Protein AF-A0A9D9YJ93-F1 (afdb_monomer_lite)

Sequence (684 aa):
MKKKNFFIIIALVAFSFSSCKTLQVDAPKESYLPTTLAPANSEFPIQAEIDVKQLETTLNKKLTGLLYEGKNINNQDLSIKVWKAQNFAFTVKNNVIEYQVPLKIWTRFAWNIEKFGFTIGDHYEATGSIALSFKTTISIDKNWKLVAKTTPTGYQWIETPKLNVVGVTVPVTPIANFALDKSTTFITDQIDQTLAQMVELKKYVQMAWSEIQKPIQVSPETNLWLRITPKEMSVAPFTTVGQKLSIGMSMNAQIESFMGVQPKANAPVALAPLKSVPAISKNFNLNVAADVTFDKITELTRQQLVNKTFAEGKKSITITDVSIYGSAGKVIFVADVVGSVKGRIYFTGNLIYNAEKTAIEVENPQFELKTQNGLLKSAEWLLHGVILNKLKPYLSYPVKSDIESMKTEANTFKSDYGNFSDGFRKAFHHETISYNRRKDREFVELEKPRISALLSGTPRQIQSLIPDAENGLFSRFIFYFMNVRPVWNDVFANSSDQTLDSYFNHLGMQFFDLYKHLEYQSEPIRFCLTSGQQQAFNAYFAQTQNQYLCLYGADYLATVRRLGLITFRMAMILTALRIMDDGDIHSPLVCRDNDFNTALSMVKILVLHAAQVFQQLPSEAVTTAPKNQKQQFLDELPKEFCRKDYLTVANKLGIPDKTAEKHIKRFAINGLINHFAHDKYKKL

Secondary structure (DSSP, 8-state):
--SSSHHHHHHHHTT-----PEE--PPPPP--PPP--PPPEEEEEEEEEE-HHHHHHHHHHHS-SEEEEE-SGGGSSEEEEEEE-S---EEEETTEEEEEEEEEEEEEEEEEEEETTEEEEEEEEEEEEEEEEEEEEEEE-TTS-EEEEEEEEEEEEEE----EETTEE---HHHHHHHHHHHHHHHHHHHHHHHHHS--HHHHHHHHHHHTTS-EEEETTTTEEEEEEEEEEEEPPPEEETTEEEEEEEEEEEEEEEESSPPPPPPPPPPPPPEE-S---S--B---B----HHHHHHHHHHHHTT-EEEETTEEEEEEEEEEEEETTEEEEEEEEEESSEEEEEEEEEEEEETTTTEEEEEEEEE-----TTSHHHHHHHHTSHHHHHHGGGSEEE-HHHHHHHHHHHHHHHHHTTSHHHHHHHHHHTPPEEEEETTTTEEEEESS----------HHHHHHH---STTSSGGGS-------------TTS---SS-HHHHHHHHHHHHHHHHHHHHT-SSPPPEE--HHHHHHHHHHHHHHHHHHHHHH-GGGHHHHHHHHHHHHHHHHHHHHHTHHHH----SSEEPPHHHHHHHHHHHHHHHHHHHHHHTTSPPP--------HHHHHHHHS-SEE-HHHHHHHHHHTT--HHHHHHHHHHHHHTTSEEEEETTEEEE-

Structure (mmCIF, N/CA/C/O backbone):
data_AF-A0A9D9YJ93-F1
#
_entry.id   AF-A0A9D9YJ93-F1
#
loop_
_atom_site.group_PDB
_atom_site.id
_atom_site.type_symbol
_atom_site.label_atom_id
_atom_site.label_alt_id
_atom_site.label_comp_id
_atom_site.label_asym_id
_atom_site.label_entity_id
_atom_site.label_seq_id
_atom_site.pdbx_PDB_ins_code
_atom_site.Cartn_x
_atom_site.Cartn_y
_atom_site.Cartn_z
_atom_site.occupancy
_atom_site.B_iso_or_equiv
_atom_site.auth_seq_id
_atom_site.auth_comp_id
_atom_site.auth_asym_id
_atom_site.auth_atom_id
_atom_site.pdbx_PDB_model_num
ATOM 1 N N . MET A 1 1 ? -49.994 -2.515 89.683 1.00 45.34 1 MET A N 1
ATOM 2 C CA . MET A 1 1 ? -49.532 -1.934 88.394 1.00 45.34 1 MET A CA 1
ATOM 3 C C . MET A 1 1 ? -48.197 -2.576 88.010 1.00 45.34 1 MET A C 1
ATOM 5 O O . MET A 1 1 ? -47.461 -2.908 88.922 1.00 45.34 1 MET A O 1
ATOM 9 N N . LYS A 1 2 ? -47.883 -2.730 86.709 1.00 42.88 2 LYS A N 1
ATOM 10 C CA . LYS A 1 2 ? -46.645 -3.323 86.116 1.00 42.88 2 LYS A CA 1
ATOM 11 C C . LYS A 1 2 ? -46.646 -4.808 85.674 1.00 42.88 2 LYS A C 1
ATOM 13 O O . LYS A 1 2 ? -45.601 -5.441 85.668 1.00 42.88 2 LYS A O 1
ATOM 18 N N . LYS A 1 3 ? -47.771 -5.353 85.187 1.00 41.41 3 LYS A N 1
ATOM 19 C CA . LYS A 1 3 ? -47.749 -6.544 84.290 1.00 41.41 3 LYS A CA 1
ATOM 20 C C . LYS A 1 3 ? -48.480 -6.369 82.948 1.00 41.41 3 LYS A C 1
ATOM 22 O O . LYS A 1 3 ? -48.345 -7.215 82.076 1.00 41.41 3 LYS A O 1
ATOM 27 N N . LYS A 1 4 ? -49.178 -5.244 82.730 1.00 40.88 4 LYS A N 1
ATOM 28 C CA . LYS A 1 4 ? -49.898 -4.948 81.471 1.00 40.88 4 LYS A CA 1
ATOM 29 C C . LYS A 1 4 ? -49.092 -4.172 80.413 1.00 40.88 4 LYS A C 1
ATOM 31 O O . LYS A 1 4 ? -49.520 -4.127 79.270 1.00 40.88 4 LYS A O 1
ATOM 36 N N . ASN A 1 5 ? -47.911 -3.636 80.744 1.00 40.47 5 ASN A N 1
ATOM 37 C CA . ASN A 1 5 ? -47.132 -2.803 79.808 1.00 40.47 5 ASN A CA 1
ATOM 38 C C . ASN A 1 5 ? -46.081 -3.570 78.988 1.00 40.47 5 ASN A C 1
ATOM 40 O O . ASN A 1 5 ? -45.541 -3.014 78.041 1.00 40.47 5 ASN A O 1
ATOM 44 N N . PHE A 1 6 ? -45.797 -4.837 79.307 1.00 41.88 6 PHE A N 1
ATOM 45 C CA . PHE A 1 6 ? -44.786 -5.613 78.574 1.00 41.88 6 PHE A CA 1
ATOM 46 C C . PHE A 1 6 ? -45.346 -6.246 77.286 1.00 41.88 6 PHE A C 1
ATOM 48 O O . PHE A 1 6 ? -44.652 -6.329 76.278 1.00 41.88 6 PHE A O 1
ATOM 55 N N . PHE A 1 7 ? -46.638 -6.594 77.270 1.00 40.50 7 PHE A N 1
ATOM 56 C CA . PHE A 1 7 ? -47.294 -7.173 76.089 1.00 40.50 7 PHE A CA 1
ATOM 57 C C . PHE A 1 7 ? -47.625 -6.152 74.989 1.00 40.50 7 PHE A C 1
ATOM 59 O O . PHE A 1 7 ? -47.747 -6.527 73.828 1.00 40.50 7 PHE A O 1
ATOM 66 N N . ILE A 1 8 ? -47.711 -4.859 75.320 1.00 46.25 8 ILE A N 1
ATOM 67 C CA . ILE A 1 8 ? -47.991 -3.799 74.336 1.00 46.25 8 ILE A CA 1
ATOM 68 C C . ILE A 1 8 ? -46.722 -3.420 73.554 1.00 46.25 8 ILE A C 1
ATOM 70 O O . ILE A 1 8 ? -46.807 -3.079 72.379 1.00 46.25 8 ILE A O 1
ATOM 74 N N . ILE A 1 9 ? -45.533 -3.568 74.149 1.00 45.31 9 ILE A N 1
ATOM 75 C CA . ILE A 1 9 ? -44.256 -3.260 73.482 1.00 45.31 9 ILE A CA 1
ATOM 76 C C . ILE A 1 9 ? -43.859 -4.375 72.497 1.00 45.31 9 ILE A C 1
ATOM 78 O O . ILE A 1 9 ? -43.355 -4.080 71.418 1.00 45.31 9 ILE A O 1
ATOM 82 N N . ILE A 1 10 ? -44.182 -5.640 72.786 1.00 45.25 10 ILE A N 1
ATOM 83 C CA . ILE A 1 10 ? -43.945 -6.756 71.848 1.00 45.25 10 ILE A CA 1
ATOM 84 C C . ILE A 1 10 ? -44.942 -6.725 70.672 1.00 45.25 10 ILE A C 1
ATOM 86 O O . ILE A 1 10 ? -44.573 -7.061 69.549 1.00 45.25 10 ILE A O 1
ATOM 90 N N . ALA A 1 11 ? -46.167 -6.226 70.880 1.00 41.97 11 ALA A N 1
ATOM 91 C CA . ALA A 1 11 ? -47.138 -6.020 69.801 1.00 41.97 11 ALA A CA 1
ATOM 92 C C . ALA A 1 11 ? -46.805 -4.813 68.892 1.00 41.97 11 ALA A C 1
ATOM 94 O O . ALA A 1 11 ? -47.150 -4.831 67.712 1.00 41.97 11 ALA A O 1
ATOM 95 N N . LEU A 1 12 ? -46.098 -3.793 69.400 1.00 39.94 12 LEU A N 1
ATOM 96 C CA . LEU A 1 12 ? -45.670 -2.620 68.620 1.00 39.94 12 LEU A CA 1
ATOM 97 C C . LEU A 1 12 ? -44.344 -2.822 67.867 1.00 39.94 12 LEU A C 1
ATOM 99 O O . LEU A 1 12 ? -44.152 -2.212 66.819 1.00 39.94 12 LEU A O 1
ATOM 103 N N . VAL A 1 13 ? -43.460 -3.714 68.332 1.00 41.62 13 VAL A N 1
ATOM 104 C CA . VAL A 1 13 ? -42.233 -4.096 67.597 1.00 41.62 13 VAL A CA 1
ATOM 105 C C . VAL A 1 13 ? -42.519 -5.145 66.508 1.00 41.62 13 VAL A C 1
ATOM 107 O O . VAL A 1 13 ? -41.782 -5.242 65.531 1.00 41.62 13 VAL A O 1
ATOM 110 N N . ALA A 1 14 ? -43.643 -5.864 66.594 1.00 38.25 14 ALA A N 1
ATOM 111 C CA . ALA A 1 14 ? -44.104 -6.756 65.527 1.00 38.25 14 ALA A CA 1
ATOM 112 C C . ALA A 1 14 ? -44.733 -6.023 64.319 1.00 38.25 14 ALA A C 1
ATOM 114 O O . ALA A 1 14 ? -44.952 -6.649 63.284 1.00 38.25 14 ALA A O 1
ATOM 115 N N . PHE A 1 15 ? -45.000 -4.712 64.413 1.00 39.22 15 PHE A N 1
ATOM 116 C CA . PHE A 1 15 ? -45.663 -3.932 63.353 1.00 39.22 15 PHE A CA 1
ATOM 117 C C . PHE A 1 15 ? -44.748 -2.970 62.576 1.00 39.22 15 PHE A C 1
ATOM 119 O O . PHE A 1 15 ? -45.224 -2.219 61.726 1.00 39.22 15 PHE A O 1
ATOM 126 N N . SER A 1 16 ? -43.434 -3.018 62.804 1.00 35.22 16 SER A N 1
ATOM 127 C CA . SER A 1 16 ? -42.432 -2.220 62.078 1.00 35.22 16 SER A CA 1
ATOM 128 C C . SER A 1 16 ? -41.476 -3.056 61.220 1.00 35.22 16 SER A C 1
ATOM 130 O O . SER A 1 16 ? -40.446 -2.562 60.770 1.00 35.22 16 SER A O 1
ATOM 132 N N . PHE A 1 17 ? -41.856 -4.289 60.873 1.00 37.41 17 PHE A N 1
ATOM 133 C CA . PHE A 1 17 ? -41.363 -4.905 59.643 1.00 37.41 17 PHE A CA 1
ATOM 134 C C . PHE A 1 17 ? -42.253 -4.444 58.489 1.00 37.41 17 PHE A C 1
ATOM 136 O O . PHE A 1 17 ? -43.227 -5.105 58.128 1.00 37.41 17 PHE A O 1
ATOM 143 N N . SER A 1 18 ? -41.902 -3.307 57.879 1.00 38.69 18 SER A N 1
ATOM 144 C CA . SER A 1 18 ? -42.255 -3.066 56.478 1.00 38.69 18 SER A CA 1
ATOM 145 C C . SER A 1 18 ? -41.684 -4.233 55.680 1.00 38.69 18 SER A C 1
ATOM 147 O O . SER A 1 18 ? -40.503 -4.250 55.340 1.00 38.69 18 SER A O 1
ATOM 149 N N . SER A 1 19 ? -42.512 -5.255 55.463 1.00 39.34 19 SER A N 1
ATOM 150 C CA . SER A 1 19 ? -42.204 -6.391 54.609 1.00 39.34 19 SER A CA 1
ATOM 151 C C . SER A 1 19 ? -41.839 -5.824 53.243 1.00 39.34 19 SER A C 1
ATOM 153 O O . SER A 1 19 ? -42.696 -5.334 52.504 1.00 39.34 19 SER A O 1
ATOM 155 N N . CYS A 1 20 ? -40.543 -5.813 52.943 1.00 49.59 20 CYS A N 1
ATOM 156 C CA . CYS A 1 20 ? -40.035 -5.488 51.625 1.00 49.59 20 CYS A CA 1
ATOM 157 C C . CYS A 1 20 ? -40.457 -6.659 50.730 1.00 49.59 20 CYS A C 1
ATOM 159 O O . CYS A 1 20 ? -39.782 -7.685 50.667 1.00 49.59 20 CYS A O 1
ATOM 161 N N . LYS A 1 21 ? -41.666 -6.568 50.166 1.00 61.09 21 LYS A N 1
ATOM 162 C CA . LYS A 1 21 ? -42.260 -7.621 49.344 1.00 61.09 21 LYS A CA 1
ATOM 163 C C . LYS A 1 21 ? -41.416 -7.784 48.082 1.00 61.09 21 LYS A C 1
ATOM 165 O O . LYS A 1 21 ? -41.316 -6.849 47.288 1.00 61.09 21 LYS A O 1
ATOM 170 N N . THR A 1 22 ? -40.808 -8.957 47.923 1.00 64.75 22 THR A N 1
ATOM 171 C CA . THR A 1 22 ? -39.999 -9.284 46.748 1.00 64.75 22 THR A CA 1
ATOM 172 C C . THR A 1 22 ? -40.905 -9.639 45.572 1.00 64.75 22 THR A C 1
ATOM 174 O O . THR A 1 22 ? -41.726 -10.548 45.680 1.00 64.75 22 THR A O 1
ATOM 177 N N . LEU A 1 23 ? -40.760 -8.937 44.451 1.00 67.00 23 LEU A N 1
ATOM 178 C CA . LEU A 1 23 ? -41.467 -9.241 43.209 1.00 67.00 23 LEU A CA 1
ATOM 179 C C . LEU A 1 23 ? -40.850 -10.488 42.550 1.00 67.00 23 LEU A C 1
ATOM 181 O O . LEU A 1 23 ? -39.657 -10.491 42.244 1.00 67.00 23 LEU A O 1
ATOM 185 N N . GLN A 1 24 ? -41.657 -11.530 42.326 1.00 63.34 24 GLN A N 1
ATOM 186 C CA . GLN A 1 24 ? -41.304 -12.692 41.504 1.00 63.34 24 GLN A CA 1
ATOM 187 C C . GLN A 1 24 ? -42.163 -12.684 40.236 1.00 63.34 24 GLN A C 1
ATOM 189 O O . GLN A 1 24 ? -43.391 -12.721 40.314 1.00 63.34 24 GLN A O 1
ATOM 194 N N . VAL A 1 25 ? -41.509 -12.599 39.079 1.00 68.62 25 VAL A N 1
ATOM 195 C CA . VAL A 1 25 ? -42.132 -12.585 37.749 1.00 68.62 25 VAL A CA 1
ATOM 196 C C . VAL A 1 25 ? -41.447 -13.659 36.912 1.00 68.62 25 VAL A C 1
ATOM 198 O O . VAL A 1 25 ? -40.215 -13.755 36.943 1.00 68.62 25 VAL A O 1
ATOM 201 N N . ASP A 1 26 ? -42.227 -14.443 36.170 1.00 73.69 26 ASP A N 1
ATOM 202 C CA . ASP A 1 26 ? -41.677 -15.429 35.241 1.00 73.69 26 ASP A CA 1
ATOM 203 C C . ASP A 1 26 ? -40.926 -14.723 34.104 1.00 73.69 26 ASP A C 1
ATOM 205 O O . ASP A 1 26 ? -41.461 -13.825 33.450 1.00 73.69 26 ASP A O 1
ATOM 209 N N . ALA A 1 27 ? -39.677 -15.130 33.867 1.00 78.88 27 ALA A N 1
ATOM 210 C CA . ALA A 1 27 ? -38.856 -14.567 32.804 1.00 78.88 27 ALA A CA 1
ATOM 211 C C . ALA A 1 27 ? -39.384 -14.997 31.422 1.00 78.88 27 ALA A C 1
ATOM 213 O O . ALA A 1 27 ? -39.636 -16.189 31.208 1.00 78.88 27 ALA A O 1
ATOM 214 N N . PRO A 1 28 ? -39.501 -14.071 30.455 1.00 83.31 28 PRO A N 1
ATOM 215 C CA . PRO A 1 28 ? -39.673 -14.430 29.053 1.00 83.31 28 PRO A CA 1
ATOM 216 C C . PRO A 1 28 ? -38.598 -15.413 28.586 1.00 83.31 28 PRO A C 1
ATOM 218 O O . PRO A 1 28 ? -37.428 -15.308 28.949 1.00 83.31 28 PRO A O 1
ATOM 221 N N . LYS A 1 29 ? -38.986 -16.386 27.758 1.00 86.06 29 LYS A N 1
ATOM 222 C CA . LYS A 1 29 ? -38.030 -17.357 27.223 1.00 86.06 29 LYS A CA 1
ATOM 223 C C . LYS A 1 29 ? -37.147 -16.683 26.176 1.00 86.06 29 LYS A C 1
ATOM 225 O O . LYS A 1 29 ? -37.647 -16.200 25.158 1.00 86.06 29 LYS A O 1
ATOM 230 N N . GLU A 1 30 ? -35.845 -16.693 26.407 1.00 88.62 30 GLU A N 1
ATOM 231 C CA . GLU A 1 30 ? -34.857 -16.185 25.462 1.00 88.62 30 GLU A CA 1
ATOM 232 C C . GLU A 1 30 ? -34.958 -16.922 24.114 1.00 88.62 30 GLU A C 1
ATOM 234 O O . GLU A 1 30 ? -35.021 -18.154 24.052 1.00 88.62 30 GLU A O 1
ATOM 239 N N . SER A 1 31 ? -35.069 -16.156 23.028 1.00 86.94 31 SER A N 1
ATOM 240 C CA . SER A 1 31 ? -35.144 -16.665 21.657 1.00 86.94 31 SER A CA 1
ATOM 241 C C . SER A 1 31 ? -34.834 -15.566 20.643 1.00 86.94 31 SER A C 1
ATOM 243 O O . SER A 1 31 ? -35.311 -14.437 20.757 1.00 86.94 31 SER A O 1
ATOM 245 N N . TYR A 1 32 ? -34.077 -15.921 19.608 1.00 81.69 32 TYR A N 1
ATOM 246 C CA . TYR A 1 32 ? -33.597 -14.992 18.590 1.00 81.69 32 TYR A CA 1
ATOM 247 C C . TYR A 1 32 ? -34.157 -15.372 17.223 1.00 81.69 32 TYR A C 1
ATOM 249 O O . TYR A 1 32 ? -34.090 -16.535 16.821 1.00 81.69 32 TYR A O 1
ATOM 257 N N . LEU A 1 33 ? -34.725 -14.393 16.517 1.00 75.69 33 LEU A N 1
ATOM 258 C CA . LEU A 1 33 ? -35.120 -14.570 15.123 1.00 75.69 33 LEU A CA 1
ATOM 259 C C . LEU A 1 33 ? -33.904 -14.305 14.224 1.00 75.69 33 LEU A C 1
ATOM 261 O O . LEU A 1 33 ? -33.150 -13.371 14.498 1.00 75.69 33 LEU A O 1
ATOM 265 N N . PRO A 1 34 ? -33.696 -15.102 13.164 1.00 65.19 34 PRO A N 1
ATOM 266 C CA . PRO A 1 34 ? -32.614 -14.858 12.222 1.00 65.19 34 PRO A CA 1
ATOM 267 C C . PRO A 1 34 ? -32.834 -13.541 11.468 1.00 65.19 34 PRO A C 1
ATOM 269 O O . PRO A 1 34 ? -33.933 -13.259 10.989 1.00 65.19 34 PRO A O 1
ATOM 272 N N . THR A 1 35 ? -31.770 -12.750 11.339 1.00 64.75 35 THR A N 1
ATOM 273 C CA . THR A 1 35 ? -31.763 -11.510 10.556 1.00 64.75 35 THR A CA 1
ATOM 274 C C . THR A 1 35 ? -31.925 -11.820 9.065 1.00 64.75 35 THR A C 1
ATOM 276 O O . THR A 1 35 ? -31.212 -12.659 8.519 1.00 64.75 35 THR A O 1
ATOM 279 N N . THR A 1 36 ? -32.844 -11.130 8.384 1.00 60.91 36 THR A N 1
ATOM 280 C CA . THR A 1 36 ? -33.055 -11.244 6.924 1.00 60.91 36 THR A CA 1
ATOM 281 C C . THR A 1 36 ? -32.237 -10.235 6.113 1.00 60.91 36 THR A C 1
ATOM 283 O O . THR A 1 36 ? -32.359 -10.181 4.890 1.00 60.91 36 THR A O 1
ATOM 286 N N . LEU A 1 37 ? -31.441 -9.392 6.776 1.00 65.81 37 LEU A N 1
ATOM 287 C CA . LEU A 1 37 ? -30.649 -8.345 6.142 1.00 65.81 37 LEU A CA 1
ATOM 288 C C . LEU A 1 37 ? -29.413 -8.963 5.469 1.00 65.81 37 LEU A C 1
ATOM 290 O O . LEU A 1 37 ? -28.500 -9.434 6.141 1.00 65.81 37 LEU A O 1
ATOM 294 N N . ALA A 1 38 ? -29.383 -8.963 4.138 1.00 65.75 38 ALA A N 1
ATOM 295 C CA . ALA A 1 38 ? -28.182 -9.296 3.382 1.00 65.75 38 ALA A CA 1
ATOM 296 C C . ALA A 1 38 ? -27.376 -8.012 3.112 1.00 65.75 38 ALA A C 1
ATOM 298 O O . ALA A 1 38 ? -27.977 -7.001 2.735 1.00 65.75 38 ALA A O 1
ATOM 299 N N . PRO A 1 39 ? -26.036 -8.024 3.246 1.00 70.12 39 PRO A N 1
ATOM 300 C CA . PRO A 1 39 ? -25.230 -6.861 2.907 1.00 70.12 39 PRO A CA 1
ATOM 301 C C . PRO A 1 39 ? -25.371 -6.533 1.420 1.00 70.12 39 PRO A C 1
ATOM 303 O O . PRO A 1 39 ? -25.239 -7.414 0.562 1.00 70.12 39 PRO A O 1
ATOM 306 N N . ALA A 1 40 ? -25.609 -5.260 1.107 1.00 79.81 40 ALA A N 1
ATOM 307 C CA . ALA A 1 40 ? -25.584 -4.794 -0.272 1.00 79.81 40 ALA A CA 1
ATOM 308 C C . ALA A 1 40 ? -24.160 -4.883 -0.849 1.00 79.81 40 ALA A C 1
ATOM 310 O O . ALA A 1 40 ? -23.162 -4.805 -0.128 1.00 79.81 40 ALA A O 1
ATOM 311 N N . ASN A 1 41 ? -24.057 -5.040 -2.170 1.00 85.19 41 ASN A N 1
ATOM 312 C CA . ASN A 1 41 ? -22.759 -5.076 -2.838 1.00 85.19 41 ASN A CA 1
ATOM 313 C C . ASN A 1 41 ? -22.062 -3.717 -2.714 1.00 85.19 41 ASN A C 1
ATOM 315 O O . ASN A 1 41 ? -22.653 -2.672 -2.979 1.00 85.19 41 ASN A O 1
ATOM 319 N N . SER A 1 42 ? -20.795 -3.748 -2.326 1.00 86.81 42 SER A N 1
ATOM 320 C CA . SER A 1 42 ? -19.897 -2.598 -2.307 1.00 86.81 42 SER A CA 1
ATOM 321 C C . SER A 1 42 ? -19.020 -2.606 -3.553 1.00 86.81 42 SER A C 1
ATOM 323 O O . SER A 1 42 ? -18.590 -3.673 -3.996 1.00 86.81 42 SER A O 1
ATOM 325 N N . GLU A 1 43 ? -18.745 -1.421 -4.094 1.00 85.75 43 GLU A N 1
ATOM 326 C CA . GLU A 1 43 ? -17.927 -1.224 -5.290 1.00 85.75 43 GLU A CA 1
ATOM 327 C C . GLU A 1 43 ? -16.681 -0.399 -4.948 1.00 85.75 43 GLU A C 1
ATOM 329 O O . GLU A 1 43 ? -16.764 0.740 -4.472 1.00 85.75 43 GLU A O 1
ATOM 334 N N . PHE A 1 44 ? -15.517 -0.981 -5.228 1.00 83.56 44 PHE A N 1
ATOM 335 C CA . PHE A 1 44 ? -14.206 -0.423 -4.932 1.00 83.56 44 PHE A CA 1
ATOM 336 C C . PHE A 1 44 ? -13.464 -0.100 -6.232 1.00 83.56 44 PHE A C 1
ATOM 338 O O . PHE A 1 44 ? -12.817 -0.987 -6.798 1.00 83.56 44 PHE A O 1
ATOM 345 N N . PRO A 1 45 ? -13.505 1.153 -6.715 1.00 81.25 45 PRO A N 1
ATOM 346 C CA . PRO A 1 45 ? -12.705 1.549 -7.860 1.00 81.25 45 PRO A CA 1
ATOM 347 C C . PRO A 1 45 ? -11.222 1.626 -7.483 1.00 81.25 45 PRO A C 1
ATOM 349 O O . PRO A 1 45 ? -10.818 2.355 -6.575 1.00 81.25 45 PRO A O 1
ATOM 352 N N . ILE A 1 46 ? -10.402 0.901 -8.232 1.00 80.25 46 ILE A N 1
ATOM 353 C CA . ILE A 1 46 ? -8.948 0.823 -8.113 1.00 80.25 46 ILE A CA 1
ATOM 354 C C . ILE A 1 46 ? -8.355 1.453 -9.372 1.00 80.25 46 ILE A C 1
ATOM 356 O O . ILE A 1 46 ? -8.782 1.166 -10.486 1.00 80.25 46 ILE A O 1
ATOM 360 N N . GLN A 1 47 ? -7.354 2.314 -9.217 1.00 77.81 47 GLN A N 1
ATOM 361 C CA . GLN A 1 47 ? -6.629 2.879 -10.353 1.00 77.81 47 GLN A CA 1
ATOM 362 C C . GLN A 1 47 ? -5.163 2.498 -10.227 1.00 77.81 47 GLN A C 1
ATOM 364 O O . GLN A 1 47 ? -4.565 2.730 -9.180 1.00 77.81 47 GLN A O 1
ATOM 369 N N . ALA A 1 48 ? -4.596 1.939 -11.290 1.00 77.50 48 ALA A N 1
ATOM 370 C CA . ALA A 1 48 ? -3.162 1.720 -11.389 1.00 77.50 48 ALA A CA 1
ATOM 371 C C . ALA A 1 48 ? -2.595 2.477 -12.595 1.00 77.50 48 ALA A C 1
ATOM 373 O O . ALA A 1 48 ? -3.316 2.863 -13.521 1.00 77.50 48 ALA A O 1
ATOM 374 N N . GLU A 1 49 ? -1.292 2.720 -12.556 1.00 82.00 49 GLU A N 1
ATOM 375 C CA . GLU A 1 49 ? -0.546 3.375 -13.623 1.00 82.00 49 GLU A CA 1
ATOM 376 C C . GLU A 1 49 ? 0.619 2.475 -14.027 1.00 82.00 49 GLU A C 1
ATOM 378 O O . GLU A 1 49 ? 1.281 1.886 -13.174 1.00 82.00 49 GLU A O 1
ATOM 383 N N . ILE A 1 50 ? 0.864 2.373 -15.329 1.00 78.00 50 ILE A N 1
ATOM 384 C CA . ILE A 1 50 ? 2.037 1.709 -15.885 1.00 78.00 50 ILE A CA 1
ATOM 385 C C . ILE A 1 50 ? 2.982 2.792 -16.402 1.00 78.00 50 ILE A C 1
ATOM 387 O O . ILE A 1 50 ? 2.585 3.660 -17.189 1.00 78.00 50 ILE A O 1
ATOM 391 N N . ASP A 1 51 ? 4.232 2.729 -15.947 1.00 79.69 51 ASP A N 1
ATOM 392 C CA . ASP A 1 51 ? 5.297 3.613 -16.401 1.00 79.69 51 ASP A CA 1
ATOM 393 C C . ASP A 1 51 ? 5.733 3.219 -17.819 1.00 79.69 51 ASP A C 1
ATOM 395 O O . ASP A 1 51 ? 6.416 2.218 -18.053 1.00 79.69 51 ASP A O 1
ATOM 399 N N . VAL A 1 52 ? 5.320 4.039 -18.783 1.00 84.44 52 VAL A N 1
ATOM 400 C CA . VAL A 1 52 ? 5.627 3.861 -20.204 1.00 84.44 52 VAL A CA 1
ATOM 401 C C . VAL A 1 52 ? 7.129 3.947 -20.462 1.00 84.44 52 VAL A C 1
ATOM 403 O O . VAL A 1 52 ? 7.645 3.203 -21.294 1.00 84.44 52 VAL A O 1
ATOM 406 N N . LYS A 1 53 ? 7.855 4.797 -19.731 1.00 86.44 53 LYS A N 1
ATOM 407 C CA . LYS A 1 53 ? 9.296 4.977 -19.914 1.00 86.44 53 LYS A CA 1
ATOM 408 C C . LYS A 1 53 ? 10.079 3.771 -19.406 1.00 86.44 53 LYS A C 1
ATOM 410 O O . LYS A 1 53 ? 11.096 3.392 -19.993 1.00 86.44 53 LYS A O 1
ATOM 415 N N . GLN A 1 54 ? 9.584 3.112 -18.361 1.00 83.12 54 GLN A N 1
ATOM 416 C CA . GLN A 1 54 ? 10.139 1.841 -17.901 1.00 83.12 54 GLN A CA 1
ATOM 417 C C . GLN A 1 54 ? 9.905 0.711 -18.915 1.00 83.12 54 GLN A C 1
ATOM 419 O O . GLN A 1 54 ? 10.831 -0.066 -19.182 1.00 83.12 54 GLN A O 1
ATOM 424 N N . LEU A 1 55 ? 8.706 0.634 -19.511 1.00 83.88 55 LEU A N 1
ATOM 425 C CA . LEU A 1 55 ? 8.423 -0.305 -20.605 1.00 83.88 55 LEU A CA 1
ATOM 426 C C . LEU A 1 55 ? 9.362 -0.056 -21.794 1.00 83.88 55 LEU A C 1
ATOM 428 O O . LEU A 1 55 ? 10.005 -0.987 -22.280 1.00 83.88 55 LEU A O 1
ATOM 432 N N . GLU A 1 56 ? 9.498 1.206 -22.209 1.00 89.62 56 GLU A N 1
ATOM 433 C CA . GLU A 1 56 ? 10.387 1.647 -23.288 1.00 89.62 56 GLU A CA 1
ATOM 434 C C . GLU A 1 56 ? 11.838 1.237 -23.017 1.00 89.62 56 GLU A C 1
ATOM 436 O O . GLU A 1 56 ? 12.485 0.609 -23.857 1.00 89.62 56 GLU A O 1
ATOM 441 N N . THR A 1 57 ? 12.355 1.545 -21.828 1.00 89.75 57 THR A N 1
ATOM 442 C CA . THR A 1 57 ? 13.741 1.239 -21.446 1.00 89.75 57 THR A CA 1
ATOM 443 C C . THR A 1 57 ? 13.992 -0.268 -21.443 1.00 89.75 57 THR A C 1
ATOM 445 O O . THR A 1 57 ? 15.021 -0.741 -21.932 1.00 89.75 57 THR A O 1
ATOM 448 N N . THR A 1 58 ? 13.038 -1.043 -20.924 1.00 84.25 58 THR A N 1
ATOM 449 C CA . THR A 1 58 ? 13.150 -2.503 -20.845 1.00 84.25 58 THR A CA 1
ATOM 450 C C . THR A 1 58 ? 13.110 -3.127 -22.236 1.00 84.25 58 THR A C 1
ATOM 452 O O . THR A 1 58 ? 13.948 -3.979 -22.540 1.00 84.25 58 THR A O 1
ATOM 455 N N . LEU A 1 59 ? 12.206 -2.671 -23.112 1.00 88.44 59 LEU A N 1
ATOM 456 C CA . LEU A 1 59 ? 12.132 -3.165 -24.485 1.00 88.44 59 LEU A CA 1
ATOM 457 C C . LEU A 1 59 ? 13.398 -2.798 -25.267 1.00 88.44 59 LEU A C 1
ATOM 459 O O . LEU A 1 59 ? 13.965 -3.648 -25.950 1.00 88.44 59 LEU A O 1
ATOM 463 N N . ASN A 1 60 ? 13.910 -1.576 -25.092 1.00 91.25 60 ASN A N 1
ATOM 464 C CA . ASN A 1 60 ? 15.170 -1.150 -25.692 1.00 91.25 60 ASN A CA 1
ATOM 465 C C . ASN A 1 60 ? 16.368 -1.994 -25.237 1.00 91.25 60 ASN A C 1
ATOM 467 O O . ASN A 1 60 ? 17.272 -2.229 -26.035 1.00 91.25 60 ASN A O 1
ATOM 471 N N . LYS A 1 61 ? 16.384 -2.451 -23.981 1.00 89.44 61 LYS A N 1
ATOM 472 C CA . LYS A 1 61 ? 17.442 -3.317 -23.444 1.00 89.44 61 LYS A CA 1
ATOM 473 C C . LYS A 1 61 ? 17.313 -4.770 -23.911 1.00 89.44 61 LYS A C 1
ATOM 475 O O . LYS A 1 61 ? 18.324 -5.447 -24.072 1.00 89.44 61 LYS A O 1
ATOM 480 N N . LYS A 1 62 ? 16.085 -5.262 -24.098 1.00 85.81 62 LYS A N 1
ATOM 481 C CA . LYS A 1 62 ? 15.809 -6.637 -24.545 1.00 85.81 62 LYS A CA 1
ATOM 482 C C . LYS A 1 62 ? 16.041 -6.813 -26.043 1.00 85.81 62 LYS A C 1
ATOM 484 O O . LYS A 1 62 ? 16.683 -7.778 -26.440 1.00 85.81 62 LYS A O 1
ATOM 489 N N . LEU A 1 63 ? 15.592 -5.861 -26.855 1.00 84.75 63 LEU A N 1
ATOM 490 C CA . LEU A 1 63 ? 15.897 -5.815 -28.282 1.00 84.75 63 LEU A CA 1
ATOM 491 C C . LEU A 1 63 ? 17.284 -5.197 -28.462 1.00 84.75 63 LEU A C 1
ATOM 493 O O . LEU A 1 63 ? 17.409 -3.980 -28.553 1.00 84.75 63 LEU A O 1
ATOM 497 N N . THR A 1 64 ? 18.340 -6.008 -28.473 1.00 83.69 64 THR A N 1
ATOM 498 C CA . THR A 1 64 ? 19.717 -5.548 -28.729 1.00 83.69 64 THR A CA 1
ATOM 499 C C . THR A 1 64 ? 20.439 -6.491 -29.683 1.00 83.69 64 THR A C 1
ATOM 501 O O . THR A 1 64 ? 20.137 -7.679 -29.744 1.00 83.69 64 THR A O 1
ATOM 504 N N . GLY A 1 65 ? 21.405 -5.960 -30.436 1.00 83.62 65 GLY A N 1
ATOM 505 C CA . GLY A 1 65 ? 22.225 -6.760 -31.344 1.00 83.62 65 GLY A CA 1
ATOM 506 C C . GLY A 1 65 ? 21.488 -7.209 -32.609 1.00 83.62 65 GLY A C 1
ATOM 507 O O . GLY A 1 65 ? 20.686 -6.458 -33.169 1.00 83.62 65 GLY A O 1
ATOM 508 N N . LEU A 1 66 ? 21.844 -8.405 -33.091 1.00 88.31 66 LEU A N 1
ATOM 509 C CA . LEU A 1 66 ? 21.282 -9.032 -34.290 1.00 88.31 66 LEU A CA 1
ATOM 510 C C . LEU A 1 66 ? 19.860 -9.510 -33.982 1.00 88.31 66 LEU A C 1
ATOM 512 O O . LEU A 1 66 ? 19.673 -10.429 -33.192 1.00 88.31 66 LEU A O 1
ATOM 516 N N . LEU A 1 67 ? 18.873 -8.877 -34.607 1.00 84.12 67 LEU A N 1
ATOM 517 C CA . LEU A 1 67 ? 17.461 -9.207 -34.441 1.00 84.12 67 LEU A CA 1
ATOM 518 C C . LEU A 1 67 ? 17.022 -10.318 -35.395 1.00 84.12 67 LEU A C 1
ATOM 520 O O . LEU A 1 67 ? 16.135 -11.086 -35.057 1.00 84.12 67 LEU A O 1
ATOM 524 N N . TYR A 1 68 ? 17.609 -10.401 -36.589 1.00 84.75 68 TYR A N 1
ATOM 525 C CA . TYR A 1 68 ? 17.218 -11.390 -37.593 1.00 84.75 68 TYR A CA 1
ATOM 526 C C . TYR A 1 68 ? 18.383 -11.721 -38.532 1.00 84.75 68 TYR A C 1
ATOM 528 O O . TYR A 1 68 ? 19.110 -10.822 -38.957 1.00 84.75 68 TYR A O 1
ATOM 536 N N . GLU A 1 69 ? 18.526 -12.999 -38.893 1.00 87.38 69 GLU A N 1
ATOM 537 C CA . GLU A 1 69 ? 19.437 -13.490 -39.933 1.00 87.38 69 GLU A CA 1
ATOM 538 C C . GLU A 1 69 ? 18.700 -14.481 -40.840 1.00 87.38 69 GLU A C 1
ATOM 540 O O . GLU A 1 69 ? 18.087 -15.435 -40.365 1.00 87.38 69 GLU A O 1
ATOM 545 N N . GLY A 1 70 ? 18.786 -14.267 -42.152 1.00 80.81 70 GLY A N 1
ATOM 546 C CA . GLY A 1 70 ? 18.265 -15.177 -43.168 1.00 80.81 70 GLY A CA 1
ATOM 547 C C . GLY A 1 70 ? 19.297 -15.426 -44.267 1.00 80.81 70 GLY A C 1
ATOM 548 O O . GLY A 1 70 ? 20.059 -14.527 -44.621 1.00 80.81 70 GLY A O 1
ATOM 549 N N . LYS A 1 71 ? 19.323 -16.647 -44.809 1.00 82.94 71 LYS A N 1
ATOM 550 C CA . LYS A 1 71 ? 20.220 -17.088 -45.895 1.00 82.94 71 LYS A CA 1
ATOM 551 C C . LYS A 1 71 ? 19.414 -17.807 -46.978 1.00 82.94 71 LYS A C 1
ATOM 553 O O . LYS A 1 71 ? 18.375 -18.380 -46.659 1.00 82.94 71 LYS A O 1
ATOM 558 N N . ASN A 1 72 ? 19.913 -17.810 -48.216 1.00 76.81 72 ASN A N 1
ATOM 559 C CA . ASN A 1 72 ? 19.314 -18.491 -49.376 1.00 76.81 72 ASN A CA 1
ATOM 560 C C . ASN A 1 72 ? 17.831 -18.157 -49.582 1.00 76.81 72 ASN A C 1
ATOM 562 O O . ASN A 1 72 ? 16.970 -19.024 -49.746 1.00 76.81 72 ASN A O 1
ATOM 566 N N . ILE A 1 73 ? 17.522 -16.872 -49.491 1.00 69.00 73 ILE A N 1
ATOM 567 C CA . ILE A 1 73 ? 16.154 -16.378 -49.494 1.00 69.00 73 ILE A CA 1
ATOM 568 C C . ILE A 1 73 ? 15.546 -16.483 -50.908 1.00 69.00 73 ILE A C 1
ATOM 570 O O . ILE A 1 73 ? 16.157 -16.047 -51.877 1.00 69.00 73 ILE A O 1
ATOM 574 N N . ASN A 1 74 ? 14.329 -17.037 -51.031 1.00 65.31 74 ASN A N 1
ATOM 575 C CA . ASN A 1 74 ? 13.617 -17.268 -52.306 1.00 65.31 74 ASN A CA 1
ATOM 576 C C . ASN A 1 74 ? 14.413 -18.070 -53.355 1.00 65.31 74 ASN A C 1
ATOM 578 O O . ASN A 1 74 ? 14.304 -17.800 -54.550 1.00 65.31 74 ASN A O 1
ATOM 582 N N . ASN A 1 75 ? 15.220 -19.045 -52.924 1.00 66.12 75 ASN A N 1
ATOM 583 C CA . ASN A 1 75 ? 16.121 -19.817 -53.796 1.00 66.12 75 ASN A CA 1
ATOM 584 C C . ASN A 1 75 ? 17.137 -18.952 -54.567 1.00 66.12 75 ASN A C 1
ATOM 586 O O . ASN A 1 75 ? 17.744 -19.418 -55.528 1.00 66.12 75 ASN A O 1
ATOM 590 N N . GLN A 1 76 ? 17.334 -17.703 -54.147 1.00 66.69 76 GLN A N 1
ATOM 591 C CA . GLN A 1 76 ? 18.417 -16.845 -54.600 1.00 66.69 76 GLN A CA 1
ATOM 592 C C . GLN A 1 76 ? 19.519 -16.874 -53.545 1.00 66.69 76 GLN A C 1
ATOM 594 O O . GLN A 1 76 ? 19.239 -17.045 -52.354 1.00 66.69 76 GLN A O 1
ATOM 599 N N . ASP A 1 77 ? 20.771 -16.673 -53.955 1.00 74.69 77 ASP A N 1
ATOM 600 C CA . ASP A 1 77 ? 21.879 -16.494 -53.013 1.00 74.69 77 ASP A CA 1
ATOM 601 C C . ASP A 1 77 ? 21.825 -15.087 -52.389 1.00 74.69 77 ASP A C 1
ATOM 603 O O . ASP A 1 77 ? 22.671 -14.226 -52.625 1.00 74.69 77 ASP A O 1
ATOM 607 N N . LEU A 1 78 ? 20.752 -14.847 -51.633 1.00 75.31 78 LEU A N 1
ATOM 608 C CA . LEU A 1 78 ? 20.458 -13.629 -50.899 1.00 75.31 78 LEU A CA 1
ATOM 609 C C . LEU A 1 78 ? 20.539 -13.929 -49.402 1.00 75.31 78 LEU A C 1
ATOM 611 O O . LEU A 1 78 ? 19.836 -14.796 -48.875 1.00 75.31 78 LEU A O 1
ATOM 615 N N . SER A 1 79 ? 21.404 -13.195 -48.709 1.00 83.00 79 SER A N 1
ATOM 616 C CA . SER A 1 79 ? 21.576 -13.254 -47.258 1.00 83.00 79 SER A CA 1
ATOM 617 C C . SER A 1 79 ? 21.278 -11.894 -46.648 1.00 83.00 79 SER A C 1
ATOM 619 O O . SER A 1 79 ? 21.734 -10.876 -47.162 1.00 83.00 79 SER A O 1
ATOM 621 N N . ILE A 1 80 ? 20.530 -11.868 -45.549 1.00 80.75 80 ILE A N 1
ATOM 622 C CA . ILE A 1 80 ? 20.113 -10.639 -44.871 1.00 80.75 80 ILE A CA 1
ATOM 623 C C . ILE A 1 80 ? 20.413 -10.765 -43.387 1.00 80.75 80 ILE A C 1
ATOM 625 O O . ILE A 1 80 ? 20.134 -11.793 -42.771 1.00 80.75 80 ILE A O 1
ATOM 629 N N . LYS A 1 81 ? 20.933 -9.689 -42.807 1.00 87.69 81 LYS A N 1
ATOM 630 C CA . LYS A 1 81 ? 21.078 -9.521 -41.365 1.00 87.69 81 LYS A CA 1
ATOM 631 C C . LYS A 1 81 ? 20.508 -8.173 -40.945 1.00 87.69 81 LYS A C 1
ATOM 633 O O . LYS A 1 81 ? 20.717 -7.169 -41.626 1.00 87.69 81 LYS A O 1
ATOM 638 N N . VAL A 1 82 ? 19.785 -8.159 -39.831 1.00 86.88 82 VAL A N 1
ATOM 639 C CA . VAL A 1 82 ? 19.105 -6.972 -39.303 1.00 86.88 82 VAL A CA 1
ATOM 640 C C . VAL A 1 82 ? 19.512 -6.771 -37.854 1.00 86.88 82 VAL A C 1
ATOM 642 O O . VAL A 1 82 ? 19.347 -7.673 -37.037 1.00 86.88 82 VAL A O 1
ATOM 645 N N . TRP A 1 83 ? 20.009 -5.586 -37.520 1.00 90.81 83 TRP A N 1
ATOM 646 C CA . TRP A 1 83 ? 20.376 -5.204 -36.160 1.00 90.81 83 TRP A CA 1
ATOM 647 C C . TRP A 1 83 ? 19.565 -4.006 -35.711 1.00 90.81 83 TRP A C 1
ATOM 649 O O . TRP A 1 83 ? 19.249 -3.129 -36.514 1.00 90.81 83 TRP A O 1
ATOM 659 N N . LYS A 1 84 ? 19.312 -3.906 -34.408 1.00 91.38 84 LYS A N 1
ATOM 660 C CA . LYS A 1 84 ? 18.880 -2.633 -33.831 1.00 91.38 84 LYS A CA 1
ATOM 661 C C . LYS A 1 84 ? 20.018 -1.617 -33.945 1.00 91.38 84 LYS A C 1
ATOM 663 O O . LYS A 1 84 ? 21.128 -1.896 -33.497 1.00 91.38 84 LYS A O 1
ATOM 668 N N . ALA A 1 85 ? 19.739 -0.449 -34.517 1.00 89.81 85 ALA A N 1
ATOM 669 C CA . ALA A 1 85 ? 20.736 0.603 -34.695 1.00 89.81 85 ALA A CA 1
ATOM 670 C C . ALA A 1 85 ? 20.802 1.549 -33.489 1.00 89.81 85 ALA A C 1
ATOM 672 O O . ALA A 1 85 ? 21.888 1.885 -33.025 1.00 89.81 85 ALA A O 1
ATOM 673 N N . GLN A 1 86 ? 19.645 1.987 -32.983 1.00 91.00 86 GLN A N 1
ATOM 674 C CA . GLN A 1 86 ? 19.544 2.972 -31.902 1.00 91.00 86 GLN A CA 1
ATOM 675 C C . GLN A 1 86 ? 18.339 2.688 -31.005 1.00 91.00 86 GLN A C 1
ATOM 677 O O . GLN A 1 86 ? 17.450 1.912 -31.361 1.00 91.00 86 GLN A O 1
ATOM 682 N N . ASN A 1 87 ? 18.316 3.313 -29.827 1.00 93.38 87 ASN A N 1
ATOM 683 C CA . ASN A 1 87 ? 17.138 3.286 -28.968 1.00 93.38 87 ASN A CA 1
ATOM 684 C C . ASN A 1 87 ? 15.968 4.035 -29.613 1.00 93.38 87 ASN A C 1
ATOM 686 O O . ASN A 1 87 ? 16.172 4.979 -30.372 1.00 93.38 87 ASN A O 1
ATOM 690 N N . PHE A 1 88 ? 14.753 3.608 -29.289 1.00 92.00 88 PHE A N 1
ATOM 691 C CA . PHE A 1 88 ? 13.514 4.211 -29.768 1.00 92.00 88 PHE A CA 1
ATOM 692 C C . PHE A 1 88 ? 12.630 4.655 -28.609 1.00 92.00 88 PHE A C 1
ATOM 694 O O . PHE A 1 88 ? 12.730 4.108 -27.511 1.00 92.00 88 PHE A O 1
ATOM 701 N N . ALA A 1 89 ? 11.756 5.622 -28.879 1.00 92.94 89 ALA A N 1
ATOM 702 C CA . ALA A 1 89 ? 10.835 6.180 -27.900 1.00 92.94 89 ALA A CA 1
ATOM 703 C C . ALA A 1 89 ? 9.388 5.750 -28.165 1.00 92.94 89 ALA A C 1
ATOM 705 O O . ALA A 1 89 ? 8.998 5.511 -29.311 1.00 92.94 89 ALA A O 1
ATOM 706 N N . PHE A 1 90 ? 8.595 5.673 -27.102 1.00 92.00 90 PHE A N 1
ATOM 707 C CA . PHE A 1 90 ? 7.168 5.395 -27.147 1.00 92.00 90 PHE A CA 1
ATOM 708 C C . PHE A 1 90 ? 6.347 6.681 -27.177 1.00 92.00 90 PHE A C 1
ATOM 710 O O . PHE A 1 90 ? 6.557 7.603 -26.394 1.00 92.00 90 PHE A O 1
ATOM 717 N N . THR A 1 91 ? 5.339 6.701 -28.042 1.00 91.50 91 THR A N 1
ATOM 718 C CA . THR A 1 91 ? 4.217 7.638 -27.975 1.00 91.50 91 THR A CA 1
ATOM 719 C C . THR A 1 91 ? 2.973 6.852 -27.603 1.00 91.50 91 THR A C 1
ATOM 721 O O . THR A 1 91 ? 2.708 5.803 -28.182 1.00 91.50 91 THR A O 1
ATOM 724 N N . VAL A 1 92 ? 2.203 7.322 -26.625 1.00 89.62 92 VAL A N 1
ATOM 725 C CA . VAL A 1 92 ? 1.055 6.570 -26.108 1.00 89.62 92 VAL A CA 1
ATOM 726 C C . VAL A 1 92 ? -0.227 7.366 -26.248 1.00 89.62 92 VAL A C 1
ATOM 728 O O . VAL A 1 92 ? -0.294 8.535 -25.872 1.00 89.62 92 VAL A O 1
ATOM 731 N N . LYS A 1 93 ? -1.266 6.695 -26.749 1.00 90.25 93 LYS A N 1
ATOM 732 C CA . LYS A 1 93 ? -2.625 7.217 -26.835 1.00 90.25 93 LYS A CA 1
ATOM 733 C C . LYS A 1 93 ? -3.632 6.130 -26.467 1.00 90.25 93 LYS A C 1
ATOM 735 O O . LYS A 1 93 ? -3.854 5.180 -27.212 1.00 90.25 93 LYS A O 1
ATOM 740 N N . ASN A 1 94 ? -4.284 6.301 -25.325 1.00 90.06 94 ASN A N 1
ATOM 741 C CA . ASN A 1 94 ? -5.152 5.319 -24.683 1.00 90.06 94 ASN A CA 1
ATOM 742 C C . ASN A 1 94 ? -4.449 3.967 -24.520 1.00 90.06 94 ASN A C 1
ATOM 744 O O . ASN A 1 94 ? -3.446 3.877 -23.826 1.00 90.06 94 ASN A O 1
ATOM 748 N N . ASN A 1 95 ? -4.952 2.924 -25.171 1.00 91.38 95 ASN A N 1
ATOM 749 C CA . ASN A 1 95 ? -4.400 1.576 -25.144 1.00 91.38 95 ASN A CA 1
ATOM 750 C C . ASN A 1 95 ? -3.451 1.279 -26.316 1.00 91.38 95 ASN A C 1
ATOM 752 O O . ASN A 1 95 ? -3.153 0.115 -26.582 1.00 91.38 95 ASN A O 1
ATOM 756 N N . VAL A 1 96 ? -3.013 2.310 -27.036 1.00 93.44 96 VAL A N 1
ATOM 757 C CA . VAL A 1 96 ? -2.141 2.197 -28.202 1.00 93.44 96 VAL A CA 1
ATOM 758 C C . VAL A 1 96 ? -0.784 2.822 -27.894 1.00 93.44 96 VAL A C 1
ATOM 760 O O . VAL A 1 96 ? -0.711 3.967 -27.451 1.00 93.44 96 VAL A O 1
ATOM 763 N N . ILE A 1 97 ? 0.280 2.074 -28.182 1.00 92.62 97 ILE A N 1
ATOM 764 C CA . ILE A 1 97 ? 1.675 2.513 -28.134 1.00 92.62 97 ILE A CA 1
ATOM 765 C C . ILE A 1 97 ? 2.208 2.553 -29.570 1.00 92.62 97 ILE A C 1
ATOM 767 O O . ILE A 1 97 ? 2.198 1.538 -30.264 1.00 92.62 97 ILE A O 1
ATOM 771 N N . GLU A 1 98 ? 2.671 3.713 -30.014 1.00 94.06 98 GLU A N 1
ATOM 772 C CA . GLU A 1 98 ? 3.246 3.957 -31.338 1.00 94.06 98 GLU A CA 1
ATOM 773 C C . GLU A 1 98 ? 4.734 4.278 -31.199 1.00 94.06 98 GLU A C 1
ATOM 775 O O . GLU A 1 98 ? 5.134 5.024 -30.303 1.00 94.06 98 GLU A O 1
ATOM 780 N N . TYR A 1 99 ? 5.569 3.682 -32.049 1.00 94.06 99 TYR A N 1
ATOM 781 C CA . TYR A 1 99 ? 7.021 3.860 -31.994 1.00 94.06 99 TYR A CA 1
ATOM 782 C C . TYR A 1 99 ? 7.694 3.474 -33.307 1.00 94.06 99 TYR A C 1
ATOM 784 O O . TYR A 1 99 ? 7.149 2.722 -34.118 1.00 94.06 99 TYR A O 1
ATOM 792 N N . GLN A 1 100 ? 8.906 3.990 -33.501 1.00 92.94 100 GLN A N 1
ATOM 793 C CA . GLN A 1 100 ? 9.737 3.708 -34.665 1.00 92.94 100 GLN A CA 1
ATOM 794 C C . GLN A 1 100 ? 11.028 3.033 -34.229 1.00 92.94 100 GLN A C 1
ATOM 796 O O . GLN A 1 100 ? 11.790 3.613 -33.466 1.00 92.94 100 GLN A O 1
ATOM 801 N N . VAL A 1 101 ? 11.287 1.821 -34.713 1.00 92.00 101 VAL A N 1
ATOM 802 C CA . VAL A 1 101 ? 12.504 1.068 -34.400 1.00 92.00 101 VAL A CA 1
ATOM 803 C C . VAL A 1 101 ? 13.532 1.310 -35.508 1.00 92.00 101 VAL A C 1
ATOM 805 O O . VAL A 1 101 ? 13.327 0.840 -36.631 1.00 92.00 101 VAL A O 1
ATOM 808 N N . PRO A 1 102 ? 14.638 2.022 -35.231 1.00 91.81 102 PRO A N 1
ATOM 809 C CA . PRO A 1 102 ? 15.713 2.212 -36.193 1.00 91.81 102 PRO A CA 1
ATOM 810 C C . PRO A 1 102 ? 16.583 0.954 -36.265 1.00 91.81 102 PRO A C 1
ATOM 812 O O . PRO A 1 102 ? 17.111 0.464 -35.260 1.00 91.81 102 PRO A O 1
ATOM 815 N N . LEU A 1 103 ? 16.750 0.439 -37.476 1.00 89.56 103 LEU A N 1
ATOM 816 C CA . LEU A 1 103 ? 17.433 -0.805 -37.787 1.00 89.56 103 LEU A CA 1
ATOM 817 C C . LEU A 1 103 ? 18.554 -0.568 -38.791 1.00 89.56 103 LEU A C 1
ATOM 819 O O . LEU A 1 103 ? 18.420 0.222 -39.724 1.00 89.56 103 LEU A O 1
ATOM 823 N N . LYS A 1 104 ? 19.641 -1.316 -38.623 1.00 89.88 104 LYS A N 1
ATOM 824 C CA . LYS A 1 104 ? 20.699 -1.467 -39.615 1.00 89.88 104 LYS A CA 1
ATOM 825 C C . LYS A 1 104 ? 20.472 -2.773 -40.360 1.00 89.88 104 LYS A C 1
ATOM 827 O O . LYS A 1 104 ? 20.261 -3.811 -39.737 1.00 89.88 104 LYS A O 1
ATOM 832 N N . ILE A 1 105 ? 20.543 -2.721 -41.678 1.00 85.75 105 ILE A N 1
ATOM 833 C CA . ILE A 1 105 ? 20.402 -3.866 -42.569 1.00 85.75 105 ILE A CA 1
ATOM 834 C C . ILE A 1 105 ? 21.738 -4.088 -43.268 1.00 85.75 105 ILE A C 1
ATOM 836 O O . ILE A 1 105 ? 22.347 -3.147 -43.771 1.00 85.75 105 ILE A O 1
ATOM 840 N N . TRP A 1 106 ? 22.173 -5.340 -43.315 1.00 86.62 106 TRP A N 1
ATOM 841 C CA . TRP A 1 106 ? 23.223 -5.813 -44.210 1.00 86.62 106 TRP A CA 1
ATOM 842 C C . TRP A 1 106 ? 22.621 -6.867 -45.126 1.00 86.62 106 TRP A C 1
ATOM 844 O O . TRP A 1 106 ? 21.880 -7.744 -44.674 1.00 86.62 106 TRP A O 1
ATOM 854 N N . THR A 1 107 ? 22.943 -6.778 -46.406 1.00 79.94 107 THR A N 1
ATOM 855 C CA . THR A 1 107 ? 22.482 -7.696 -47.441 1.00 79.94 107 THR A CA 1
ATOM 856 C C . THR A 1 107 ? 23.668 -8.147 -48.280 1.00 79.94 107 THR A C 1
ATOM 858 O O . THR A 1 107 ? 24.431 -7.299 -48.740 1.00 79.94 107 THR A O 1
ATOM 861 N N . ARG A 1 108 ? 23.781 -9.452 -48.535 1.00 81.12 108 ARG A N 1
ATOM 862 C CA . ARG A 1 108 ? 24.669 -10.030 -49.552 1.00 81.12 108 ARG A CA 1
ATOM 863 C C . ARG A 1 108 ? 23.817 -10.662 -50.638 1.00 81.12 108 ARG A C 1
ATOM 865 O O . ARG A 1 108 ? 22.959 -11.475 -50.305 1.00 81.12 108 ARG A O 1
ATOM 872 N N . PHE A 1 109 ? 24.067 -10.329 -51.897 1.00 76.31 109 PHE A N 1
ATOM 873 C CA . PHE A 1 109 ? 23.464 -11.014 -53.036 1.00 76.31 109 PHE A CA 1
ATOM 874 C C . PHE A 1 109 ? 24.554 -11.461 -54.010 1.00 76.31 109 PHE A C 1
ATOM 876 O O . PHE A 1 109 ? 25.499 -10.714 -54.268 1.00 76.31 109 PHE A O 1
ATOM 883 N N . ALA A 1 110 ? 24.429 -12.675 -54.541 1.00 71.44 110 ALA A N 1
ATOM 884 C CA . ALA A 1 110 ? 25.198 -13.097 -55.705 1.00 71.44 110 ALA A CA 1
ATOM 885 C C . ALA A 1 110 ? 24.360 -12.883 -56.965 1.00 71.44 110 ALA A C 1
ATOM 887 O O . ALA A 1 110 ? 23.181 -13.248 -57.007 1.00 71.44 110 ALA A O 1
ATOM 888 N N . TRP A 1 111 ? 24.964 -12.297 -57.993 1.00 66.00 111 TRP A N 1
ATOM 889 C CA . TRP A 1 111 ? 24.353 -12.193 -59.313 1.00 66.00 111 TRP A CA 1
ATOM 890 C C . TRP A 1 111 ? 25.232 -12.926 -60.319 1.00 66.00 111 TRP A C 1
ATOM 892 O O . TRP A 1 111 ? 26.431 -12.671 -60.376 1.00 66.00 111 TRP A O 1
ATOM 902 N N . ASN A 1 112 ? 24.618 -13.760 -61.164 1.00 61.03 112 ASN A N 1
ATOM 903 C CA . ASN A 1 112 ? 25.274 -14.397 -62.305 1.00 61.03 112 ASN A CA 1
ATOM 904 C C . ASN A 1 112 ? 24.654 -13.890 -63.617 1.00 61.03 112 ASN A C 1
ATOM 906 O O . ASN A 1 112 ? 23.436 -13.943 -63.788 1.00 61.03 112 ASN A O 1
ATOM 910 N N . ILE A 1 113 ? 25.475 -13.390 -64.544 1.00 58.00 113 ILE A N 1
ATOM 911 C CA . ILE A 1 113 ? 25.066 -13.124 -65.931 1.00 58.00 113 ILE A CA 1
ATOM 912 C C . ILE A 1 113 ? 25.696 -14.191 -66.817 1.00 58.00 113 ILE A C 1
ATOM 914 O O . ILE A 1 113 ? 26.917 -14.328 -66.861 1.00 58.00 113 ILE A O 1
ATOM 918 N N . GLU A 1 114 ? 24.860 -14.911 -67.559 1.00 53.84 114 GLU A N 1
ATOM 919 C CA . GLU A 1 114 ? 25.298 -15.765 -68.659 1.00 53.84 114 GLU A CA 1
ATOM 920 C C . GLU A 1 114 ? 25.195 -14.999 -69.978 1.00 53.84 114 GLU A C 1
ATOM 922 O O . GLU A 1 114 ? 24.117 -14.559 -70.385 1.00 53.84 114 GLU A O 1
ATOM 927 N N . LYS A 1 115 ? 26.330 -14.825 -70.660 1.00 47.66 115 LYS A N 1
ATOM 928 C CA . LYS A 1 115 ? 26.373 -14.242 -72.004 1.00 47.66 115 LYS A CA 1
ATOM 929 C C . LYS A 1 115 ? 27.452 -14.948 -72.818 1.00 47.66 115 LYS A C 1
ATOM 931 O O . LYS A 1 115 ? 28.582 -15.075 -72.363 1.00 47.66 115 LYS A O 1
ATOM 936 N N . PHE A 1 116 ? 27.101 -15.409 -74.019 1.00 49.44 116 PHE A N 1
ATOM 937 C CA . PHE A 1 116 ? 28.020 -16.109 -74.932 1.00 49.44 116 PHE A CA 1
ATOM 938 C C . PHE A 1 116 ? 28.712 -17.353 -74.332 1.00 49.44 116 PHE A C 1
ATOM 940 O O . PHE A 1 116 ? 29.876 -17.605 -74.619 1.00 49.44 116 PHE A O 1
ATOM 947 N N . GLY A 1 117 ? 28.020 -18.133 -73.493 1.00 53.94 117 GLY A N 1
ATOM 948 C CA . GLY A 1 117 ? 28.581 -19.359 -72.899 1.00 53.94 117 GLY A CA 1
ATOM 949 C C . GLY A 1 117 ? 29.565 -19.133 -71.743 1.00 53.94 117 GLY A C 1
ATOM 950 O O . GLY A 1 117 ? 30.133 -20.098 -71.243 1.00 53.94 117 GLY A O 1
ATOM 951 N N . PHE A 1 118 ? 29.745 -17.886 -71.293 1.00 47.31 118 PHE A N 1
ATOM 952 C CA . PHE A 1 118 ? 30.508 -17.550 -70.092 1.00 47.31 118 PHE A CA 1
ATOM 953 C C . PHE A 1 118 ? 29.560 -17.098 -68.976 1.00 47.31 118 PHE A C 1
ATOM 955 O O . PHE A 1 118 ? 28.735 -16.201 -69.176 1.00 47.31 118 PHE A O 1
ATOM 962 N N . THR A 1 119 ? 29.697 -17.702 -67.796 1.00 55.69 119 THR A N 1
ATOM 963 C CA . THR A 1 119 ? 29.066 -17.232 -66.559 1.00 55.69 119 THR A CA 1
ATOM 964 C C . THR A 1 119 ? 30.002 -16.239 -65.881 1.00 55.69 119 THR A C 1
ATOM 966 O O . THR A 1 119 ? 31.084 -16.611 -65.431 1.00 55.69 119 THR A O 1
ATOM 969 N N . ILE A 1 120 ? 29.589 -14.976 -65.791 1.00 57.97 120 ILE A N 1
ATOM 970 C CA . ILE A 1 120 ? 30.258 -13.979 -64.952 1.00 57.97 120 ILE A CA 1
ATOM 971 C C . ILE A 1 120 ? 29.392 -13.810 -63.707 1.00 57.97 120 ILE A C 1
ATOM 973 O O . ILE A 1 120 ? 28.264 -13.318 -63.795 1.00 57.97 120 ILE A O 1
ATOM 977 N N . GLY A 1 121 ? 29.902 -14.285 -62.573 1.00 59.31 121 GLY A N 1
ATOM 978 C CA . GLY A 1 121 ? 29.248 -14.215 -61.271 1.00 59.31 121 GLY A CA 1
ATOM 979 C C . GLY A 1 121 ? 30.105 -13.460 -60.266 1.00 59.31 121 GLY A C 1
ATOM 980 O O . GLY A 1 121 ? 31.307 -13.709 -60.191 1.00 59.31 121 GLY A O 1
ATOM 981 N N . ASP A 1 122 ? 29.498 -12.550 -59.508 1.00 66.00 122 ASP A N 1
ATOM 982 C CA . ASP A 1 122 ? 30.168 -11.794 -58.445 1.00 66.00 122 ASP A CA 1
ATOM 983 C C . ASP A 1 122 ? 29.254 -11.668 -57.213 1.00 66.00 122 ASP A C 1
ATOM 985 O O . ASP A 1 122 ? 28.026 -11.801 -57.306 1.00 66.00 122 ASP A O 1
ATOM 989 N N . HIS A 1 123 ? 29.863 -11.449 -56.048 1.00 71.06 123 HIS A N 1
ATOM 990 C CA . HIS A 1 123 ? 29.167 -11.283 -54.777 1.00 71.06 123 HIS A CA 1
ATOM 991 C C . HIS A 1 123 ? 29.210 -9.832 -54.344 1.00 71.06 123 HIS A C 1
ATOM 993 O O . HIS A 1 123 ? 30.268 -9.219 -54.234 1.00 71.06 123 HIS A O 1
ATOM 999 N N . TYR A 1 124 ? 28.044 -9.313 -53.999 1.00 74.38 124 TYR A N 1
ATOM 1000 C CA . TYR A 1 124 ? 27.891 -7.918 -53.662 1.00 74.38 124 TYR A CA 1
ATOM 1001 C C . TYR A 1 124 ? 27.282 -7.768 -52.277 1.00 74.38 124 TYR A C 1
ATOM 1003 O O . TYR A 1 124 ? 26.263 -8.383 -51.950 1.00 74.38 124 TYR A O 1
ATOM 1011 N N . GLU A 1 125 ? 27.903 -6.913 -51.472 1.00 79.44 125 GLU A N 1
ATOM 1012 C CA . GLU A 1 125 ? 27.414 -6.543 -50.153 1.00 79.44 125 GLU A CA 1
ATOM 1013 C C . GLU A 1 125 ? 26.911 -5.104 -50.151 1.00 79.44 125 GLU A C 1
ATOM 1015 O O . GLU A 1 125 ? 27.485 -4.210 -50.772 1.00 79.44 125 GLU A O 1
ATOM 1020 N N . ALA A 1 126 ? 25.828 -4.885 -49.421 1.00 77.44 126 ALA A N 1
ATOM 1021 C CA . ALA A 1 126 ? 25.234 -3.579 -49.227 1.00 77.44 126 ALA A CA 1
ATOM 1022 C C . ALA A 1 126 ? 24.758 -3.432 -47.785 1.00 77.44 126 ALA A C 1
ATOM 1024 O O . ALA A 1 126 ? 24.247 -4.373 -47.174 1.00 77.44 126 ALA A O 1
ATOM 1025 N N . THR A 1 127 ? 24.886 -2.220 -47.253 1.00 83.56 127 THR A N 1
ATOM 1026 C CA . THR A 1 127 ? 24.333 -1.847 -45.952 1.00 83.56 127 THR A CA 1
ATOM 1027 C C . THR A 1 127 ? 23.390 -0.673 -46.095 1.00 83.56 127 THR A C 1
ATOM 1029 O O . THR A 1 127 ? 23.672 0.249 -46.854 1.00 83.56 127 THR A O 1
ATOM 1032 N N . GLY A 1 128 ? 22.300 -0.687 -45.340 1.00 83.12 128 GLY A N 1
ATOM 1033 C CA . GLY A 1 128 ? 21.369 0.431 -45.252 1.00 83.12 128 GLY A CA 1
ATOM 1034 C C . GLY A 1 128 ? 20.797 0.571 -43.848 1.00 83.12 128 GLY A C 1
ATOM 1035 O O . GLY A 1 128 ? 20.944 -0.321 -43.013 1.00 83.12 128 GLY A O 1
ATOM 1036 N N . SER A 1 129 ? 20.124 1.686 -43.599 1.00 87.06 129 SER A N 1
ATOM 1037 C CA . SER A 1 129 ? 19.460 1.984 -42.330 1.00 87.06 129 SER A CA 1
ATOM 1038 C C . SER A 1 129 ? 17.991 2.318 -42.576 1.00 87.06 129 SER A C 1
ATOM 1040 O O . SER A 1 129 ? 17.673 3.140 -43.436 1.00 87.06 129 SER A O 1
ATOM 1042 N N . ILE A 1 130 ? 17.086 1.703 -41.819 1.00 85.69 130 ILE A N 1
ATOM 1043 C CA . ILE A 1 130 ? 15.632 1.838 -41.975 1.00 85.69 130 ILE A CA 1
ATOM 1044 C C . ILE A 1 130 ? 14.970 2.078 -40.616 1.00 85.69 130 ILE A C 1
ATOM 1046 O O . ILE A 1 130 ? 15.384 1.501 -39.618 1.00 85.69 130 ILE A O 1
ATOM 1050 N N . ALA A 1 131 ? 13.929 2.902 -40.564 1.00 89.38 131 ALA A N 1
ATOM 1051 C CA . ALA A 1 131 ? 13.055 3.034 -39.403 1.00 89.38 131 ALA A CA 1
ATOM 1052 C C . ALA A 1 131 ? 11.750 2.273 -39.661 1.00 89.38 131 ALA A C 1
ATOM 1054 O O . ALA A 1 131 ? 10.985 2.649 -40.550 1.00 89.38 131 ALA A O 1
ATOM 1055 N N . LEU A 1 132 ? 11.491 1.212 -38.892 1.00 88.81 132 LEU A N 1
ATOM 1056 C CA . LEU A 1 132 ? 10.221 0.485 -38.930 1.00 88.81 132 LEU A CA 1
ATOM 1057 C C . LEU A 1 132 ? 9.219 1.108 -37.967 1.00 88.81 132 LEU A C 1
ATOM 1059 O O . LEU A 1 132 ? 9.508 1.232 -36.780 1.00 88.81 132 LEU A O 1
ATOM 1063 N N . SER A 1 133 ? 8.039 1.469 -38.462 1.00 92.19 133 SER A N 1
ATOM 1064 C CA . SER A 1 133 ? 6.956 2.013 -37.643 1.00 92.19 133 SER A CA 1
ATOM 1065 C C . SER A 1 133 ? 6.042 0.892 -37.162 1.00 92.19 133 SER A C 1
ATOM 1067 O O . SER A 1 133 ? 5.585 0.063 -37.953 1.00 92.19 133 SER A O 1
ATOM 1069 N N . PHE A 1 134 ? 5.761 0.888 -35.862 1.00 93.94 134 PHE A N 1
ATOM 1070 C CA . PHE A 1 134 ? 4.899 -0.091 -35.218 1.00 93.94 134 PHE A CA 1
ATOM 1071 C C . PHE A 1 134 ? 3.809 0.581 -34.400 1.00 93.94 134 PHE A C 1
ATOM 1073 O O . PHE A 1 134 ? 3.986 1.656 -33.822 1.00 93.94 134 PHE A O 1
ATOM 1080 N N . LYS A 1 135 ? 2.688 -0.127 -34.310 1.00 95.44 135 LYS A N 1
ATOM 1081 C CA . LYS A 1 135 ? 1.582 0.167 -33.415 1.00 95.44 135 LYS A CA 1
ATOM 1082 C C . LYS A 1 135 ? 1.280 -1.070 -32.586 1.00 95.44 135 LYS A C 1
ATOM 1084 O O . LYS A 1 135 ? 0.916 -2.108 -33.139 1.00 95.44 135 LYS A O 1
ATOM 1089 N N . THR A 1 136 ? 1.373 -0.939 -31.271 1.00 94.81 136 THR A N 1
ATOM 1090 C CA . THR A 1 136 ? 1.061 -2.000 -30.313 1.00 94.81 136 THR A CA 1
ATOM 1091 C C . THR A 1 136 ? -0.187 -1.646 -29.536 1.00 94.81 136 THR A C 1
ATOM 1093 O O . THR A 1 136 ? -0.250 -0.611 -28.878 1.00 94.81 136 THR A O 1
ATOM 1096 N N . THR A 1 137 ? -1.192 -2.513 -29.608 1.00 94.44 137 THR A N 1
ATOM 1097 C CA . THR A 1 137 ? -2.400 -2.389 -28.788 1.00 94.44 137 THR A CA 1
ATOM 1098 C C . THR A 1 137 ? -2.245 -3.256 -27.549 1.00 94.44 137 THR A C 1
ATOM 1100 O O . THR A 1 137 ? -1.941 -4.440 -27.675 1.00 94.44 137 THR A O 1
ATOM 1103 N N . ILE A 1 138 ? -2.466 -2.685 -26.367 1.00 91.50 138 ILE A N 1
ATOM 1104 C CA . ILE A 1 138 ? -2.384 -3.400 -25.091 1.00 91.50 138 ILE A CA 1
ATOM 1105 C C . ILE A 1 138 ? -3.763 -3.583 -24.453 1.00 91.50 138 ILE A C 1
ATOM 1107 O O . ILE A 1 138 ? -4.658 -2.746 -24.575 1.00 91.50 138 ILE A O 1
ATOM 1111 N N . SER A 1 139 ? -3.944 -4.699 -23.759 1.00 91.56 139 SER A N 1
ATOM 1112 C CA . SER A 1 139 ? -5.160 -5.031 -23.013 1.00 91.56 139 SER A CA 1
ATOM 1113 C C . SER A 1 139 ? -4.833 -5.993 -21.873 1.00 91.56 139 SER A C 1
ATOM 1115 O O . SER A 1 139 ? -3.718 -6.504 -21.801 1.00 91.56 139 SER A O 1
ATOM 1117 N N . ILE A 1 140 ? -5.785 -6.237 -20.974 1.00 91.75 140 ILE A N 1
ATOM 1118 C CA . ILE A 1 140 ? -5.655 -7.279 -19.950 1.00 91.75 140 ILE A CA 1
ATOM 1119 C C . ILE A 1 140 ? -6.702 -8.343 -20.221 1.00 91.75 140 ILE A C 1
ATOM 1121 O O . ILE A 1 140 ? -7.882 -8.027 -20.381 1.00 91.75 140 ILE A O 1
ATOM 1125 N N . ASP A 1 141 ? -6.265 -9.595 -20.305 1.00 92.06 141 ASP A N 1
ATOM 1126 C CA . ASP A 1 141 ? -7.173 -10.711 -20.528 1.00 92.06 141 ASP A CA 1
ATOM 1127 C C . ASP A 1 141 ? -7.909 -11.127 -19.243 1.00 92.06 141 ASP A C 1
ATOM 1129 O O . ASP A 1 141 ? -7.604 -10.706 -18.124 1.00 92.06 141 ASP A O 1
ATOM 1133 N N . LYS A 1 142 ? -8.874 -12.037 -19.401 1.00 93.81 142 LYS A N 1
ATOM 1134 C CA . LYS A 1 142 ? -9.632 -12.622 -18.285 1.00 93.81 142 LYS A CA 1
ATOM 1135 C C . LYS A 1 142 ? -8.764 -13.349 -17.247 1.00 93.81 142 LYS A C 1
ATOM 1137 O O . LYS A 1 142 ? -9.234 -13.612 -16.145 1.00 93.81 142 LYS A O 1
ATOM 1142 N N . ASN A 1 143 ? -7.525 -13.704 -17.593 1.00 91.94 143 ASN A N 1
ATOM 1143 C CA . ASN A 1 143 ? -6.587 -14.437 -16.746 1.00 91.94 143 ASN A CA 1
ATOM 1144 C C . ASN A 1 143 ? -5.544 -13.524 -16.095 1.00 91.94 143 ASN A C 1
ATOM 1146 O O . ASN A 1 143 ? -4.559 -14.043 -15.561 1.00 91.94 143 ASN A O 1
ATOM 1150 N N . TRP A 1 144 ? -5.770 -12.205 -16.105 1.00 89.75 144 TRP A N 1
ATOM 1151 C CA . TRP A 1 144 ? -4.889 -11.214 -15.490 1.00 89.75 144 TRP A CA 1
ATOM 1152 C C . TRP A 1 144 ? -3.522 -11.099 -16.177 1.00 89.75 144 TRP A C 1
ATOM 1154 O O . TRP A 1 144 ? -2.538 -10.725 -15.535 1.00 89.75 144 TRP A O 1
ATOM 1164 N N . LYS A 1 145 ? -3.444 -11.434 -17.471 1.00 90.00 145 LYS A N 1
ATOM 1165 C CA . LYS A 1 145 ? -2.241 -11.258 -18.289 1.00 90.00 145 LYS A CA 1
ATOM 1166 C C . LYS A 1 145 ? -2.352 -10.000 -19.135 1.00 90.00 145 LYS A C 1
ATOM 1168 O O . LYS A 1 145 ? -3.378 -9.762 -19.771 1.00 90.00 145 LYS A O 1
ATOM 1173 N N . LEU A 1 146 ? -1.268 -9.227 -19.173 1.00 89.19 146 LEU A N 1
ATOM 1174 C CA . LEU A 1 146 ? -1.108 -8.163 -20.155 1.00 89.19 146 LEU A CA 1
ATOM 1175 C C . LEU A 1 146 ? -0.946 -8.810 -21.535 1.00 89.19 146 LEU A C 1
ATOM 1177 O O . LEU A 1 146 ? -0.043 -9.615 -21.750 1.00 89.19 146 LEU A O 1
ATOM 1181 N N . VAL A 1 147 ? -1.834 -8.468 -22.458 1.00 91.31 147 VAL A N 1
ATOM 1182 C CA . VAL A 1 147 ? -1.792 -8.916 -23.847 1.00 91.31 147 VAL A CA 1
ATOM 1183 C C . VAL A 1 147 ? -1.417 -7.727 -24.709 1.00 91.31 147 VAL A C 1
ATOM 1185 O O . VAL A 1 147 ? -2.114 -6.710 -24.702 1.00 91.31 147 VAL A O 1
ATOM 1188 N N . ALA A 1 148 ? -0.324 -7.875 -25.446 1.00 93.12 148 ALA A N 1
ATOM 1189 C CA . ALA A 1 148 ? 0.108 -6.952 -26.477 1.00 93.12 148 ALA A CA 1
ATOM 1190 C C . ALA A 1 148 ? -0.178 -7.563 -27.855 1.00 93.12 148 ALA A C 1
ATOM 1192 O O . ALA A 1 148 ? -0.134 -8.783 -28.024 1.00 93.12 148 ALA A O 1
ATOM 1193 N N . LYS A 1 149 ? -0.540 -6.703 -28.806 1.00 95.44 149 LYS A N 1
ATOM 1194 C CA . LYS A 1 149 ? -0.641 -7.045 -30.221 1.00 95.44 149 LYS A CA 1
ATOM 1195 C C . LYS A 1 149 ? 0.040 -5.962 -31.043 1.00 95.44 149 LYS A C 1
ATOM 1197 O O . LYS A 1 149 ? -0.527 -4.874 -31.207 1.00 95.44 149 LYS A O 1
ATOM 1202 N N . THR A 1 150 ? 1.227 -6.257 -31.555 1.00 95.31 150 THR A N 1
ATOM 1203 C CA . THR A 1 150 ? 2.014 -5.367 -32.405 1.00 95.31 150 THR A CA 1
ATOM 1204 C C . THR A 1 150 ? 1.641 -5.555 -33.872 1.00 95.31 150 THR A C 1
ATOM 1206 O O . THR A 1 150 ? 1.520 -6.665 -34.382 1.00 95.31 150 THR A O 1
ATOM 1209 N N . THR A 1 151 ? 1.477 -4.440 -34.577 1.00 93.56 151 THR A N 1
ATOM 1210 C CA . THR A 1 151 ? 1.253 -4.400 -36.024 1.00 93.56 151 THR A CA 1
ATOM 1211 C C . THR A 1 151 ? 2.224 -3.418 -36.673 1.00 93.56 151 THR A C 1
ATOM 1213 O O . THR A 1 151 ? 2.423 -2.325 -36.133 1.00 93.56 151 THR A O 1
ATOM 1216 N N . PRO A 1 152 ? 2.848 -3.773 -37.806 1.00 90.94 152 PRO A N 1
ATOM 1217 C CA . PRO A 1 152 ? 3.612 -2.816 -38.595 1.00 90.94 152 PRO A CA 1
ATOM 1218 C C . PRO A 1 152 ? 2.667 -1.790 -39.225 1.00 90.94 152 PRO A C 1
ATOM 1220 O O . PRO A 1 152 ? 1.596 -2.141 -39.718 1.00 90.94 152 PRO A O 1
ATOM 1223 N N . THR A 1 153 ? 3.064 -0.522 -39.225 1.00 90.25 153 THR A N 1
ATOM 1224 C CA . THR A 1 153 ? 2.293 0.568 -39.848 1.00 90.25 153 THR A CA 1
ATOM 1225 C C . THR A 1 153 ? 2.997 1.186 -41.050 1.00 90.25 153 THR A C 1
ATOM 1227 O O . THR A 1 153 ? 2.373 1.922 -41.808 1.00 90.25 153 THR A O 1
ATOM 1230 N N . GLY A 1 154 ? 4.276 0.872 -41.258 1.00 87.06 154 GLY A N 1
ATOM 1231 C CA . GLY A 1 154 ? 5.055 1.340 -42.398 1.00 87.06 154 GLY A CA 1
ATOM 1232 C C . GLY A 1 154 ? 6.544 1.402 -42.084 1.00 87.06 154 GLY A C 1
ATOM 1233 O O . GLY A 1 154 ? 6.998 0.929 -41.041 1.00 87.06 154 GLY A O 1
ATOM 1234 N N . TYR A 1 155 ? 7.312 2.003 -42.987 1.00 86.12 155 TYR A N 1
ATOM 1235 C CA . TYR A 1 155 ? 8.748 2.186 -42.814 1.00 86.12 155 TYR A CA 1
ATOM 1236 C C . TYR A 1 155 ? 9.260 3.418 -43.559 1.00 86.12 155 TYR A C 1
ATOM 1238 O O . TYR A 1 155 ? 8.645 3.879 -44.518 1.00 86.12 155 TYR A O 1
ATOM 1246 N N . GLN A 1 156 ? 10.420 3.917 -43.137 1.00 85.94 156 GLN A N 1
ATOM 1247 C CA . GLN A 1 156 ? 11.134 5.000 -43.806 1.00 85.94 156 GLN A CA 1
ATOM 1248 C C . GLN A 1 156 ? 12.621 4.661 -43.911 1.00 85.94 156 GLN A C 1
ATOM 1250 O O . GLN A 1 156 ? 13.257 4.300 -42.921 1.00 85.94 156 GLN A O 1
ATOM 1255 N N . TRP A 1 157 ? 13.192 4.797 -45.108 1.00 82.31 157 TRP A N 1
ATOM 1256 C CA . TRP A 1 157 ? 14.636 4.678 -45.295 1.00 82.31 157 TRP A CA 1
ATOM 1257 C C . TRP A 1 157 ? 15.348 5.881 -44.678 1.00 82.31 157 TRP A C 1
ATOM 1259 O O . TRP A 1 157 ? 15.056 7.023 -45.025 1.00 82.31 157 TRP A O 1
ATOM 1269 N N . ILE A 1 158 ? 16.282 5.605 -43.769 1.00 84.69 158 ILE A N 1
ATOM 1270 C CA . ILE A 1 158 ? 17.218 6.598 -43.234 1.00 84.69 158 ILE A CA 1
ATOM 1271 C C . ILE A 1 158 ? 18.411 6.698 -44.191 1.00 84.69 158 ILE A C 1
ATOM 1273 O O . ILE A 1 158 ? 18.802 7.785 -44.599 1.00 84.69 158 ILE A O 1
ATOM 1277 N N . GLU A 1 159 ? 18.944 5.546 -44.604 1.00 83.75 159 GLU A N 1
ATOM 1278 C CA . GLU A 1 159 ? 20.027 5.430 -45.576 1.00 83.75 159 GLU A CA 1
ATOM 1279 C C . GLU A 1 159 ? 19.758 4.230 -46.483 1.00 83.75 159 GLU A C 1
ATOM 1281 O O . GLU A 1 159 ? 19.704 3.088 -46.021 1.00 83.75 159 GLU A O 1
ATOM 1286 N N . THR A 1 160 ? 19.549 4.478 -47.775 1.00 74.38 160 THR A N 1
ATOM 1287 C CA . THR A 1 160 ? 19.293 3.407 -48.738 1.00 74.38 160 THR A CA 1
ATOM 1288 C C . THR A 1 160 ? 20.580 2.637 -49.041 1.00 74.38 160 THR A C 1
ATOM 1290 O O . THR A 1 160 ? 21.615 3.264 -49.272 1.00 74.38 160 THR A O 1
ATOM 1293 N N . PRO A 1 161 ? 20.544 1.292 -49.085 1.00 69.94 161 PRO A N 1
ATOM 1294 C CA . PRO A 1 161 ? 21.696 0.518 -49.515 1.00 69.94 161 PRO A CA 1
ATOM 1295 C C . PRO A 1 161 ? 21.999 0.843 -50.978 1.00 69.94 161 PRO A C 1
ATOM 1297 O O . PRO A 1 161 ? 21.148 0.672 -51.847 1.00 69.94 161 PRO A O 1
ATOM 1300 N N . LYS A 1 162 ? 23.198 1.352 -51.259 1.00 67.38 162 LYS A N 1
ATOM 1301 C CA . LYS A 1 162 ? 23.623 1.695 -52.621 1.00 67.38 162 LYS A CA 1
ATOM 1302 C C . LYS A 1 162 ? 24.649 0.690 -53.111 1.00 67.38 162 LYS A C 1
ATOM 1304 O O . LYS A 1 162 ? 25.629 0.419 -52.426 1.00 67.38 162 LYS A O 1
ATOM 1309 N N . LEU A 1 163 ? 24.428 0.188 -54.319 1.00 64.00 163 LEU A N 1
ATOM 1310 C CA . LEU A 1 163 ? 25.369 -0.648 -55.048 1.00 64.00 163 LEU A CA 1
ATOM 1311 C C . LEU A 1 163 ? 25.779 0.062 -56.324 1.00 64.00 163 LEU A C 1
ATOM 1313 O O . LEU A 1 163 ? 24.973 0.226 -57.240 1.00 64.00 163 LEU A O 1
ATOM 1317 N N . ASN A 1 164 ? 27.040 0.482 -56.348 1.00 56.84 164 ASN A N 1
ATOM 1318 C CA . ASN A 1 164 ? 27.676 1.044 -57.526 1.00 56.84 164 ASN A CA 1
ATOM 1319 C C . ASN A 1 164 ? 28.508 -0.061 -58.172 1.00 56.84 164 ASN A C 1
ATOM 1321 O O . ASN A 1 164 ? 29.672 -0.251 -57.827 1.00 56.84 164 ASN A O 1
ATOM 1325 N N . VAL A 1 165 ? 27.888 -0.805 -59.083 1.00 58.44 165 VAL A N 1
ATOM 1326 C CA . VAL A 1 165 ? 28.596 -1.742 -59.958 1.00 58.44 165 VAL A CA 1
ATOM 1327 C C . VAL A 1 165 ? 28.923 -0.997 -61.251 1.00 58.44 165 VAL A C 1
ATOM 1329 O O . VAL A 1 165 ? 28.160 -0.123 -61.665 1.00 58.44 165 VAL A O 1
ATOM 1332 N N . VAL A 1 166 ? 30.069 -1.289 -61.872 1.00 54.06 166 VAL A N 1
ATOM 1333 C CA . VAL A 1 166 ? 30.545 -0.614 -63.094 1.00 54.06 166 VAL A CA 1
ATOM 1334 C C . VAL A 1 166 ? 29.423 -0.549 -64.146 1.00 54.06 166 VAL A C 1
ATOM 1336 O O . VAL A 1 166 ? 29.075 -1.554 -64.758 1.00 54.06 166 VAL A O 1
ATOM 1339 N N . GLY A 1 167 ? 28.838 0.641 -64.333 1.00 52.47 167 GLY A N 1
ATOM 1340 C CA . GLY A 1 167 ? 27.789 0.922 -65.323 1.00 52.47 167 GLY A CA 1
ATOM 1341 C C . GLY A 1 167 ? 26.340 0.559 -64.950 1.00 52.47 167 GLY A C 1
ATOM 1342 O O . GLY A 1 167 ? 25.461 0.796 -65.775 1.00 52.47 167 GLY A O 1
ATOM 1343 N N . VAL A 1 168 ? 26.049 0.021 -63.755 1.00 53.47 168 VAL A N 1
ATOM 1344 C CA . VAL A 1 168 ? 24.687 -0.405 -63.358 1.00 53.47 168 VAL A CA 1
ATOM 1345 C C . VAL A 1 168 ? 24.369 -0.007 -61.909 1.00 53.47 168 VAL A C 1
ATOM 1347 O O . VAL A 1 168 ? 25.051 -0.420 -60.973 1.00 53.47 168 VAL A O 1
ATOM 1350 N N . THR A 1 169 ? 23.289 0.758 -61.706 1.00 54.38 169 THR A N 1
ATOM 1351 C CA . THR A 1 169 ? 22.707 1.044 -60.380 1.00 54.38 169 THR A CA 1
ATOM 1352 C C . THR A 1 169 ? 21.593 0.040 -60.089 1.00 54.38 169 THR A C 1
ATOM 1354 O O . THR A 1 169 ? 20.566 0.043 -60.766 1.00 54.38 169 THR A O 1
ATOM 1357 N N . VAL A 1 170 ? 21.777 -0.821 -59.085 1.00 58.47 170 VAL A N 1
ATOM 1358 C CA . VAL A 1 170 ? 20.790 -1.855 -58.729 1.00 58.47 170 VAL A CA 1
ATOM 1359 C C . VAL A 1 170 ? 19.732 -1.272 -57.775 1.00 58.47 170 VAL A C 1
ATOM 1361 O O . VAL A 1 170 ? 20.085 -0.849 -56.671 1.00 58.47 170 VAL A O 1
ATOM 1364 N N . PRO A 1 171 ? 18.435 -1.240 -58.142 1.00 55.31 171 PRO A N 1
ATOM 1365 C CA . PRO A 1 171 ? 17.377 -0.770 -57.254 1.00 55.31 171 PRO A CA 1
ATOM 1366 C C . PRO A 1 171 ? 17.137 -1.781 -56.123 1.00 55.31 171 PRO A C 1
ATOM 1368 O O . PRO A 1 171 ? 16.670 -2.894 -56.343 1.00 55.31 171 PRO A O 1
ATOM 1371 N N . VAL A 1 172 ? 17.432 -1.380 -54.889 1.00 59.84 172 VAL A N 1
ATOM 1372 C CA . VAL A 1 172 ? 17.331 -2.210 -53.669 1.00 59.84 172 VAL A CA 1
ATOM 1373 C C . VAL A 1 172 ? 15.909 -2.364 -53.106 1.00 59.84 172 VAL A C 1
ATOM 1375 O O . VAL A 1 172 ? 15.702 -3.092 -52.137 1.00 59.84 172 VAL A O 1
ATOM 1378 N N . THR A 1 173 ? 14.906 -1.723 -53.710 1.00 59.00 173 THR A N 1
ATOM 1379 C CA . THR A 1 173 ? 13.496 -1.750 -53.273 1.00 59.00 173 THR A CA 1
ATOM 1380 C C . THR A 1 173 ? 12.874 -3.162 -53.180 1.00 59.00 173 THR A C 1
ATOM 1382 O O . THR A 1 173 ? 12.138 -3.414 -52.227 1.00 59.00 173 THR A O 1
ATOM 1385 N N . PRO A 1 174 ? 13.164 -4.126 -54.081 1.00 62.00 174 PRO A N 1
ATOM 1386 C CA . PRO A 1 174 ? 12.646 -5.496 -53.962 1.00 62.00 174 PRO A CA 1
ATOM 1387 C C . PRO A 1 174 ? 13.274 -6.283 -52.800 1.00 62.00 174 PRO A C 1
ATOM 1389 O O . PRO A 1 174 ? 12.580 -7.019 -52.102 1.00 62.00 174 PRO A O 1
ATOM 1392 N N . ILE A 1 175 ? 14.576 -6.087 -52.556 1.00 57.94 175 ILE A N 1
ATOM 1393 C CA . ILE A 1 175 ? 15.312 -6.711 -51.443 1.00 57.94 175 ILE A CA 1
ATOM 1394 C C . ILE A 1 175 ? 14.830 -6.128 -50.106 1.00 57.94 175 ILE A C 1
ATOM 1396 O O . ILE A 1 175 ? 14.623 -6.865 -49.144 1.00 57.94 175 ILE A O 1
ATOM 1400 N N . ALA A 1 176 ? 14.580 -4.817 -50.074 1.00 58.47 176 ALA A N 1
ATOM 1401 C CA . ALA A 1 176 ? 13.982 -4.089 -48.963 1.00 58.47 176 ALA A CA 1
ATOM 1402 C C . ALA A 1 176 ? 12.610 -4.645 -48.562 1.00 58.47 176 ALA A C 1
ATOM 1404 O O . ALA A 1 176 ? 12.448 -5.096 -47.434 1.00 58.47 176 ALA A O 1
ATOM 1405 N N . ASN A 1 177 ? 11.640 -4.664 -49.479 1.00 65.00 177 ASN A N 1
ATOM 1406 C CA . ASN A 1 177 ? 10.272 -5.105 -49.177 1.00 65.00 177 ASN A CA 1
ATOM 1407 C C . ASN A 1 177 ? 10.239 -6.551 -48.665 1.00 65.00 177 ASN A C 1
ATOM 1409 O O . ASN A 1 177 ? 9.512 -6.867 -47.727 1.00 65.00 177 ASN A O 1
ATOM 1413 N N . PHE A 1 178 ? 11.093 -7.412 -49.220 1.00 62.94 178 PHE A N 1
ATOM 1414 C CA . PHE A 1 178 ? 11.174 -8.807 -48.810 1.00 62.94 178 PHE A CA 1
ATOM 1415 C C . PHE A 1 178 ? 11.854 -9.001 -47.438 1.00 62.94 178 PHE A C 1
ATOM 1417 O O . PHE A 1 178 ? 11.398 -9.805 -46.620 1.00 62.94 178 PHE A O 1
ATOM 1424 N N . ALA A 1 179 ? 12.929 -8.252 -47.154 1.00 61.16 179 ALA A N 1
ATOM 1425 C CA . ALA A 1 179 ? 13.570 -8.224 -45.837 1.00 61.16 179 ALA A CA 1
ATOM 1426 C C . ALA A 1 179 ? 12.586 -7.788 -44.744 1.00 61.16 179 ALA A C 1
ATOM 1428 O O . ALA A 1 179 ? 12.594 -8.332 -43.637 1.00 61.16 179 ALA A O 1
ATOM 1429 N N . LEU A 1 180 ? 11.738 -6.808 -45.066 1.00 67.38 180 LEU A N 1
ATOM 1430 C CA . LEU A 1 180 ? 10.749 -6.245 -44.159 1.00 67.38 180 LEU A CA 1
ATOM 1431 C C . LEU A 1 180 ? 9.650 -7.261 -43.857 1.00 67.38 180 LEU A C 1
ATOM 1433 O O . LEU A 1 180 ? 9.428 -7.530 -42.684 1.00 67.38 180 LEU A O 1
ATOM 1437 N N . ASP A 1 181 ? 9.054 -7.918 -44.852 1.00 71.50 181 ASP A N 1
ATOM 1438 C CA . ASP A 1 181 ? 7.998 -8.916 -44.610 1.00 71.50 181 ASP A CA 1
ATOM 1439 C C . ASP A 1 181 ? 8.447 -10.056 -43.678 1.00 71.50 181 ASP A C 1
ATOM 1441 O O . ASP A 1 181 ? 7.705 -10.459 -42.782 1.00 71.50 181 ASP A O 1
ATOM 1445 N N . LYS A 1 182 ? 9.679 -10.564 -43.833 1.00 68.94 182 LYS A N 1
ATOM 1446 C CA . LYS A 1 182 ? 10.187 -11.673 -43.000 1.00 68.94 182 LYS A CA 1
ATOM 1447 C C . LYS A 1 182 ? 10.687 -11.244 -41.624 1.00 68.94 182 LYS A C 1
ATOM 1449 O O . LYS A 1 182 ? 10.479 -11.971 -40.654 1.00 68.94 182 LYS A O 1
ATOM 1454 N N . SER A 1 183 ? 11.336 -10.085 -41.520 1.00 72.56 183 SER A N 1
ATOM 1455 C CA . SER A 1 183 ? 11.826 -9.586 -40.228 1.00 72.56 183 SER A CA 1
ATOM 1456 C C . SER A 1 183 ? 10.701 -9.026 -39.358 1.00 72.56 183 SER A C 1
ATOM 1458 O O . SER A 1 183 ? 10.772 -9.126 -38.136 1.00 72.56 183 SER A O 1
ATOM 1460 N N . THR A 1 184 ? 9.634 -8.503 -39.966 1.00 79.69 184 THR A N 1
ATOM 1461 C CA . THR A 1 184 ? 8.541 -7.842 -39.248 1.00 79.69 184 THR A CA 1
ATOM 1462 C C . THR A 1 184 ? 7.797 -8.798 -38.327 1.00 79.69 184 THR A C 1
ATOM 1464 O O . THR A 1 184 ? 7.658 -8.465 -37.158 1.00 79.69 184 THR A O 1
ATOM 1467 N N . THR A 1 185 ? 7.397 -9.992 -38.785 1.00 82.00 185 THR A N 1
ATOM 1468 C CA . THR A 1 185 ? 6.698 -10.967 -37.922 1.00 82.00 185 THR A CA 1
ATOM 1469 C C . THR A 1 185 ? 7.552 -11.390 -36.728 1.00 82.00 185 THR A C 1
ATOM 1471 O O . THR A 1 185 ? 7.073 -11.413 -35.599 1.00 82.00 185 THR A O 1
ATOM 1474 N N . PHE A 1 186 ? 8.844 -11.654 -36.949 1.00 80.56 186 PHE A N 1
ATOM 1475 C CA . PHE A 1 186 ? 9.754 -12.007 -35.859 1.00 80.56 186 PHE A CA 1
ATOM 1476 C C . PHE A 1 186 ? 9.896 -10.861 -34.847 1.00 80.56 186 PHE A C 1
ATOM 1478 O O . PHE A 1 186 ? 9.842 -11.082 -33.639 1.00 80.56 186 PHE A O 1
ATOM 1485 N N . ILE A 1 187 ? 10.050 -9.628 -35.338 1.00 84.06 187 ILE A N 1
ATOM 1486 C CA . ILE A 1 187 ? 10.166 -8.437 -34.493 1.00 84.06 187 ILE A CA 1
ATOM 1487 C C . ILE A 1 187 ? 8.863 -8.194 -33.720 1.00 84.06 187 ILE A C 1
ATOM 1489 O O . ILE A 1 187 ? 8.930 -7.938 -32.519 1.00 84.06 187 ILE A O 1
ATOM 1493 N N . THR A 1 188 ? 7.690 -8.307 -34.355 1.00 90.81 188 THR A N 1
ATOM 1494 C CA . THR A 1 188 ? 6.398 -8.134 -33.672 1.00 90.81 188 THR A CA 1
ATOM 1495 C C . THR A 1 188 ? 6.178 -9.193 -32.600 1.00 90.81 188 THR A C 1
ATOM 1497 O O . THR A 1 188 ? 5.840 -8.833 -31.476 1.00 90.81 188 THR A O 1
ATOM 1500 N N . ASP A 1 189 ? 6.461 -10.467 -32.890 1.00 89.19 189 ASP A N 1
ATOM 1501 C CA . ASP A 1 189 ? 6.301 -11.559 -31.923 1.00 89.19 189 ASP A CA 1
ATOM 1502 C C . ASP A 1 189 ? 7.229 -11.381 -30.713 1.00 89.19 189 ASP A C 1
ATOM 1504 O O . ASP A 1 189 ? 6.814 -11.574 -29.569 1.00 89.19 189 ASP A O 1
ATOM 1508 N N . GLN A 1 190 ? 8.481 -10.966 -30.943 1.00 85.50 190 GLN A N 1
ATOM 1509 C CA . GLN A 1 190 ? 9.427 -10.667 -29.865 1.00 85.50 190 GLN A CA 1
ATOM 1510 C C . GLN A 1 190 ? 8.968 -9.487 -29.006 1.00 85.50 190 GLN A C 1
ATOM 1512 O O . GLN A 1 190 ? 9.100 -9.530 -27.779 1.00 85.50 190 GLN A O 1
ATOM 1517 N N . ILE A 1 191 ? 8.418 -8.436 -29.621 1.00 89.69 191 ILE A N 1
ATOM 1518 C CA . ILE A 1 191 ? 7.889 -7.290 -28.877 1.00 89.69 191 ILE A CA 1
ATOM 1519 C C . ILE A 1 191 ? 6.688 -7.711 -28.028 1.00 89.69 191 ILE A C 1
ATOM 1521 O O . ILE A 1 191 ? 6.683 -7.437 -26.825 1.00 89.69 191 ILE A O 1
ATOM 1525 N N . ASP A 1 192 ? 5.721 -8.415 -28.618 1.00 92.69 192 ASP A N 1
ATOM 1526 C CA . ASP A 1 192 ? 4.512 -8.863 -27.927 1.00 92.69 192 ASP A CA 1
ATOM 1527 C C . ASP A 1 192 ? 4.842 -9.797 -26.758 1.00 92.69 192 ASP A C 1
ATOM 1529 O O . ASP A 1 192 ? 4.348 -9.596 -25.645 1.00 92.69 192 ASP A O 1
ATOM 1533 N N . GLN A 1 193 ? 5.738 -10.768 -26.965 1.00 89.06 193 GLN A N 1
ATOM 1534 C CA . GLN A 1 193 ? 6.202 -11.663 -25.902 1.00 89.06 193 GLN A CA 1
ATOM 1535 C C . GLN A 1 193 ? 6.920 -10.905 -24.788 1.00 89.06 193 GLN A C 1
ATOM 1537 O O . GLN A 1 193 ? 6.663 -11.162 -23.610 1.00 89.06 193 GLN A O 1
ATOM 1542 N N . THR A 1 194 ? 7.797 -9.961 -25.143 1.00 85.94 194 THR A N 1
ATOM 1543 C CA . THR A 1 194 ? 8.535 -9.183 -24.146 1.00 85.94 194 THR A CA 1
ATOM 1544 C C . THR A 1 194 ? 7.564 -8.353 -23.313 1.00 85.94 194 THR A C 1
ATOM 1546 O O . THR A 1 194 ? 7.608 -8.441 -22.090 1.00 85.94 194 THR A O 1
ATOM 1549 N N . LEU A 1 195 ? 6.660 -7.597 -23.946 1.00 86.00 195 LEU A N 1
ATOM 1550 C CA . LEU A 1 195 ? 5.680 -6.759 -23.249 1.00 86.00 195 LEU A CA 1
ATOM 1551 C C . LEU A 1 195 ? 4.740 -7.590 -22.366 1.00 86.00 195 LEU A C 1
ATOM 1553 O O . LEU A 1 195 ? 4.531 -7.231 -21.209 1.00 86.00 195 LEU A O 1
ATOM 1557 N N . ALA A 1 196 ? 4.238 -8.728 -22.857 1.00 84.06 196 ALA A N 1
ATOM 1558 C CA . ALA A 1 196 ? 3.357 -9.614 -22.092 1.00 84.06 196 ALA A CA 1
ATOM 1559 C C . ALA A 1 196 ? 4.018 -10.193 -20.824 1.00 84.06 196 ALA A C 1
ATOM 1561 O O . ALA A 1 196 ? 3.329 -10.496 -19.850 1.00 84.06 196 ALA A O 1
ATOM 1562 N N . GLN A 1 197 ? 5.347 -10.335 -20.816 1.00 82.25 197 GLN A N 1
ATOM 1563 C CA . GLN A 1 197 ? 6.116 -10.849 -19.677 1.00 82.25 197 GLN A CA 1
ATOM 1564 C C . GLN A 1 197 ? 6.582 -9.759 -18.699 1.00 82.25 197 GLN A C 1
ATOM 1566 O O . GLN A 1 197 ? 7.087 -10.091 -17.629 1.00 82.25 197 GLN A O 1
ATOM 1571 N N . MET A 1 198 ? 6.434 -8.469 -19.025 1.00 72.75 198 MET A N 1
ATOM 1572 C CA . MET A 1 198 ? 6.940 -7.384 -18.168 1.00 72.75 198 MET A CA 1
ATOM 1573 C C . MET A 1 198 ? 6.133 -7.186 -16.879 1.00 72.75 198 MET A C 1
ATOM 1575 O O . MET A 1 198 ? 6.675 -6.656 -15.912 1.00 72.75 198 MET A O 1
ATOM 1579 N N . VAL A 1 199 ? 4.849 -7.570 -16.854 1.00 72.25 199 VAL A N 1
ATOM 1580 C CA . VAL A 1 199 ? 3.942 -7.273 -15.732 1.00 72.25 199 VAL A CA 1
ATOM 1581 C C . VAL A 1 199 ? 3.214 -8.532 -15.256 1.00 72.25 199 VAL A C 1
ATOM 1583 O O . VAL A 1 199 ? 2.288 -9.018 -15.903 1.00 72.25 199 VAL A O 1
ATOM 1586 N N . GLU A 1 200 ? 3.568 -9.024 -14.066 1.00 75.56 200 GLU A N 1
ATOM 1587 C CA . GLU A 1 200 ? 2.878 -10.140 -13.399 1.00 75.56 200 GLU A CA 1
ATOM 1588 C C . GLU A 1 200 ? 1.650 -9.667 -12.601 1.00 75.56 200 GLU A C 1
ATOM 1590 O O . GLU A 1 200 ? 1.565 -9.859 -11.386 1.00 75.56 200 GLU A O 1
ATOM 1595 N N . LEU A 1 201 ? 0.670 -9.041 -13.264 1.00 77.94 201 LEU A N 1
ATOM 1596 C CA . LEU A 1 201 ? -0.486 -8.442 -12.576 1.00 77.94 201 LEU A CA 1
ATOM 1597 C C . LEU A 1 201 ? -1.221 -9.451 -11.679 1.00 77.94 201 LEU A C 1
ATOM 1599 O O . LEU A 1 201 ? -1.570 -9.132 -10.542 1.00 77.94 201 LEU A O 1
ATOM 1603 N N . LYS A 1 202 ? -1.392 -10.691 -12.160 1.00 84.00 202 LYS A N 1
ATOM 1604 C CA . LYS A 1 202 ? -2.043 -11.768 -11.404 1.00 84.00 202 LYS A CA 1
ATOM 1605 C C . LYS A 1 202 ? -1.430 -11.979 -10.022 1.00 84.00 202 LYS A C 1
ATOM 1607 O O . LYS A 1 202 ? -2.171 -12.208 -9.075 1.00 84.00 202 LYS A O 1
ATOM 1612 N N . LYS A 1 203 ? -0.102 -11.914 -9.899 1.00 80.25 203 LYS A N 1
ATOM 1613 C CA . LYS A 1 203 ? 0.604 -12.161 -8.636 1.00 80.25 203 LYS A CA 1
ATOM 1614 C C . LYS A 1 203 ? 0.224 -11.116 -7.590 1.00 80.25 203 LYS A C 1
ATOM 1616 O O . LYS A 1 203 ? -0.219 -11.474 -6.504 1.00 80.25 203 LYS A O 1
ATOM 1621 N N . TYR A 1 204 ? 0.338 -9.839 -7.946 1.00 76.38 204 TYR A N 1
ATOM 1622 C CA . TYR A 1 204 ? 0.029 -8.729 -7.043 1.00 76.38 204 TYR A CA 1
ATOM 1623 C C . TYR A 1 204 ? -1.449 -8.695 -6.658 1.00 76.38 204 TYR A C 1
ATOM 1625 O O . TYR A 1 204 ? -1.782 -8.529 -5.486 1.00 76.38 204 TYR A O 1
ATOM 1633 N N . VAL A 1 205 ? -2.339 -8.922 -7.627 1.00 81.06 205 VAL A N 1
ATOM 1634 C CA . VAL A 1 205 ? -3.776 -8.981 -7.349 1.00 81.06 205 VAL A CA 1
ATOM 1635 C C . VAL A 1 205 ? -4.111 -10.184 -6.477 1.00 81.06 205 VAL A C 1
ATOM 1637 O O . VAL A 1 205 ? -4.896 -10.043 -5.551 1.00 81.06 205 VAL A O 1
ATOM 1640 N N . GLN A 1 206 ? -3.509 -11.350 -6.716 1.00 83.69 206 GLN A N 1
ATOM 1641 C CA . GLN A 1 206 ? -3.747 -12.541 -5.902 1.00 83.69 206 GLN A CA 1
ATOM 1642 C C . GLN A 1 206 ? -3.345 -12.324 -4.442 1.00 83.69 206 GLN A C 1
ATOM 1644 O O . GLN A 1 206 ? -4.076 -12.758 -3.557 1.00 83.69 206 GLN A O 1
ATOM 1649 N N . MET A 1 207 ? -2.220 -11.652 -4.184 1.00 77.94 207 MET A N 1
ATOM 1650 C CA . MET A 1 207 ? -1.802 -11.307 -2.821 1.00 77.94 207 MET A CA 1
ATOM 1651 C C . MET A 1 207 ? -2.852 -10.425 -2.136 1.00 77.94 207 MET A C 1
ATOM 1653 O O . MET A 1 207 ? -3.359 -10.789 -1.078 1.00 77.94 207 MET A O 1
ATOM 1657 N N . ALA A 1 208 ? -3.250 -9.322 -2.779 1.00 78.88 208 ALA A N 1
ATOM 1658 C CA . ALA A 1 208 ? -4.266 -8.416 -2.240 1.00 78.88 208 ALA A CA 1
ATOM 1659 C C . ALA A 1 208 ? -5.635 -9.101 -2.064 1.00 78.88 208 ALA A C 1
ATOM 1661 O O . ALA A 1 208 ? -6.310 -8.901 -1.058 1.00 78.88 208 ALA A O 1
ATOM 1662 N N . TRP A 1 209 ? -6.027 -9.949 -3.018 1.00 86.00 209 TRP A N 1
ATOM 1663 C CA . TRP A 1 209 ? -7.274 -10.712 -2.998 1.00 86.00 209 TRP A CA 1
ATOM 1664 C C . TRP A 1 209 ? -7.319 -11.732 -1.863 1.00 86.00 209 TRP A C 1
ATOM 1666 O O . TRP A 1 209 ? -8.377 -11.952 -1.278 1.00 86.00 209 TRP A O 1
ATOM 1676 N N . SER A 1 210 ? -6.191 -12.369 -1.551 1.00 85.38 210 SER A N 1
ATOM 1677 C CA . SER A 1 210 ? -6.083 -13.276 -0.408 1.00 85.38 210 SER A CA 1
ATOM 1678 C C . SER A 1 210 ? -6.116 -12.513 0.918 1.00 85.38 210 SER A C 1
ATOM 1680 O O . SER A 1 210 ? -6.751 -12.972 1.865 1.00 85.38 210 SER A O 1
ATOM 1682 N N . GLU A 1 211 ? -5.462 -11.351 0.988 1.00 82.25 211 GLU A N 1
ATOM 1683 C CA . GLU A 1 211 ? -5.352 -10.577 2.227 1.00 82.25 211 GLU A CA 1
ATOM 1684 C C . GLU A 1 211 ? -6.672 -9.920 2.628 1.00 82.25 211 GLU A C 1
ATOM 1686 O O . GLU A 1 211 ? -7.097 -10.040 3.774 1.00 82.25 211 GLU A O 1
ATOM 1691 N N . ILE A 1 212 ? -7.371 -9.298 1.673 1.00 83.81 212 ILE A N 1
ATOM 1692 C CA . ILE A 1 212 ? -8.610 -8.553 1.941 1.00 83.81 212 ILE A CA 1
ATOM 1693 C C . ILE A 1 212 ? -9.737 -9.432 2.502 1.00 83.81 212 ILE A C 1
ATOM 1695 O O . ILE A 1 212 ? -10.665 -8.927 3.123 1.00 83.81 212 ILE A O 1
ATOM 1699 N N . GLN A 1 213 ? -9.663 -10.750 2.297 1.00 89.81 213 GLN A N 1
ATOM 1700 C CA . GLN A 1 213 ? -10.639 -11.717 2.805 1.00 89.81 213 GLN A CA 1
ATOM 1701 C C . GLN A 1 213 ? -10.464 -12.047 4.291 1.00 89.81 213 GLN A C 1
ATOM 1703 O O . GLN A 1 213 ? -11.354 -12.653 4.899 1.00 89.81 213 GLN A O 1
ATOM 1708 N N . LYS A 1 214 ? -9.326 -11.682 4.891 1.00 89.25 214 LYS A N 1
ATOM 1709 C CA . LYS A 1 214 ? -9.104 -11.859 6.325 1.00 89.25 214 LYS A CA 1
ATOM 1710 C C . LYS A 1 214 ? -9.933 -10.830 7.106 1.00 89.25 214 LYS A C 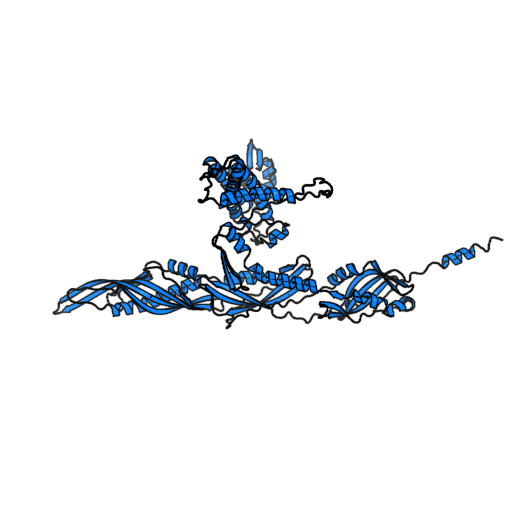1
ATOM 1712 O O . LYS A 1 214 ? -10.085 -9.705 6.640 1.00 89.25 214 LYS A O 1
ATOM 1717 N N . PRO A 1 215 ? -10.466 -11.178 8.291 1.00 89.44 215 PRO A N 1
ATOM 1718 C CA . PRO A 1 215 ? -11.112 -10.204 9.164 1.00 89.44 215 PRO A CA 1
ATOM 1719 C C . PRO A 1 215 ? -10.182 -9.032 9.494 1.00 89.44 215 PRO A C 1
ATOM 1721 O O . PRO A 1 215 ? -9.078 -9.250 9.992 1.00 89.44 215 PRO A O 1
ATOM 1724 N N . ILE A 1 216 ? -10.643 -7.806 9.252 1.00 82.88 216 ILE A N 1
ATOM 1725 C CA . ILE A 1 216 ? -9.873 -6.573 9.444 1.00 82.88 216 ILE A CA 1
ATOM 1726 C C . ILE A 1 216 ? -10.438 -5.831 10.648 1.00 82.88 216 ILE A C 1
ATOM 1728 O O . ILE A 1 216 ? -11.616 -5.486 10.647 1.00 82.88 216 ILE A O 1
ATOM 1732 N N . GLN A 1 217 ? -9.619 -5.554 11.661 1.00 80.06 217 GLN A N 1
ATOM 1733 C CA . GLN A 1 217 ? -10.020 -4.645 12.732 1.00 80.06 217 GLN A CA 1
ATOM 1734 C C . GLN A 1 217 ? -9.856 -3.211 12.236 1.00 80.06 217 GLN A C 1
ATOM 1736 O O . GLN A 1 217 ? -8.735 -2.775 11.986 1.00 80.06 217 GLN A O 1
ATOM 1741 N N . VAL A 1 218 ? -10.964 -2.494 12.068 1.00 69.94 218 VAL A N 1
ATOM 1742 C CA . VAL A 1 218 ? -10.940 -1.098 11.603 1.00 69.94 218 VAL A CA 1
ATOM 1743 C C . VAL A 1 218 ? -10.907 -0.111 12.763 1.00 69.94 218 VAL A C 1
ATOM 1745 O O . VAL A 1 218 ? -10.232 0.907 12.660 1.00 69.94 218 VAL A O 1
ATOM 1748 N N . SER A 1 219 ? -11.510 -0.479 13.900 1.00 64.38 219 SER A N 1
ATOM 1749 C CA . SER A 1 219 ? -11.522 0.351 15.104 1.00 64.38 219 SER A CA 1
ATOM 1750 C C . SER A 1 219 ? -11.172 -0.469 16.349 1.00 64.38 219 SER A C 1
ATOM 1752 O O . SER A 1 219 ? -11.965 -1.311 16.787 1.00 64.38 219 SER A O 1
ATOM 1754 N N . PRO A 1 220 ? -9.987 -0.264 16.951 1.00 69.75 220 PRO A N 1
ATOM 1755 C CA . PRO A 1 220 ? -9.619 -0.915 18.206 1.00 69.75 220 PRO A CA 1
ATOM 1756 C C . PRO A 1 220 ? -10.460 -0.453 19.404 1.00 69.75 220 PRO A C 1
ATOM 1758 O O . PRO A 1 220 ? -10.658 -1.223 20.338 1.00 69.75 220 PRO A O 1
ATOM 1761 N N . GLU A 1 221 ? -10.961 0.785 19.383 1.00 64.94 221 GLU A N 1
ATOM 1762 C CA . GLU A 1 221 ? -11.714 1.386 20.495 1.00 64.94 221 GLU A CA 1
ATOM 1763 C C . GLU A 1 221 ? -13.083 0.726 20.682 1.00 64.94 221 GLU A C 1
ATOM 1765 O O . GLU A 1 221 ? -13.478 0.386 21.798 1.00 64.94 221 GLU A O 1
ATOM 1770 N N . THR A 1 222 ? -13.787 0.485 19.576 1.00 61.53 222 THR A N 1
ATOM 1771 C CA . THR A 1 222 ? -15.102 -0.174 19.559 1.00 61.53 222 THR A CA 1
ATOM 1772 C C . THR A 1 222 ? -15.008 -1.674 19.275 1.00 61.53 222 THR A C 1
ATOM 1774 O O . THR A 1 222 ? -16.021 -2.375 19.280 1.00 61.53 222 THR A O 1
ATOM 1777 N N . ASN A 1 223 ? -13.791 -2.187 19.057 1.00 70.38 223 ASN A N 1
ATOM 1778 C CA . ASN A 1 223 ? -13.536 -3.520 18.518 1.00 70.38 223 ASN A CA 1
ATOM 1779 C C . ASN A 1 223 ? -14.384 -3.806 17.268 1.00 70.38 223 ASN A C 1
ATOM 1781 O O . ASN A 1 223 ? -15.017 -4.857 17.168 1.00 70.38 223 ASN A O 1
ATOM 1785 N N . LEU A 1 224 ? -14.429 -2.855 16.335 1.00 73.38 224 LEU A N 1
ATOM 1786 C CA . LEU A 1 224 ? -15.138 -3.023 15.075 1.00 73.38 224 LEU A CA 1
ATOM 1787 C C . LEU A 1 224 ? -14.275 -3.808 14.089 1.00 73.38 224 LEU A C 1
ATOM 1789 O O . LEU A 1 224 ? -13.169 -3.395 13.726 1.00 73.38 224 LEU A O 1
ATOM 1793 N N . TRP A 1 225 ? -14.817 -4.927 13.629 1.00 79.75 225 TRP A N 1
ATOM 1794 C CA . TRP A 1 225 ? -14.216 -5.812 12.646 1.00 79.75 225 TRP A CA 1
ATOM 1795 C C . TRP A 1 225 ? -15.019 -5.802 11.355 1.00 79.75 225 TRP A C 1
ATOM 1797 O O . TRP A 1 225 ? -16.244 -5.857 11.385 1.00 79.75 225 TRP A O 1
ATOM 1807 N N . LEU A 1 226 ? -14.332 -5.814 10.219 1.00 82.50 226 LEU A N 1
ATOM 1808 C CA . LEU A 1 226 ? -14.920 -6.025 8.904 1.00 82.50 226 LEU A CA 1
ATOM 1809 C C . LEU A 1 226 ? -14.545 -7.402 8.373 1.00 82.50 226 LEU A C 1
ATOM 1811 O O . LEU A 1 226 ? -13.407 -7.852 8.507 1.00 82.50 226 LEU A O 1
ATOM 1815 N N . ARG A 1 227 ? -15.495 -8.052 7.709 1.00 88.12 227 ARG A N 1
ATOM 1816 C CA . ARG A 1 227 ? -15.264 -9.253 6.909 1.00 88.12 227 ARG A CA 1
ATOM 1817 C C . ARG A 1 227 ? -15.680 -8.963 5.478 1.00 88.12 227 ARG A C 1
ATOM 1819 O O . ARG A 1 227 ? -16.833 -8.622 5.222 1.00 88.12 227 ARG A O 1
ATOM 1826 N N . ILE A 1 228 ? -14.740 -9.097 4.548 1.00 86.94 228 ILE A N 1
ATOM 1827 C CA . ILE A 1 228 ? -14.953 -8.770 3.138 1.00 86.94 228 ILE A CA 1
ATOM 1828 C C . ILE A 1 228 ? -14.986 -10.067 2.335 1.00 86.94 228 ILE A C 1
ATOM 1830 O O . ILE A 1 228 ? -14.061 -10.874 2.378 1.00 86.94 228 ILE A O 1
ATOM 1834 N N . THR A 1 229 ? -16.062 -10.265 1.582 1.00 91.25 229 THR A N 1
ATOM 1835 C CA . THR A 1 229 ? -16.223 -11.390 0.659 1.00 91.25 229 THR A CA 1
ATOM 1836 C C . THR A 1 229 ? -16.246 -10.857 -0.767 1.00 91.25 229 THR A C 1
ATOM 1838 O O . THR A 1 229 ? -17.299 -10.404 -1.234 1.00 91.25 229 THR A O 1
ATOM 1841 N N . PRO A 1 230 ? -15.108 -10.874 -1.473 1.00 92.38 230 PRO A N 1
ATOM 1842 C CA . PRO A 1 230 ? -15.038 -10.369 -2.828 1.00 92.38 230 PRO A CA 1
ATOM 1843 C C . PRO A 1 230 ? -15.799 -11.301 -3.782 1.00 92.38 230 PRO A C 1
ATOM 1845 O O . PRO A 1 230 ? -15.911 -12.507 -3.553 1.00 92.38 230 PRO A O 1
ATOM 1848 N N . LYS A 1 231 ? -16.385 -10.726 -4.832 1.00 91.19 231 LYS A N 1
ATOM 1849 C CA . LYS A 1 231 ? -17.275 -11.430 -5.769 1.00 91.19 231 LYS A CA 1
ATOM 1850 C C . LYS A 1 231 ? -16.777 -11.364 -7.201 1.00 91.19 231 LYS A C 1
ATOM 1852 O O . LYS A 1 231 ? -16.796 -12.370 -7.901 1.00 91.19 231 LYS A O 1
ATOM 1857 N N . GLU A 1 232 ? -16.350 -10.188 -7.641 1.00 92.19 232 GLU A N 1
ATOM 1858 C CA . GLU A 1 232 ? -16.039 -9.935 -9.045 1.00 92.19 232 GLU A CA 1
ATOM 1859 C C . GLU A 1 232 ? -14.980 -8.844 -9.166 1.00 92.19 232 GLU A C 1
ATOM 1861 O O . GLU A 1 232 ? -14.899 -7.943 -8.330 1.00 92.19 232 GLU A O 1
ATOM 1866 N N . MET A 1 233 ? -14.197 -8.924 -10.239 1.00 92.88 233 MET A N 1
ATOM 1867 C CA . MET A 1 233 ? -13.260 -7.888 -10.646 1.00 92.88 233 MET A CA 1
ATOM 1868 C C . MET A 1 233 ? -13.578 -7.454 -12.065 1.00 92.88 233 MET A C 1
ATOM 1870 O O . MET A 1 233 ? -13.758 -8.287 -12.955 1.00 92.88 233 MET A O 1
ATOM 1874 N N . SER A 1 234 ? -13.606 -6.146 -12.277 1.00 94.19 234 SER A N 1
ATOM 1875 C CA . SER A 1 234 ? -13.800 -5.537 -13.585 1.00 94.19 234 SER A CA 1
ATOM 1876 C C . SER A 1 234 ? -12.611 -4.667 -13.969 1.00 94.19 234 SER A C 1
ATOM 1878 O O . SER A 1 234 ? -11.928 -4.124 -13.103 1.00 94.19 234 SER A O 1
ATOM 1880 N N . VAL A 1 235 ? -12.373 -4.514 -15.268 1.00 94.19 235 VAL A N 1
ATOM 1881 C CA . VAL A 1 235 ? -11.322 -3.665 -15.833 1.00 94.19 235 VAL A CA 1
ATOM 1882 C C . VAL A 1 235 ? -11.861 -2.847 -16.996 1.00 94.19 235 VAL A C 1
ATOM 1884 O O . VAL A 1 235 ? -12.586 -3.365 -17.847 1.00 94.19 235 VAL A O 1
ATOM 1887 N N . ALA A 1 236 ? -11.486 -1.574 -17.040 1.00 93.62 236 ALA A N 1
ATOM 1888 C CA . ALA A 1 236 ? -11.716 -0.703 -18.181 1.00 93.62 236 ALA A CA 1
ATOM 1889 C C . ALA A 1 236 ? -10.495 -0.663 -19.113 1.00 93.62 236 ALA A C 1
ATOM 1891 O O . ALA A 1 236 ? -9.372 -0.921 -18.670 1.00 93.62 236 ALA A O 1
ATOM 1892 N N . PRO A 1 237 ? -10.685 -0.316 -20.400 1.00 92.38 237 PRO A N 1
ATOM 1893 C CA . PRO A 1 237 ? -9.578 -0.067 -21.313 1.00 92.38 237 PRO A CA 1
ATOM 1894 C C . PRO A 1 237 ? -8.573 0.943 -20.747 1.00 92.38 237 PRO A C 1
ATOM 1896 O O . PRO A 1 237 ? -8.940 1.860 -20.007 1.00 92.38 237 PRO A O 1
ATOM 1899 N N . PHE A 1 238 ? -7.305 0.797 -21.136 1.00 91.69 238 PHE A N 1
ATOM 1900 C CA . PHE A 1 238 ? -6.275 1.768 -20.781 1.00 91.69 238 PHE A CA 1
ATOM 1901 C C . PHE A 1 238 ? -6.630 3.163 -21.302 1.00 91.69 238 PHE A C 1
ATOM 1903 O O . PHE A 1 238 ? -7.070 3.337 -22.441 1.00 91.69 238 PHE A O 1
ATOM 1910 N N . THR A 1 239 ? -6.379 4.160 -20.467 1.00 90.81 239 THR A N 1
ATOM 1911 C CA . THR A 1 239 ? -6.494 5.582 -20.795 1.00 90.81 239 THR A CA 1
ATOM 1912 C C . THR A 1 239 ? -5.128 6.236 -20.644 1.00 90.81 239 THR A C 1
ATOM 1914 O O . THR A 1 239 ? -4.274 5.739 -19.910 1.00 90.81 239 THR A O 1
ATOM 1917 N N . THR A 1 240 ? -4.895 7.349 -21.334 1.00 86.44 240 THR A N 1
ATOM 1918 C CA . THR A 1 240 ? -3.645 8.103 -21.178 1.00 86.44 240 THR A CA 1
ATOM 1919 C C . THR A 1 240 ? -3.865 9.288 -20.257 1.00 86.44 240 THR A C 1
ATOM 1921 O O . THR A 1 240 ? -4.774 10.090 -20.472 1.00 86.44 240 THR A O 1
ATOM 1924 N N . VAL A 1 241 ? -3.011 9.407 -19.244 1.00 79.00 241 VAL A N 1
ATOM 1925 C CA . VAL A 1 241 ? -2.946 10.570 -18.355 1.00 79.00 241 VAL A CA 1
ATOM 1926 C C . VAL A 1 241 ? -1.500 11.062 -18.369 1.00 79.00 241 VAL A C 1
ATOM 1928 O O . VAL A 1 241 ? -0.606 10.403 -17.840 1.00 79.00 241 VAL A O 1
ATOM 1931 N N . GLY A 1 242 ? -1.243 12.192 -19.035 1.00 77.00 242 GLY A N 1
ATOM 1932 C CA . GLY A 1 242 ? 0.125 12.653 -19.297 1.00 77.00 242 GLY A CA 1
ATOM 1933 C C . GLY A 1 242 ? 0.899 11.661 -20.177 1.00 77.00 242 GLY A C 1
ATOM 1934 O O . GLY A 1 242 ? 0.405 11.264 -21.226 1.00 77.00 242 GLY A O 1
ATOM 1935 N N . GLN A 1 243 ? 2.092 11.239 -19.744 1.00 72.50 243 GLN A N 1
ATOM 1936 C CA . GLN A 1 243 ? 2.896 10.200 -20.418 1.00 72.50 243 GLN A CA 1
ATOM 1937 C C . GLN A 1 243 ? 2.679 8.785 -19.844 1.00 72.50 243 GLN A C 1
ATOM 1939 O O . GLN A 1 243 ? 3.449 7.876 -20.141 1.00 72.50 243 GLN A O 1
ATOM 1944 N N . LYS A 1 244 ? 1.659 8.574 -19.002 1.00 78.94 244 LYS A N 1
ATOM 1945 C CA . LYS A 1 244 ? 1.411 7.285 -18.343 1.00 78.94 244 LYS A CA 1
ATOM 1946 C C . LYS A 1 244 ? 0.187 6.571 -18.907 1.00 78.94 244 LYS A C 1
ATOM 1948 O O . LYS A 1 244 ? -0.795 7.198 -19.315 1.00 78.94 244 LYS A O 1
ATOM 1953 N N . LEU A 1 245 ? 0.236 5.243 -18.855 1.00 85.50 245 LEU A N 1
ATOM 1954 C CA . LEU A 1 245 ? -0.900 4.365 -19.117 1.00 85.50 245 LEU A CA 1
ATOM 1955 C C . LEU A 1 245 ? -1.670 4.152 -17.821 1.00 85.50 245 LEU A C 1
ATOM 1957 O O . LEU A 1 245 ? -1.166 3.513 -16.902 1.00 85.50 245 LEU A O 1
ATOM 1961 N N . SER A 1 246 ? -2.891 4.668 -17.738 1.00 86.44 246 SER A N 1
ATOM 1962 C CA . SER A 1 246 ? -3.756 4.458 -16.586 1.00 86.44 246 SER A CA 1
ATOM 1963 C C . SER A 1 246 ? -4.765 3.350 -16.853 1.00 86.44 246 SER A C 1
ATOM 1965 O O . SER A 1 246 ? -5.434 3.329 -17.887 1.00 86.44 246 SER A O 1
ATOM 1967 N N . ILE A 1 247 ? -4.890 2.444 -15.890 1.00 86.75 247 ILE A N 1
ATOM 1968 C CA . ILE A 1 247 ? -5.867 1.366 -15.887 1.00 86.75 247 ILE A CA 1
ATOM 1969 C C . ILE A 1 247 ? -6.853 1.568 -14.738 1.00 86.75 247 ILE A C 1
ATOM 1971 O O . ILE A 1 247 ? -6.470 1.718 -13.576 1.00 86.75 247 ILE A O 1
ATOM 1975 N N . GLY A 1 248 ? -8.139 1.570 -15.081 1.00 88.12 248 GLY A N 1
ATOM 1976 C CA . GLY A 1 248 ? -9.224 1.518 -14.110 1.00 88.12 248 GLY A CA 1
ATOM 1977 C C . GLY A 1 248 ? -9.648 0.074 -13.882 1.00 88.12 248 GLY A C 1
ATOM 1978 O O . GLY A 1 248 ? -9.961 -0.636 -14.834 1.00 88.12 248 GLY A O 1
ATOM 1979 N N . MET A 1 249 ? -9.699 -0.343 -12.625 1.00 88.94 249 MET A N 1
ATOM 1980 C CA . MET A 1 249 ? -10.258 -1.616 -12.179 1.00 88.94 249 MET A CA 1
ATOM 1981 C C . MET A 1 249 ? -11.347 -1.361 -11.135 1.00 88.94 249 MET A C 1
ATOM 1983 O O . MET A 1 249 ? -11.372 -0.305 -10.513 1.00 88.94 249 MET A O 1
ATOM 1987 N N . SER A 1 250 ? -12.247 -2.314 -10.927 1.00 89.44 250 SER A N 1
ATOM 1988 C CA . SER A 1 250 ? -13.241 -2.256 -9.852 1.00 89.44 250 SER A CA 1
ATOM 1989 C C . SER A 1 250 ? -13.403 -3.620 -9.210 1.00 89.44 250 SER A C 1
ATOM 1991 O O . SER A 1 250 ? -13.516 -4.616 -9.925 1.00 89.44 250 SER A O 1
ATOM 1993 N N . MET A 1 251 ? -13.408 -3.661 -7.880 1.00 89.38 251 MET A N 1
ATOM 1994 C CA . MET A 1 251 ? -13.757 -4.853 -7.117 1.00 89.38 251 MET A CA 1
ATOM 1995 C C . MET A 1 251 ? -15.178 -4.716 -6.583 1.00 89.38 251 MET A C 1
ATOM 1997 O O . MET A 1 251 ? -15.484 -3.757 -5.879 1.00 89.38 251 MET A O 1
ATOM 2001 N N . ASN A 1 252 ? -16.015 -5.714 -6.851 1.00 90.94 252 ASN A N 1
ATOM 2002 C CA . ASN A 1 252 ? -17.293 -5.875 -6.169 1.00 90.94 252 ASN A CA 1
ATOM 2003 C C . ASN A 1 252 ? -17.123 -6.840 -4.998 1.00 90.94 252 ASN A C 1
ATOM 2005 O O . ASN A 1 252 ? -16.602 -7.945 -5.176 1.00 90.94 252 ASN A O 1
ATOM 2009 N N . ALA A 1 253 ? -17.588 -6.452 -3.813 1.00 90.50 253 ALA A N 1
ATOM 2010 C CA . ALA A 1 253 ? -17.516 -7.287 -2.619 1.00 90.50 253 ALA A CA 1
ATOM 2011 C C . ALA A 1 253 ? -18.732 -7.103 -1.707 1.00 90.50 253 ALA A C 1
ATOM 2013 O O . ALA A 1 253 ? -19.355 -6.046 -1.678 1.00 90.50 253 ALA A O 1
ATOM 2014 N N . GLN A 1 254 ? -19.046 -8.135 -0.930 1.00 88.94 254 GLN A N 1
ATOM 2015 C CA . GLN A 1 254 ? -19.956 -8.031 0.209 1.00 88.94 254 GLN A CA 1
ATOM 2016 C C . GLN A 1 254 ? -19.147 -7.741 1.466 1.00 88.94 254 GLN A C 1
ATOM 2018 O O . GLN A 1 254 ? -18.091 -8.344 1.662 1.00 88.94 254 GLN A O 1
ATOM 2023 N N . ILE A 1 255 ? -19.639 -6.833 2.303 1.00 83.31 255 ILE A N 1
ATOM 2024 C CA . ILE A 1 255 ? -18.950 -6.417 3.523 1.00 83.31 255 ILE A CA 1
ATOM 2025 C C . ILE A 1 255 ? -19.903 -6.565 4.689 1.00 83.31 255 ILE A C 1
ATOM 2027 O O . ILE A 1 255 ? -21.007 -6.028 4.688 1.00 83.31 255 ILE A O 1
ATOM 2031 N N . GLU A 1 256 ? -19.441 -7.282 5.693 1.00 82.31 256 GLU A N 1
ATOM 2032 C CA . GLU A 1 256 ? -20.132 -7.465 6.956 1.00 82.31 256 GLU A CA 1
ATOM 2033 C C . GLU A 1 256 ? -19.302 -6.780 8.042 1.00 82.31 256 GLU A C 1
ATOM 2035 O O . GLU A 1 256 ? -18.068 -6.843 7.992 1.00 82.31 256 GLU A O 1
ATOM 2040 N N . SER A 1 257 ? -19.951 -6.135 9.013 1.00 78.19 257 SER A N 1
ATOM 2041 C CA . SER A 1 257 ? -19.259 -5.606 10.189 1.00 78.19 257 SER A CA 1
ATOM 2042 C C . SER A 1 257 ? -19.720 -6.283 11.470 1.00 78.19 257 SER A C 1
ATOM 2044 O O . SER A 1 257 ? -20.869 -6.697 11.591 1.00 78.19 257 SER A O 1
ATOM 2046 N N . PHE A 1 258 ? -18.794 -6.416 12.413 1.00 76.00 258 PHE A N 1
ATOM 2047 C CA . PHE A 1 258 ? -18.979 -7.123 13.672 1.00 76.00 258 PHE A CA 1
ATOM 2048 C C . PHE A 1 258 ? -18.358 -6.299 14.796 1.00 76.00 258 PHE A C 1
ATOM 2050 O O . PHE A 1 258 ? -17.174 -5.970 14.734 1.00 76.00 258 PHE A O 1
ATOM 2057 N N . MET A 1 259 ? -19.131 -5.977 15.832 1.00 73.06 259 MET A N 1
ATOM 2058 C CA . MET A 1 259 ? -18.615 -5.301 17.025 1.00 73.06 259 MET A CA 1
ATOM 2059 C C . MET A 1 259 ? -18.235 -6.297 18.124 1.00 73.06 259 MET A C 1
ATOM 2061 O O . MET A 1 259 ? -18.983 -7.227 18.432 1.00 73.06 259 MET A O 1
ATOM 2065 N N . GLY A 1 260 ? -17.079 -6.075 18.752 1.00 73.94 260 GLY A N 1
ATOM 2066 C CA . GLY A 1 260 ? -16.577 -6.875 19.867 1.00 73.94 260 GLY A CA 1
ATOM 2067 C C . GLY A 1 260 ? -15.632 -7.988 19.422 1.00 73.94 260 GLY A C 1
ATOM 2068 O O . GLY A 1 260 ? -14.413 -7.822 19.427 1.00 73.94 260 GLY A O 1
ATOM 2069 N N . VAL A 1 261 ? -16.181 -9.156 19.090 1.00 78.38 261 VAL A N 1
ATOM 2070 C CA . VAL A 1 261 ? -15.373 -10.352 18.805 1.00 78.38 261 VAL A CA 1
ATOM 2071 C C . VAL A 1 261 ? -14.978 -10.398 17.332 1.00 78.38 261 VAL A C 1
ATOM 2073 O O . VAL A 1 261 ? -15.804 -10.172 16.450 1.00 78.38 261 VAL A O 1
ATOM 2076 N N . GLN A 1 262 ? -13.719 -10.756 17.069 1.00 85.75 262 GLN A N 1
ATOM 2077 C CA . GLN A 1 262 ? -13.236 -10.999 15.714 1.00 85.75 262 GLN A CA 1
ATOM 2078 C C . GLN A 1 262 ? -14.090 -12.080 15.027 1.00 85.75 262 GLN A C 1
ATOM 2080 O O . GLN A 1 262 ? -14.185 -13.202 15.539 1.00 85.75 262 GLN A O 1
ATOM 2085 N N . PRO A 1 263 ? -14.697 -11.796 13.861 1.00 85.62 263 PRO A N 1
ATOM 2086 C CA . PRO A 1 263 ? -15.521 -12.768 13.168 1.00 85.62 263 PRO A CA 1
ATOM 2087 C C . PRO A 1 263 ? -14.654 -13.889 12.602 1.00 85.62 263 PRO A C 1
ATOM 2089 O O . PRO A 1 263 ? -13.510 -13.685 12.189 1.00 85.62 263 PRO A O 1
ATOM 2092 N N . LYS A 1 264 ? -15.227 -15.090 12.505 1.00 89.00 264 LYS A N 1
ATOM 2093 C CA . LYS A 1 264 ? -14.582 -16.187 11.781 1.00 89.00 264 LYS A CA 1
ATOM 2094 C C . LYS A 1 264 ? -14.426 -15.800 10.306 1.00 89.00 264 LYS A C 1
ATOM 2096 O O . LYS A 1 264 ? -15.380 -15.324 9.683 1.00 89.00 264 LYS A O 1
ATOM 2101 N N . ALA A 1 265 ? -13.237 -16.038 9.754 1.00 87.19 265 ALA A N 1
ATOM 2102 C CA . ALA A 1 265 ? -12.978 -15.861 8.331 1.00 87.19 265 ALA A CA 1
ATOM 2103 C C . ALA A 1 265 ? -13.909 -16.749 7.488 1.00 87.19 265 ALA A C 1
ATOM 2105 O O . ALA A 1 265 ? -14.229 -17.880 7.871 1.00 87.19 265 ALA A O 1
ATOM 2106 N N . ASN A 1 266 ? -14.328 -16.234 6.334 1.00 87.06 266 ASN A N 1
ATOM 2107 C CA . ASN A 1 266 ? -15.087 -17.017 5.365 1.00 87.06 266 ASN A CA 1
ATOM 2108 C C . ASN A 1 266 ? -14.178 -18.039 4.668 1.00 87.06 266 ASN A C 1
ATOM 2110 O O . ASN A 1 266 ? -12.950 -17.945 4.721 1.00 87.06 266 ASN A O 1
ATOM 2114 N N . ALA A 1 267 ? -14.786 -19.030 4.013 1.00 90.81 267 ALA A N 1
ATOM 2115 C CA . ALA A 1 267 ? -14.038 -19.916 3.131 1.00 90.81 267 ALA A CA 1
ATOM 2116 C C . ALA A 1 267 ? -13.358 -19.076 2.027 1.00 90.81 267 ALA A C 1
ATOM 2118 O O . ALA A 1 267 ? -14.040 -18.236 1.432 1.00 90.81 267 ALA A O 1
ATOM 2119 N N . PRO A 1 268 ? -12.055 -19.278 1.748 1.00 91.00 268 PRO A N 1
ATOM 2120 C CA . PRO A 1 268 ? -11.343 -18.481 0.758 1.00 91.00 268 PRO A CA 1
ATOM 2121 C C . PRO A 1 268 ? -12.001 -18.547 -0.623 1.00 91.00 268 PRO A C 1
ATOM 2123 O O . PRO A 1 268 ? -12.197 -19.621 -1.192 1.00 91.00 268 PRO A O 1
ATOM 2126 N N . VAL A 1 269 ? -12.306 -17.380 -1.177 1.00 94.12 269 VAL A N 1
ATOM 2127 C CA . VAL A 1 269 ? -12.802 -17.198 -2.538 1.00 94.12 269 VAL A CA 1
ATOM 2128 C C . VAL A 1 269 ? -11.604 -17.112 -3.477 1.00 94.12 269 VAL A C 1
ATOM 2130 O O . VAL A 1 269 ? -10.737 -16.246 -3.325 1.00 94.12 269 VAL A O 1
ATOM 2133 N N . ALA A 1 270 ? -11.554 -18.002 -4.467 1.00 93.75 270 ALA A N 1
ATOM 2134 C CA . ALA A 1 270 ? -10.528 -17.967 -5.504 1.00 93.75 270 ALA A CA 1
ATOM 2135 C C . ALA A 1 270 ? -10.608 -16.667 -6.323 1.00 93.75 270 ALA A C 1
ATOM 2137 O O . ALA A 1 270 ? -11.687 -16.103 -6.506 1.00 93.75 270 ALA A O 1
ATOM 2138 N N . LEU A 1 271 ? -9.466 -16.197 -6.834 1.00 92.19 271 LEU A N 1
ATOM 2139 C CA . LEU A 1 271 ? -9.419 -14.998 -7.667 1.00 92.19 271 LEU A CA 1
ATOM 2140 C C . LEU A 1 271 ? -10.254 -15.198 -8.938 1.00 92.19 271 LEU A C 1
ATOM 2142 O O . LEU A 1 271 ? -9.955 -16.068 -9.761 1.00 92.19 271 LEU A O 1
ATOM 2146 N N . ALA A 1 272 ? -11.300 -14.386 -9.086 1.00 88.50 272 ALA A N 1
ATOM 2147 C CA . ALA A 1 272 ? -12.223 -14.479 -10.207 1.00 88.50 272 ALA A CA 1
ATOM 2148 C C . ALA A 1 272 ? -11.550 -14.073 -11.536 1.00 88.50 272 ALA A C 1
ATOM 2150 O O . ALA A 1 272 ? -10.638 -13.238 -11.543 1.00 88.50 272 ALA A O 1
ATOM 2151 N N . PRO A 1 273 ? -11.996 -14.624 -12.681 1.00 93.88 273 PRO A N 1
ATOM 2152 C CA . PRO A 1 273 ? -11.616 -14.104 -13.987 1.00 93.88 273 PRO A CA 1
ATOM 2153 C C . PRO A 1 273 ? -12.019 -12.633 -14.137 1.00 93.88 273 PRO A C 1
ATOM 2155 O O . PRO A 1 273 ? -13.100 -12.229 -13.711 1.00 93.88 273 PRO A O 1
ATOM 2158 N N . LEU A 1 274 ? -11.151 -11.844 -14.764 1.00 94.19 274 LEU A N 1
ATOM 2159 C CA . LEU A 1 274 ? -11.358 -10.410 -14.938 1.00 94.19 274 LEU A CA 1
ATOM 2160 C C . LEU A 1 274 ? -12.424 -10.134 -16.007 1.00 94.19 274 LEU A C 1
ATOM 2162 O O . LEU A 1 274 ? -12.353 -10.666 -17.119 1.00 94.19 274 LEU A O 1
ATOM 2166 N N . LYS A 1 275 ? -13.394 -9.272 -15.692 1.00 95.25 275 LYS A N 1
ATOM 2167 C CA . LYS A 1 275 ? -14.442 -8.849 -16.626 1.00 95.25 275 LYS A CA 1
ATOM 2168 C C . LYS A 1 275 ? -14.104 -7.512 -17.271 1.00 95.25 275 LYS A C 1
ATOM 2170 O O . LYS A 1 275 ? -13.832 -6.533 -16.587 1.00 95.25 275 LYS A O 1
ATOM 2175 N N . SER A 1 276 ? -14.160 -7.442 -18.596 1.00 94.00 276 SER A N 1
ATOM 2176 C CA . SER A 1 276 ? -13.990 -6.168 -19.296 1.00 94.00 276 SER A CA 1
ATOM 2177 C C . SER A 1 276 ? -15.286 -5.360 -19.267 1.00 94.00 276 SER A C 1
ATOM 2179 O O . SER A 1 276 ? -16.361 -5.889 -19.555 1.00 94.00 276 SER A O 1
ATOM 2181 N N . VAL A 1 277 ? -15.179 -4.079 -18.925 1.00 94.56 277 VAL A N 1
ATOM 2182 C CA . VAL A 1 277 ? -16.279 -3.108 -18.941 1.00 94.56 277 VAL A CA 1
ATOM 2183 C C . VAL A 1 277 ? -15.831 -1.823 -19.645 1.00 94.56 277 VAL A C 1
ATOM 2185 O O . VAL A 1 277 ? -14.638 -1.533 -19.662 1.00 94.56 277 VAL A O 1
ATOM 2188 N N . PRO A 1 278 ? -16.735 -1.016 -20.227 1.00 91.25 278 PRO A N 1
ATOM 2189 C CA . PRO A 1 278 ? -16.338 0.182 -20.978 1.00 91.25 278 PRO A CA 1
ATOM 2190 C C . PRO A 1 278 ? -15.680 1.266 -20.112 1.00 91.25 278 PRO A C 1
ATOM 2192 O O . PRO A 1 278 ? -14.798 1.984 -20.575 1.00 91.25 278 PRO A O 1
ATOM 2195 N N . ALA A 1 279 ? -16.120 1.393 -18.860 1.00 90.00 279 ALA A N 1
ATOM 2196 C CA . ALA A 1 279 ? -15.623 2.365 -17.898 1.00 90.00 279 ALA A CA 1
ATOM 2197 C C . ALA A 1 279 ? -15.841 1.855 -16.469 1.00 90.00 279 ALA A C 1
ATOM 2199 O O . ALA A 1 279 ? -16.747 1.060 -16.220 1.00 90.00 279 ALA A O 1
ATOM 2200 N N . ILE A 1 280 ? -15.026 2.349 -15.536 1.00 87.06 280 ILE A N 1
ATOM 2201 C CA . ILE A 1 280 ? -15.202 2.126 -14.099 1.00 87.06 280 ILE A CA 1
ATOM 2202 C C . ILE A 1 280 ? -15.856 3.356 -13.471 1.00 87.06 280 ILE A C 1
ATOM 2204 O O . ILE A 1 280 ? -15.478 4.492 -13.778 1.00 87.06 280 ILE A O 1
ATOM 2208 N N . SER A 1 281 ? -16.823 3.128 -12.580 1.00 77.75 281 SER A N 1
ATOM 2209 C CA . SER A 1 281 ? -17.416 4.180 -11.759 1.00 77.75 281 SER A CA 1
ATOM 2210 C C . SER A 1 281 ? -16.333 4.909 -10.960 1.00 77.75 281 SER A C 1
ATOM 2212 O O . SER A 1 281 ? -15.458 4.298 -10.356 1.00 77.75 281 SER A O 1
ATOM 2214 N N . LYS A 1 282 ? -16.386 6.242 -10.921 1.00 70.00 282 LYS A N 1
ATOM 2215 C CA . LYS A 1 282 ? -15.497 7.028 -10.045 1.00 70.00 282 LYS A CA 1
ATOM 2216 C C . LYS A 1 282 ? -15.994 7.064 -8.597 1.00 70.00 282 LYS A C 1
ATOM 2218 O O . LYS A 1 282 ? -15.260 7.518 -7.715 1.00 70.00 282 LYS A O 1
ATOM 2223 N N . ASN A 1 283 ? -17.224 6.613 -8.364 1.00 72.12 283 ASN A N 1
ATOM 2224 C CA . ASN A 1 283 ? -17.852 6.629 -7.056 1.00 72.12 283 ASN A CA 1
ATOM 2225 C C . ASN A 1 283 ? -17.413 5.394 -6.275 1.00 72.12 283 ASN A C 1
ATOM 2227 O O . ASN A 1 283 ? -17.463 4.275 -6.774 1.00 72.12 283 ASN A O 1
ATOM 2231 N N . PHE A 1 284 ? -16.966 5.627 -5.048 1.00 71.44 284 PHE A N 1
ATOM 2232 C CA . PHE A 1 284 ? -16.699 4.575 -4.082 1.00 71.44 284 PHE A CA 1
ATOM 2233 C C . PHE A 1 284 ? -17.981 4.349 -3.291 1.00 71.44 284 PHE A C 1
ATOM 2235 O O . PHE A 1 284 ? -18.452 5.278 -2.633 1.00 71.44 284 PHE A O 1
ATOM 2242 N N . ASN A 1 285 ? -18.540 3.145 -3.383 1.00 71.00 285 ASN A N 1
ATOM 2243 C CA . ASN A 1 285 ? -19.782 2.792 -2.711 1.00 71.00 285 ASN A CA 1
ATOM 2244 C C . ASN A 1 285 ? -19.480 1.723 -1.668 1.00 71.00 285 ASN A C 1
ATOM 2246 O O . ASN A 1 285 ? -19.218 0.572 -2.016 1.00 71.00 285 ASN A O 1
ATOM 2250 N N . LEU A 1 286 ? -19.523 2.118 -0.398 1.00 71.62 286 LEU A N 1
ATOM 2251 C CA . LEU A 1 286 ? -19.321 1.224 0.729 1.00 71.62 286 LEU A CA 1
ATOM 2252 C C . LEU A 1 286 ? -20.653 0.977 1.430 1.00 71.62 286 LEU A C 1
ATOM 2254 O O . LEU A 1 286 ? -21.239 1.897 1.995 1.00 71.62 286 LEU A O 1
ATOM 2258 N N . ASN A 1 287 ? -21.102 -0.270 1.409 1.00 72.06 287 ASN A N 1
ATOM 2259 C CA . ASN A 1 287 ? -22.271 -0.725 2.143 1.00 72.06 287 ASN A CA 1
ATOM 2260 C C . ASN A 1 287 ? -21.795 -1.563 3.327 1.00 72.06 287 ASN A C 1
ATOM 2262 O O . ASN A 1 287 ? -21.274 -2.660 3.134 1.00 72.06 287 ASN A O 1
ATOM 2266 N N . VAL A 1 288 ? -21.961 -1.039 4.541 1.00 64.94 288 VAL A N 1
ATOM 2267 C CA . VAL A 1 288 ? -21.593 -1.738 5.776 1.00 64.94 288 VAL A CA 1
ATOM 2268 C C . VAL A 1 288 ? -22.861 -2.092 6.538 1.00 64.94 288 VAL A C 1
ATOM 2270 O O . VAL A 1 288 ? -23.631 -1.207 6.904 1.00 64.94 288 VAL A O 1
ATOM 2273 N N . ALA A 1 289 ? -23.083 -3.384 6.772 1.00 65.56 289 ALA A N 1
ATOM 2274 C CA . ALA A 1 289 ? -24.109 -3.841 7.704 1.00 65.56 289 ALA A CA 1
ATOM 2275 C C . ALA A 1 289 ? -23.579 -3.671 9.131 1.00 65.56 289 ALA A C 1
ATOM 2277 O O . ALA A 1 289 ? -22.541 -4.252 9.439 1.00 65.56 289 ALA A O 1
ATOM 2278 N N . ALA A 1 290 ? -24.240 -2.864 9.963 1.00 63.72 290 ALA A N 1
ATOM 2279 C CA . ALA A 1 290 ? -23.871 -2.649 11.361 1.00 63.72 290 ALA A CA 1
ATOM 2280 C C . ALA A 1 290 ? -24.774 -3.480 12.278 1.00 63.72 290 ALA A C 1
ATOM 2282 O O . ALA A 1 290 ? -25.976 -3.231 12.343 1.00 63.72 290 ALA A O 1
ATOM 2283 N N . ASP A 1 291 ? -24.176 -4.425 13.002 1.00 69.06 291 ASP A N 1
ATOM 2284 C CA . ASP A 1 291 ? -24.861 -5.250 13.996 1.00 69.06 291 ASP A CA 1
ATOM 2285 C C . ASP A 1 291 ? -24.360 -4.905 15.407 1.00 69.06 291 ASP A C 1
ATOM 2287 O O . ASP A 1 291 ? -23.155 -4.826 15.657 1.00 69.06 291 ASP A O 1
ATOM 2291 N N . VAL A 1 292 ? -25.290 -4.722 16.351 1.00 69.19 292 VAL A N 1
ATOM 2292 C CA . VAL A 1 292 ? -24.996 -4.494 17.776 1.00 69.19 292 VAL A CA 1
ATOM 2293 C C . VAL A 1 292 ? -25.496 -5.696 18.574 1.00 69.19 292 VAL A C 1
ATOM 2295 O O . VAL A 1 292 ? -26.666 -6.062 18.481 1.00 69.19 292 VAL A O 1
ATOM 2298 N N . THR A 1 293 ? -24.632 -6.311 19.383 1.00 76.19 293 THR A N 1
ATOM 2299 C CA . THR A 1 293 ? -25.021 -7.448 20.232 1.00 76.19 293 THR A CA 1
ATOM 2300 C C . THR A 1 293 ? -25.780 -6.989 21.478 1.00 76.19 293 THR A C 1
ATOM 2302 O O . THR A 1 293 ? -25.499 -5.926 22.034 1.00 76.19 293 THR A O 1
ATOM 2305 N N . PHE A 1 294 ? -26.704 -7.815 21.982 1.00 81.12 294 PHE A N 1
ATOM 2306 C CA . PHE A 1 294 ? -27.416 -7.532 23.236 1.00 81.12 294 PHE A CA 1
ATOM 2307 C C . PHE A 1 294 ? -26.483 -7.392 24.445 1.00 81.12 294 PHE A C 1
ATOM 2309 O O . PHE A 1 294 ? -26.759 -6.585 25.333 1.00 81.12 294 PHE A O 1
ATOM 2316 N N . ASP A 1 295 ? -25.347 -8.092 24.450 1.00 81.25 295 ASP A N 1
ATOM 2317 C CA . ASP A 1 295 ? -24.305 -7.923 25.466 1.00 81.25 295 ASP A CA 1
ATOM 2318 C C . ASP A 1 295 ? -23.721 -6.509 25.444 1.00 81.25 295 ASP A C 1
ATOM 2320 O O . ASP A 1 295 ? -23.578 -5.880 26.495 1.00 81.25 295 ASP A O 1
ATOM 2324 N N . LYS A 1 296 ? -23.442 -5.965 24.250 1.00 76.56 296 LYS A N 1
ATOM 2325 C CA . LYS A 1 296 ? -22.918 -4.603 24.125 1.00 76.56 296 LYS A CA 1
ATOM 2326 C C . LYS A 1 296 ? -23.960 -3.562 24.523 1.00 76.56 296 LYS A C 1
ATOM 2328 O O . LYS A 1 296 ? -23.638 -2.622 25.247 1.00 76.56 296 LYS A O 1
ATOM 2333 N N . ILE A 1 297 ? -25.219 -3.757 24.124 1.00 78.75 297 ILE A N 1
ATOM 2334 C CA . ILE A 1 297 ? -26.327 -2.896 24.568 1.00 78.75 297 ILE A CA 1
ATOM 2335 C C . ILE A 1 297 ? -26.461 -2.966 26.099 1.00 78.75 297 ILE A C 1
ATOM 2337 O O . ILE A 1 297 ? -26.630 -1.933 26.749 1.00 78.75 297 ILE A O 1
ATOM 2341 N N . THR A 1 298 ? -26.329 -4.155 26.697 1.00 86.38 298 THR A N 1
ATOM 2342 C CA . THR A 1 298 ? -26.363 -4.357 28.154 1.00 86.38 298 THR A CA 1
ATOM 2343 C C . THR A 1 298 ? -25.234 -3.607 28.859 1.00 86.38 298 THR A C 1
ATOM 2345 O O . THR A 1 298 ? -25.489 -2.901 29.834 1.00 86.38 298 THR A O 1
ATOM 2348 N N . GLU A 1 299 ? -23.998 -3.722 28.369 1.00 83.31 299 GLU A N 1
ATOM 2349 C CA . GLU A 1 299 ? -22.829 -3.014 28.905 1.00 83.31 299 GLU A CA 1
ATOM 2350 C C . GLU A 1 299 ? -23.062 -1.496 28.937 1.00 83.31 299 GLU A C 1
ATOM 2352 O O . GLU A 1 299 ? -22.905 -0.860 29.981 1.00 83.31 299 GLU A O 1
ATOM 2357 N N . LEU A 1 300 ? -23.511 -0.928 27.814 1.00 76.50 300 LEU A N 1
ATOM 2358 C CA . LEU A 1 300 ? -23.783 0.505 27.682 1.00 76.50 300 LEU A CA 1
ATOM 2359 C C . LEU A 1 300 ? -24.952 0.951 28.573 1.00 76.50 300 LEU A C 1
ATOM 2361 O O . LEU A 1 300 ? -24.885 1.987 29.234 1.00 76.50 300 LEU A O 1
ATOM 2365 N N . THR A 1 301 ? -26.011 0.144 28.647 1.00 80.88 301 THR A N 1
ATOM 2366 C CA . THR A 1 301 ? -27.191 0.448 29.467 1.00 80.88 301 THR A CA 1
ATOM 2367 C C . THR A 1 301 ? -26.855 0.427 30.957 1.00 80.88 301 THR A C 1
ATOM 2369 O O . THR A 1 301 ? -27.326 1.284 31.709 1.00 80.88 301 THR A O 1
ATOM 2372 N N . ARG A 1 302 ? -25.995 -0.501 31.402 1.00 88.81 302 ARG A N 1
ATOM 2373 C CA . ARG A 1 302 ? -25.528 -0.557 32.794 1.00 88.81 302 ARG A CA 1
ATOM 2374 C C . ARG A 1 302 ? -24.833 0.735 33.213 1.00 88.81 302 ARG A C 1
ATOM 2376 O O . ARG A 1 302 ? -25.127 1.241 34.292 1.00 88.81 302 ARG A O 1
ATOM 2383 N N . GLN A 1 303 ? -23.981 1.295 32.351 1.00 84.75 303 GLN A N 1
ATOM 2384 C CA . GLN A 1 303 ? -23.282 2.559 32.621 1.00 84.75 303 GLN A CA 1
ATOM 2385 C C . GLN A 1 303 ? -24.246 3.732 32.841 1.00 84.75 303 GLN A C 1
ATOM 2387 O O . GLN A 1 303 ? -23.939 4.647 33.602 1.00 84.75 303 GLN A O 1
ATOM 2392 N N . GLN A 1 304 ? -25.415 3.710 32.196 1.00 83.19 304 GLN A N 1
ATOM 2393 C CA . GLN A 1 304 ? -26.393 4.789 32.302 1.00 83.19 304 GLN A CA 1
ATOM 2394 C C . GLN A 1 304 ? -27.418 4.583 33.418 1.00 83.19 304 GLN A C 1
ATOM 2396 O O . GLN A 1 304 ? -27.832 5.565 34.033 1.00 83.19 304 GLN A O 1
ATOM 2401 N N . LEU A 1 305 ? -27.874 3.350 33.657 1.00 87.88 305 LEU A N 1
ATOM 2402 C CA . LEU A 1 305 ? -29.047 3.080 34.497 1.00 87.88 305 LEU A CA 1
ATOM 2403 C C . LEU A 1 305 ? -28.726 2.548 35.894 1.00 87.88 305 LEU A C 1
ATOM 2405 O O . LEU A 1 305 ? -29.511 2.794 36.810 1.00 87.88 305 LEU A O 1
ATOM 2409 N N . VAL A 1 306 ? -27.609 1.843 36.092 1.00 93.06 306 VAL A N 1
ATOM 2410 C CA . VAL A 1 306 ? -27.271 1.293 37.413 1.00 93.06 306 VAL A CA 1
ATOM 2411 C C . VAL A 1 306 ? -27.052 2.437 38.411 1.00 93.06 306 VAL A C 1
ATOM 2413 O O . VAL A 1 306 ? -26.453 3.462 38.099 1.00 93.06 306 VAL A O 1
ATOM 2416 N N . ASN A 1 307 ? -27.586 2.273 39.621 1.00 92.75 307 ASN A N 1
ATOM 2417 C CA . ASN A 1 307 ? -27.671 3.248 40.712 1.00 92.75 307 ASN A CA 1
ATOM 2418 C C . ASN A 1 307 ? -28.583 4.465 40.466 1.00 92.75 307 ASN A C 1
ATOM 2420 O O . ASN A 1 307 ? -28.733 5.300 41.364 1.00 92.75 307 ASN A O 1
ATOM 2424 N N . LYS A 1 308 ? -29.257 4.581 39.312 1.00 91.44 308 LYS A N 1
ATOM 2425 C CA . LYS A 1 308 ? -30.272 5.629 39.123 1.00 91.44 308 LYS A CA 1
ATOM 2426 C C . LYS A 1 308 ? -31.554 5.299 39.873 1.00 91.44 308 LYS A C 1
ATOM 2428 O O . LYS A 1 308 ? -32.014 4.158 39.893 1.00 91.44 308 LYS A O 1
ATOM 2433 N N . THR A 1 309 ? -32.147 6.339 40.456 1.00 91.44 309 THR A N 1
ATOM 2434 C CA . THR A 1 309 ? -33.402 6.254 41.204 1.00 91.44 309 THR A CA 1
ATOM 2435 C C . THR A 1 309 ? -34.519 6.982 40.465 1.00 91.44 309 THR A C 1
ATOM 2437 O O . THR A 1 309 ? -34.381 8.150 40.108 1.00 91.44 309 THR A O 1
ATOM 2440 N N . PHE A 1 310 ? -35.644 6.301 40.270 1.00 88.12 310 PHE A N 1
ATOM 2441 C CA . PHE A 1 310 ? -36.844 6.820 39.624 1.00 88.12 310 PHE A CA 1
ATOM 2442 C C . PHE A 1 310 ? -37.973 6.872 40.648 1.00 88.12 310 PHE A C 1
ATOM 2444 O O . PHE A 1 310 ? -38.321 5.850 41.236 1.00 88.12 310 PHE A O 1
ATOM 2451 N N . ALA A 1 311 ? -38.536 8.059 40.875 1.00 86.25 311 ALA A N 1
ATOM 2452 C CA . ALA A 1 311 ? -39.567 8.285 41.887 1.00 86.25 311 ALA A CA 1
ATOM 2453 C C . ALA A 1 311 ? -40.900 8.745 41.283 1.00 86.25 311 ALA A C 1
ATOM 2455 O O . ALA A 1 311 ? -40.923 9.480 40.294 1.00 86.25 311 ALA A O 1
ATOM 2456 N N . GLU A 1 312 ? -42.004 8.362 41.912 1.00 83.19 312 GLU A N 1
ATOM 2457 C CA . GLU A 1 312 ? -43.362 8.820 41.634 1.00 83.19 312 GLU A CA 1
ATOM 2458 C C . GLU A 1 312 ? -44.112 9.002 42.963 1.00 83.19 312 GLU A C 1
ATOM 2460 O O . GLU A 1 312 ? -44.397 8.046 43.692 1.00 83.19 312 GLU A O 1
ATOM 2465 N N . GLY A 1 313 ? -44.389 10.257 43.326 1.00 83.75 313 GLY A N 1
ATOM 2466 C CA . GLY A 1 313 ? -44.919 10.593 44.647 1.00 83.75 313 GLY A CA 1
ATOM 2467 C C . GLY A 1 313 ? -43.976 10.133 45.765 1.00 83.75 313 GLY A C 1
ATOM 2468 O O . GLY A 1 313 ? -42.808 10.506 45.793 1.00 83.75 313 GLY A O 1
ATOM 2469 N N . LYS A 1 314 ? -44.484 9.308 46.690 1.00 83.94 314 LYS A N 1
ATOM 2470 C CA . LYS A 1 314 ? -43.702 8.727 47.801 1.00 83.94 314 LYS A CA 1
ATOM 2471 C C . LYS A 1 314 ? -43.000 7.413 47.441 1.00 83.94 314 LYS A C 1
ATOM 2473 O O . LYS A 1 314 ? -42.342 6.834 48.301 1.00 83.94 314 LYS A O 1
ATOM 2478 N N . LYS A 1 315 ? -43.194 6.905 46.222 1.00 86.00 315 LYS A N 1
ATOM 2479 C CA . LYS A 1 315 ? -42.655 5.617 45.786 1.00 86.00 315 LYS A CA 1
ATOM 2480 C C . LYS A 1 315 ? -41.430 5.826 44.906 1.00 86.00 315 LYS A C 1
ATOM 2482 O O . LYS A 1 315 ? -41.374 6.782 44.138 1.00 86.00 315 LYS A O 1
ATOM 2487 N N . SER A 1 316 ? -40.455 4.935 45.001 1.00 88.38 316 SER A N 1
ATOM 2488 C CA . SER A 1 316 ? -39.236 4.974 44.197 1.00 88.38 316 SER A CA 1
ATOM 2489 C C . SER A 1 316 ? -38.676 3.585 43.925 1.00 88.38 316 SER A C 1
ATOM 2491 O O . SER A 1 316 ? -38.883 2.656 44.708 1.00 88.38 316 SER A O 1
ATOM 2493 N N . ILE A 1 317 ? -37.953 3.458 42.818 1.00 89.31 317 ILE A N 1
ATOM 2494 C CA . ILE A 1 317 ? -37.097 2.310 42.524 1.00 89.31 317 ILE A CA 1
ATOM 2495 C C . ILE A 1 317 ? -35.684 2.795 42.227 1.00 89.31 317 ILE A C 1
ATOM 2497 O O . ILE A 1 317 ? -35.510 3.824 41.577 1.00 89.31 317 ILE A O 1
ATOM 2501 N N . THR A 1 318 ? -34.689 2.040 42.665 1.00 92.75 318 THR A N 1
ATOM 2502 C CA . THR A 1 318 ? -33.286 2.206 42.291 1.00 92.75 318 THR A CA 1
ATOM 2503 C C . THR A 1 318 ? -32.855 0.964 41.536 1.00 92.75 318 THR A C 1
ATOM 2505 O O . THR A 1 318 ? -33.060 -0.143 42.030 1.00 92.75 318 THR A O 1
ATOM 2508 N N . ILE A 1 319 ? -32.282 1.137 40.349 1.00 93.25 319 ILE A N 1
ATOM 2509 C CA . ILE A 1 319 ? -31.797 0.025 39.525 1.00 93.25 319 ILE A CA 1
ATOM 2510 C C . ILE A 1 319 ? -30.425 -0.407 40.040 1.00 93.25 319 ILE A C 1
ATOM 2512 O O . ILE A 1 319 ? -29.528 0.420 40.159 1.00 93.25 319 ILE A O 1
ATOM 2516 N N . THR A 1 320 ? -30.247 -1.689 40.340 1.00 94.75 320 THR A N 1
ATOM 2517 C CA . THR A 1 320 ? -28.982 -2.259 40.831 1.00 94.75 320 THR A CA 1
ATOM 2518 C C . THR A 1 320 ? -28.261 -3.099 39.786 1.00 94.75 320 THR A C 1
ATOM 2520 O O . THR A 1 320 ? -27.043 -3.212 39.848 1.00 94.75 320 THR A O 1
ATOM 2523 N N . ASP A 1 321 ? -28.987 -3.667 38.824 1.00 94.31 321 ASP A N 1
ATOM 2524 C CA . ASP A 1 321 ? -28.405 -4.326 37.652 1.00 94.31 321 ASP A CA 1
ATOM 2525 C C . ASP A 1 321 ? -29.366 -4.239 36.461 1.00 94.31 321 ASP A C 1
ATOM 2527 O O . ASP A 1 321 ? -30.576 -4.069 36.640 1.00 94.31 321 ASP A O 1
ATOM 2531 N N . VAL A 1 322 ? -28.817 -4.358 35.254 1.00 91.81 322 VAL A N 1
ATOM 2532 C CA . VAL A 1 322 ? -29.564 -4.427 33.998 1.00 91.81 322 VAL A CA 1
ATOM 2533 C C . VAL A 1 322 ? -29.002 -5.542 33.123 1.00 91.81 322 VAL A C 1
ATOM 2535 O O . VAL A 1 322 ? -27.788 -5.682 32.998 1.00 91.81 322 VAL A O 1
ATOM 2538 N N . SER A 1 323 ? -29.878 -6.301 32.471 1.00 91.62 323 SER A N 1
ATOM 2539 C CA . SER A 1 323 ? -29.516 -7.177 31.352 1.00 91.62 323 SER A CA 1
ATOM 2540 C C . SER A 1 323 ? -30.556 -7.094 30.245 1.00 91.62 323 SER A C 1
ATOM 2542 O O . SER A 1 323 ? -31.709 -6.745 30.494 1.00 91.62 323 SER A O 1
ATOM 2544 N N . ILE A 1 324 ? -30.138 -7.351 29.010 1.00 89.62 324 ILE A N 1
ATOM 2545 C CA . ILE A 1 324 ? -30.987 -7.225 27.829 1.00 89.62 324 ILE A CA 1
ATOM 2546 C C . ILE A 1 324 ? -30.808 -8.478 26.983 1.00 89.62 324 ILE A C 1
ATOM 2548 O O . ILE A 1 324 ? -29.683 -8.922 26.780 1.00 89.62 324 ILE A O 1
ATOM 2552 N N . TYR A 1 325 ? -31.908 -9.039 26.489 1.00 89.94 325 TYR A N 1
ATOM 2553 C CA . TYR A 1 325 ? -31.889 -10.189 25.585 1.00 89.94 325 TYR A CA 1
ATOM 2554 C C . TYR A 1 325 ? -33.074 -10.157 24.614 1.00 89.94 325 TYR A C 1
ATOM 2556 O O . TYR A 1 325 ? -34.001 -9.359 24.756 1.00 89.94 325 TYR A O 1
ATOM 2564 N N . GLY A 1 326 ? -33.044 -11.025 23.603 1.00 88.81 326 GLY A N 1
ATOM 2565 C CA . GLY A 1 326 ? -34.120 -11.167 22.621 1.00 88.81 326 GLY A CA 1
ATOM 2566 C C . GLY A 1 326 ? -35.128 -12.248 23.011 1.00 88.81 326 GLY A C 1
ATOM 2567 O O . GLY A 1 326 ? -34.756 -13.318 23.495 1.00 88.81 326 GLY A O 1
ATOM 2568 N N . SER A 1 327 ? -36.414 -12.001 22.770 1.00 89.19 327 SER A N 1
ATOM 2569 C CA . SER A 1 327 ? -37.465 -13.016 22.895 1.00 89.19 327 SER A CA 1
ATOM 2570 C C . SER A 1 327 ? -38.521 -12.823 21.810 1.00 89.19 327 SER A C 1
ATOM 2572 O O . SER A 1 327 ? -39.163 -11.776 21.740 1.00 89.19 327 SER A O 1
ATOM 2574 N N . ALA A 1 328 ? -38.689 -13.823 20.940 1.00 85.62 328 ALA A N 1
ATOM 2575 C CA . ALA A 1 328 ? -39.704 -13.858 19.883 1.00 85.62 328 ALA A CA 1
ATOM 2576 C C . ALA A 1 328 ? -39.774 -12.574 19.021 1.00 85.62 328 ALA A C 1
ATOM 2578 O O . ALA A 1 328 ? -40.856 -12.105 18.673 1.00 85.62 328 ALA A O 1
ATOM 2579 N N . GLY A 1 329 ? -38.616 -11.990 18.686 1.00 81.19 329 GLY A N 1
ATOM 2580 C CA . GLY A 1 329 ? -38.519 -10.776 17.861 1.00 81.19 329 GLY A CA 1
ATOM 2581 C C . GLY A 1 329 ? -38.682 -9.453 18.614 1.00 81.19 329 GLY A C 1
ATOM 2582 O O . GLY A 1 329 ? -38.589 -8.397 17.996 1.00 81.19 329 GLY A O 1
ATOM 2583 N N . LYS A 1 330 ? -38.884 -9.487 19.935 1.00 85.50 330 LYS A N 1
ATOM 2584 C CA . LYS A 1 330 ? -38.879 -8.304 20.802 1.00 85.50 330 LYS A CA 1
ATOM 2585 C C . LYS A 1 330 ? -37.613 -8.247 21.646 1.00 85.50 330 LYS A C 1
ATOM 2587 O O . LYS A 1 330 ? -37.009 -9.279 21.948 1.00 85.50 330 LYS A O 1
ATOM 2592 N N . VAL A 1 331 ? -37.238 -7.041 22.066 1.00 88.31 331 VAL A N 1
ATOM 2593 C CA . VAL A 1 331 ? -36.199 -6.859 23.085 1.00 88.31 331 VAL A CA 1
ATOM 2594 C C . VAL A 1 331 ? -36.825 -6.983 24.471 1.00 88.31 331 VAL A C 1
ATOM 2596 O O . VAL A 1 331 ? -37.916 -6.461 24.704 1.00 88.31 331 VAL A O 1
ATOM 2599 N N . ILE A 1 332 ? -36.148 -7.686 25.376 1.00 89.75 332 ILE A N 1
ATOM 2600 C CA . ILE A 1 332 ? -36.503 -7.811 26.786 1.00 89.75 332 ILE A CA 1
ATOM 2601 C C . ILE A 1 332 ? -35.427 -7.118 27.608 1.00 89.75 332 ILE A C 1
ATOM 2603 O O . ILE A 1 332 ? -34.261 -7.502 27.569 1.00 89.75 332 ILE A O 1
ATOM 2607 N N . PHE A 1 333 ? -35.833 -6.117 28.375 1.00 88.75 333 PHE A N 1
ATOM 2608 C CA . PHE A 1 333 ? -35.006 -5.474 29.379 1.00 88.75 333 PHE A CA 1
ATOM 2609 C C . PHE A 1 333 ? -35.343 -6.048 30.745 1.00 88.75 333 PHE A C 1
ATOM 2611 O O . PHE A 1 333 ? -36.498 -6.051 31.176 1.00 88.75 333 PHE A O 1
ATOM 2618 N N . VAL A 1 334 ? -34.308 -6.494 31.435 1.00 90.50 334 VAL A N 1
ATOM 2619 C CA . VAL A 1 334 ? -34.356 -6.977 32.805 1.00 90.50 334 VAL A CA 1
ATOM 2620 C C . VAL A 1 334 ? -33.695 -5.931 33.675 1.00 90.50 334 VAL A C 1
ATOM 2622 O O . VAL A 1 334 ? -32.541 -5.586 33.437 1.00 90.50 334 VAL A O 1
ATOM 2625 N N . ALA A 1 335 ? -34.392 -5.457 34.699 1.00 89.88 335 ALA A N 1
ATOM 2626 C CA . ALA A 1 335 ? -33.787 -4.617 35.720 1.00 89.88 335 ALA A CA 1
ATOM 2627 C C . ALA A 1 335 ? -33.992 -5.243 37.098 1.00 89.88 335 ALA A C 1
ATOM 2629 O O . ALA A 1 335 ? -35.115 -5.576 37.482 1.00 89.88 335 ALA A O 1
ATOM 2630 N N . ASP A 1 336 ? -32.905 -5.375 37.849 1.00 91.06 336 ASP A N 1
ATOM 2631 C CA . ASP A 1 336 ? -32.974 -5.664 39.276 1.00 91.06 336 ASP A CA 1
ATOM 2632 C C . ASP A 1 336 ? -33.128 -4.337 40.014 1.00 91.06 336 ASP A C 1
ATOM 2634 O O . ASP A 1 336 ? -32.373 -3.392 39.773 1.00 91.06 336 ASP A O 1
ATOM 2638 N N . VAL A 1 337 ? -34.146 -4.240 40.869 1.00 90.00 337 VAL A N 1
ATOM 2639 C CA . VAL A 1 337 ? -34.521 -2.990 41.531 1.00 90.00 337 VAL A CA 1
ATOM 2640 C C . VAL A 1 337 ? -34.686 -3.147 43.036 1.00 90.00 337 VAL A C 1
ATOM 2642 O O . VAL A 1 337 ? -35.071 -4.203 43.547 1.00 90.00 337 VAL A O 1
ATOM 2645 N N . VAL A 1 338 ? -34.418 -2.057 43.753 1.00 90.38 338 VAL A N 1
ATOM 2646 C CA . VAL A 1 338 ? -34.637 -1.899 45.198 1.00 90.38 338 VAL A CA 1
ATOM 2647 C C . VAL A 1 338 ? -35.408 -0.607 45.490 1.00 90.38 338 VAL A C 1
ATOM 2649 O O . VAL A 1 338 ? -35.553 0.242 44.616 1.00 90.38 338 VAL A O 1
ATOM 2652 N N . GLY A 1 339 ? -35.901 -0.432 46.719 1.00 87.75 339 GLY A N 1
ATOM 2653 C CA . GLY A 1 339 ? -36.653 0.755 47.142 1.00 87.75 339 GLY A CA 1
ATOM 2654 C C . GLY A 1 339 ? -38.073 0.400 47.573 1.00 87.75 339 GLY A C 1
ATOM 2655 O O . GLY A 1 339 ? -38.271 -0.483 48.405 1.00 87.75 339 GLY A O 1
ATOM 2656 N N . SER A 1 340 ? -39.071 1.080 47.007 1.00 85.81 340 SER A N 1
ATOM 2657 C CA . SER A 1 340 ? -40.495 0.814 47.284 1.00 85.81 340 SER A CA 1
ATOM 2658 C C . SER A 1 340 ? -40.971 -0.544 46.765 1.00 85.81 340 SER A C 1
ATOM 2660 O O . SER A 1 340 ? -41.993 -1.051 47.221 1.00 85.81 340 SER A O 1
ATOM 2662 N N . VAL A 1 341 ? -40.231 -1.130 45.824 1.00 79.69 341 VAL A N 1
ATOM 2663 C CA . VAL A 1 341 ? -40.359 -2.518 45.381 1.00 79.69 341 VAL A CA 1
ATOM 2664 C C . VAL A 1 341 ? -38.947 -3.086 45.285 1.00 79.69 341 VAL A C 1
ATOM 2666 O O . VAL A 1 341 ? -38.054 -2.430 44.751 1.00 79.69 341 VAL A O 1
ATOM 2669 N N . LYS A 1 342 ? -38.746 -4.295 45.813 1.00 85.62 342 LYS A N 1
ATOM 2670 C CA . LYS A 1 342 ? -37.509 -5.059 45.642 1.00 85.62 342 LYS A CA 1
ATOM 2671 C C . LYS A 1 342 ? -37.788 -6.234 44.717 1.00 85.62 342 LYS A C 1
ATOM 2673 O O . LYS A 1 342 ? -38.775 -6.932 44.919 1.00 85.62 342 LYS A O 1
ATOM 2678 N N . GLY A 1 343 ? -36.940 -6.485 43.731 1.00 84.69 343 GLY A N 1
ATOM 2679 C CA . GLY A 1 343 ? -37.077 -7.652 42.860 1.00 84.69 343 GLY A CA 1
ATOM 2680 C C . GLY A 1 343 ? -36.673 -7.369 41.425 1.00 84.69 343 GLY A C 1
ATOM 2681 O O . GLY A 1 343 ? -36.073 -6.339 41.132 1.00 84.69 343 GLY A O 1
ATOM 2682 N N . ARG A 1 344 ? -37.014 -8.304 40.544 1.00 85.75 344 ARG A N 1
ATOM 2683 C CA . ARG A 1 344 ? -36.675 -8.246 39.126 1.00 85.75 344 ARG A CA 1
ATOM 2684 C C . ARG A 1 344 ? -37.889 -7.824 38.315 1.00 85.75 344 ARG A C 1
ATOM 2686 O O . ARG A 1 344 ? -38.954 -8.424 38.450 1.00 85.75 344 ARG A O 1
ATOM 2693 N N . ILE A 1 345 ? -37.724 -6.801 37.486 1.00 85.75 345 ILE A N 1
ATOM 2694 C CA . ILE A 1 345 ? -38.757 -6.311 36.572 1.00 85.75 345 ILE A CA 1
ATOM 2695 C C . ILE A 1 345 ? -38.347 -6.579 35.127 1.00 85.75 345 ILE A C 1
ATOM 2697 O O . ILE A 1 345 ? -37.169 -6.490 34.780 1.00 85.75 345 ILE A O 1
ATOM 2701 N N . TYR A 1 346 ? -39.342 -6.887 34.300 1.00 86.19 346 TYR A N 1
ATOM 2702 C CA . TYR A 1 346 ? -39.178 -7.131 32.874 1.00 86.19 346 TYR A CA 1
ATOM 2703 C C . TYR A 1 346 ? -40.021 -6.128 32.103 1.00 86.19 346 TYR A C 1
ATOM 2705 O O . TYR A 1 346 ? -41.199 -5.927 32.411 1.00 86.19 346 TYR A O 1
ATOM 2713 N N . PHE A 1 347 ? -39.434 -5.513 31.087 1.00 86.44 347 PHE A N 1
ATOM 2714 C CA . PHE A 1 347 ? -40.195 -4.773 30.095 1.00 86.44 347 PHE A CA 1
ATOM 2715 C C . PHE A 1 347 ? -39.739 -5.147 28.694 1.00 86.44 347 PHE A C 1
ATOM 2717 O O . PHE A 1 347 ? -38.567 -5.424 28.447 1.00 86.44 347 PHE A O 1
ATOM 2724 N N . THR A 1 348 ? -40.699 -5.185 27.785 1.00 88.06 348 THR A N 1
ATOM 2725 C CA . THR A 1 348 ? -40.501 -5.502 26.381 1.00 88.06 348 THR A CA 1
ATOM 2726 C C . THR A 1 348 ? -40.694 -4.260 25.529 1.00 88.06 348 THR A C 1
ATOM 2728 O O . THR A 1 348 ? -41.380 -3.331 25.947 1.00 88.06 348 THR A O 1
ATOM 2731 N N . GLY A 1 349 ? -40.118 -4.235 24.335 1.00 87.56 349 GLY A N 1
ATOM 2732 C CA . GLY A 1 349 ? -40.392 -3.213 23.335 1.00 87.56 349 GLY A CA 1
ATOM 2733 C C . GLY A 1 349 ? -39.917 -3.635 21.952 1.00 87.56 349 GLY A C 1
ATOM 2734 O O . GLY A 1 349 ? -39.335 -4.711 21.774 1.00 87.56 349 GLY A O 1
ATOM 2735 N N . ASN A 1 350 ? -40.168 -2.774 20.971 1.00 87.31 350 ASN A N 1
ATOM 2736 C CA . ASN A 1 350 ? -39.698 -2.957 19.603 1.00 87.31 350 ASN A CA 1
ATOM 2737 C C . ASN A 1 350 ? -38.388 -2.190 19.427 1.00 87.31 350 ASN A C 1
ATOM 2739 O O . ASN A 1 350 ? -38.353 -0.985 19.662 1.00 87.31 350 ASN A O 1
ATOM 2743 N N . LEU A 1 351 ? -37.324 -2.874 19.012 1.00 82.94 351 LEU A N 1
ATOM 2744 C CA . LEU A 1 351 ? -36.063 -2.216 18.686 1.00 82.94 351 LEU A CA 1
ATOM 2745 C C . LEU A 1 351 ? -36.160 -1.642 17.268 1.00 82.94 351 LEU A C 1
ATOM 2747 O O . LEU A 1 351 ? -36.383 -2.394 16.319 1.00 82.94 351 LEU A O 1
ATOM 2751 N N . ILE A 1 352 ? -36.011 -0.328 17.126 1.00 84.19 352 ILE A N 1
ATOM 2752 C CA . ILE A 1 352 ? -36.095 0.365 15.838 1.00 84.19 352 ILE A CA 1
ATOM 2753 C C . ILE A 1 352 ? -34.878 1.262 15.612 1.00 84.19 352 ILE A C 1
ATOM 2755 O O . ILE A 1 352 ? -34.258 1.744 16.559 1.00 84.19 352 ILE A O 1
ATOM 2759 N N . TYR A 1 353 ? -34.553 1.524 14.347 1.00 82.44 353 TYR A N 1
ATOM 2760 C CA . TYR A 1 353 ? -33.603 2.569 13.975 1.00 82.44 353 TYR A CA 1
ATOM 2761 C C . TYR A 1 353 ? -34.359 3.854 13.625 1.00 82.44 353 TYR A C 1
ATOM 2763 O O . TYR A 1 353 ? -35.132 3.888 12.666 1.00 82.44 353 TYR A O 1
ATOM 2771 N N . ASN A 1 354 ? -34.126 4.919 14.391 1.00 84.81 354 ASN A N 1
ATOM 2772 C CA . ASN A 1 354 ? -34.660 6.248 14.127 1.00 84.81 354 ASN A CA 1
ATOM 2773 C C . ASN A 1 354 ? -33.675 7.028 13.241 1.00 84.81 354 ASN A C 1
ATOM 2775 O O . ASN A 1 354 ? -32.630 7.487 13.713 1.00 84.81 354 ASN A O 1
ATOM 2779 N N . ALA A 1 355 ? -34.015 7.186 11.959 1.00 82.31 355 ALA A N 1
ATOM 2780 C CA . ALA A 1 355 ? -33.155 7.850 10.979 1.00 82.31 355 ALA A CA 1
ATOM 2781 C C . ALA A 1 355 ? -32.926 9.344 11.283 1.00 82.31 355 ALA A C 1
ATOM 2783 O O . ALA A 1 355 ? -31.817 9.837 11.091 1.00 82.31 355 ALA A O 1
ATOM 2784 N N . GLU A 1 356 ? -33.930 10.055 11.811 1.00 86.50 356 GLU A N 1
ATOM 2785 C CA . GLU A 1 356 ? -33.828 11.491 12.119 1.00 86.50 356 GLU A CA 1
ATOM 2786 C C . GLU A 1 356 ? -32.857 11.761 13.271 1.00 86.50 356 GLU A C 1
ATOM 2788 O O . GLU A 1 356 ? -32.028 12.669 13.202 1.00 86.50 356 GLU A O 1
ATOM 2793 N N . LYS A 1 357 ? -32.926 10.944 14.326 1.00 82.62 357 LYS A N 1
ATOM 2794 C CA . LYS A 1 357 ? -32.027 11.053 15.485 1.00 82.62 357 LYS A CA 1
ATOM 2795 C C . LYS A 1 357 ? -30.700 10.327 15.288 1.00 82.62 357 LYS A C 1
ATOM 2797 O O . LYS A 1 357 ? -29.784 10.531 16.081 1.00 82.62 357 LYS A O 1
ATOM 2802 N N . THR A 1 358 ? -30.601 9.476 14.263 1.00 83.06 358 THR A N 1
ATOM 2803 C CA . THR A 1 358 ? -29.466 8.564 14.063 1.00 83.06 358 THR A CA 1
ATOM 2804 C C . THR A 1 358 ? -29.215 7.743 15.336 1.00 83.06 358 THR A C 1
ATOM 2806 O O . THR A 1 358 ? -28.129 7.766 15.918 1.00 83.06 358 THR A O 1
ATOM 2809 N N . ALA A 1 359 ? -30.265 7.072 15.816 1.00 81.94 359 ALA A N 1
ATOM 2810 C CA . ALA A 1 359 ? -30.270 6.365 17.095 1.00 81.94 359 ALA A CA 1
ATOM 2811 C C . ALA A 1 359 ? -31.033 5.038 17.012 1.00 81.94 359 ALA A C 1
ATOM 2813 O O . ALA A 1 359 ? -32.010 4.924 16.271 1.00 81.94 359 ALA A O 1
ATOM 2814 N N . ILE A 1 360 ? -30.606 4.049 17.797 1.00 80.88 360 ILE A N 1
ATOM 2815 C CA . ILE A 1 360 ? -31.382 2.832 18.051 1.00 80.88 360 ILE A CA 1
ATOM 2816 C C . ILE A 1 360 ? -32.302 3.116 19.238 1.00 80.88 360 ILE A C 1
ATOM 2818 O O . ILE A 1 360 ? -31.826 3.483 20.311 1.00 80.88 360 ILE A O 1
ATOM 2822 N N . GLU A 1 361 ? -33.611 2.964 19.055 1.00 85.94 361 GLU A N 1
ATOM 2823 C CA . GLU A 1 361 ? -34.616 3.277 20.074 1.00 85.94 361 GLU A CA 1
ATOM 2824 C C . GLU A 1 361 ? -35.490 2.064 20.392 1.00 85.94 361 GLU A C 1
ATOM 2826 O O . GLU A 1 361 ? -35.756 1.215 19.540 1.00 85.94 361 GLU A O 1
ATOM 2831 N N . VAL A 1 362 ? -35.972 2.008 21.632 1.00 86.25 362 VAL A N 1
ATOM 2832 C CA . VAL A 1 362 ? -37.013 1.067 22.045 1.00 86.25 362 VAL A CA 1
ATOM 2833 C C . VAL A 1 362 ? -38.363 1.765 21.969 1.00 86.25 362 VAL A C 1
ATOM 2835 O O . VAL A 1 362 ? -38.691 2.632 22.786 1.00 86.25 362 VAL A O 1
ATOM 2838 N N . GLU A 1 363 ? -39.169 1.368 20.996 1.00 85.38 363 GLU A N 1
ATOM 2839 C CA . GLU A 1 363 ? -40.540 1.831 20.855 1.00 85.38 363 GLU A CA 1
ATOM 2840 C C . GLU A 1 363 ? -41.532 0.956 21.606 1.00 85.38 363 GLU A C 1
ATOM 2842 O O . GLU A 1 363 ? -41.339 -0.248 21.788 1.00 85.38 363 GLU A O 1
ATOM 2847 N N . ASN A 1 364 ? -42.633 1.594 22.008 1.00 84.81 364 ASN A N 1
ATOM 2848 C CA . ASN A 1 364 ? -43.742 0.972 22.725 1.00 84.81 364 ASN A CA 1
ATOM 2849 C C . ASN A 1 364 ? -43.272 0.072 23.877 1.00 84.81 364 ASN A C 1
ATOM 2851 O O . ASN A 1 364 ? -43.664 -1.097 23.921 1.00 84.81 364 ASN A O 1
ATOM 2855 N N . PRO A 1 365 ? -42.422 0.582 24.794 1.00 84.44 365 PRO A N 1
ATOM 2856 C CA . PRO A 1 365 ? -42.031 -0.209 25.940 1.00 84.44 365 PRO A CA 1
ATOM 2857 C C . PRO A 1 365 ? -43.292 -0.578 26.733 1.00 84.44 365 PRO A C 1
ATOM 2859 O O . PRO A 1 365 ? -44.204 0.240 26.885 1.00 84.44 365 PRO A O 1
ATOM 2862 N N . GLN A 1 366 ? -43.355 -1.805 27.235 1.00 82.88 366 GLN A N 1
ATOM 2863 C CA . GLN A 1 366 ? -44.457 -2.318 28.045 1.00 82.88 366 GLN A CA 1
ATOM 2864 C C . GLN A 1 366 ? -43.908 -3.252 29.116 1.00 82.88 366 GLN A C 1
ATOM 2866 O O . GLN A 1 366 ? -42.996 -4.030 28.853 1.00 82.88 366 GLN A O 1
ATOM 2871 N N . PHE A 1 367 ? -44.456 -3.196 30.328 1.00 80.88 367 PHE A N 1
ATOM 2872 C CA . PHE A 1 367 ? -44.100 -4.166 31.359 1.00 80.88 367 PHE A CA 1
ATOM 2873 C C . PHE A 1 367 ? -44.613 -5.556 30.987 1.00 80.88 367 PHE A C 1
ATOM 2875 O O . PHE A 1 367 ? -45.783 -5.724 30.648 1.00 80.88 367 PHE A O 1
ATOM 2882 N N . GLU A 1 368 ? -43.747 -6.554 31.115 1.00 71.94 368 GLU A N 1
ATOM 2883 C CA . GLU A 1 368 ? -44.108 -7.956 30.953 1.00 71.94 368 GLU A CA 1
ATOM 2884 C C . GLU A 1 368 ? -44.313 -8.541 32.357 1.00 71.94 368 GLU A C 1
ATOM 2886 O O . GLU A 1 368 ? -43.356 -8.871 33.058 1.00 71.94 368 GLU A O 1
ATOM 2891 N N . LEU A 1 369 ? -45.565 -8.606 32.817 1.00 64.94 369 LEU A N 1
ATOM 2892 C CA . LEU A 1 369 ? -45.903 -9.175 34.123 1.00 64.94 369 LEU A CA 1
ATOM 2893 C C . LEU A 1 369 ? -46.811 -10.391 33.957 1.00 64.94 369 LEU A C 1
ATOM 2895 O O . LEU A 1 369 ? -48.029 -10.273 33.848 1.00 64.94 369 LEU A O 1
ATOM 2899 N N . LYS A 1 370 ? -46.209 -11.579 34.023 1.00 60.88 370 LYS A N 1
ATOM 2900 C CA . LYS A 1 370 ? -46.907 -12.808 34.410 1.00 60.88 370 LYS A CA 1
ATOM 2901 C C . LYS A 1 370 ? -46.576 -13.075 35.874 1.00 60.88 370 LYS A C 1
ATOM 2903 O O . LYS A 1 370 ? -45.515 -13.601 36.192 1.00 60.88 370 LYS A O 1
ATOM 2908 N N . THR A 1 371 ? -47.445 -12.624 36.777 1.00 55.34 371 THR A N 1
ATOM 2909 C CA . THR A 1 371 ? -47.275 -12.814 38.228 1.00 55.34 371 THR A CA 1
ATOM 2910 C C . THR A 1 371 ? -48.415 -13.640 38.794 1.00 55.34 371 THR A C 1
ATOM 2912 O O . THR A 1 371 ? -49.576 -13.373 38.482 1.00 55.34 371 THR A O 1
ATOM 2915 N N . GLN A 1 372 ? -48.111 -14.574 39.692 1.00 51.59 372 GLN A N 1
ATOM 2916 C CA . GLN A 1 372 ? -49.130 -15.221 40.518 1.00 51.59 372 GLN A CA 1
ATOM 2917 C C . GLN A 1 372 ? -49.619 -14.231 41.602 1.00 51.59 372 GLN A C 1
ATOM 2919 O O . GLN A 1 372 ? -48.848 -13.422 42.112 1.00 51.59 372 GLN A O 1
ATOM 2924 N N . ASN A 1 373 ? -50.928 -14.227 41.871 1.00 54.34 373 ASN A N 1
ATOM 2925 C CA . ASN A 1 373 ? -51.703 -13.195 42.586 1.00 54.34 373 ASN A CA 1
ATOM 2926 C C . ASN A 1 373 ? -51.092 -12.560 43.864 1.00 54.34 373 ASN A C 1
ATOM 2928 O O . ASN A 1 373 ? -50.332 -13.166 44.609 1.00 54.34 373 ASN A O 1
ATOM 2932 N N . GLY A 1 374 ? -51.548 -11.333 44.174 1.00 52.31 374 GLY A N 1
ATOM 2933 C CA . GLY A 1 374 ? -51.359 -10.625 45.457 1.00 52.31 374 GLY A CA 1
ATOM 2934 C C . GLY A 1 374 ? -50.299 -9.513 45.449 1.00 52.31 374 GLY A C 1
ATOM 2935 O O . GLY A 1 374 ? -50.498 -8.468 46.071 1.00 52.31 374 GLY A O 1
ATOM 2936 N N . LEU A 1 375 ? -49.212 -9.693 44.692 1.00 55.06 375 LEU A N 1
ATOM 2937 C CA . LEU A 1 375 ? -48.113 -8.722 44.539 1.00 55.06 375 LEU A CA 1
ATOM 2938 C C . LEU A 1 375 ? -48.406 -7.595 43.529 1.00 55.06 375 LEU A C 1
ATOM 2940 O O . LEU A 1 375 ? -47.828 -6.510 43.638 1.00 55.06 375 LEU A O 1
ATOM 2944 N N . LEU A 1 376 ? -49.353 -7.815 42.606 1.00 59.81 376 LEU A N 1
ATOM 2945 C CA . LEU A 1 376 ? -49.709 -6.870 41.539 1.00 59.81 376 LEU A CA 1
ATOM 2946 C C . LEU A 1 376 ? -50.204 -5.514 42.090 1.00 59.81 376 LEU A C 1
ATOM 2948 O O . LEU A 1 376 ? -49.784 -4.472 41.603 1.00 59.81 376 LEU A O 1
ATOM 2952 N N . LYS A 1 377 ? -50.993 -5.504 43.179 1.00 62.03 377 LYS A N 1
ATOM 2953 C CA . LYS A 1 377 ? -51.543 -4.267 43.786 1.00 62.03 377 LYS A CA 1
ATOM 2954 C C . LYS A 1 377 ? -50.470 -3.328 44.356 1.00 62.03 377 LYS A C 1
ATOM 2956 O O . LYS A 1 377 ? -50.600 -2.111 44.298 1.00 62.03 377 LYS A O 1
ATOM 2961 N N . SER A 1 378 ? -49.384 -3.867 44.918 1.00 62.53 378 SER A N 1
ATOM 2962 C CA . SER A 1 378 ? -48.273 -3.051 45.446 1.00 62.53 378 SER A CA 1
ATOM 2963 C C . SER A 1 378 ? -47.392 -2.449 44.348 1.00 62.53 378 SER A C 1
ATOM 2965 O O . SER A 1 378 ? -46.759 -1.415 44.573 1.00 62.53 378 SER A O 1
ATOM 2967 N N . ALA A 1 379 ? -47.384 -3.072 43.168 1.00 66.94 379 ALA A N 1
ATOM 2968 C CA . ALA A 1 379 ? -46.596 -2.686 42.002 1.00 66.94 379 ALA A CA 1
ATOM 2969 C C . ALA A 1 379 ? -47.435 -2.013 40.894 1.00 66.94 379 ALA A C 1
ATOM 2971 O O . ALA A 1 379 ? -46.881 -1.615 39.881 1.00 66.94 379 ALA A O 1
ATOM 2972 N N . GLU A 1 380 ? -48.741 -1.817 41.090 1.00 69.94 380 GLU A N 1
ATOM 2973 C CA . GLU A 1 380 ? -49.674 -1.264 40.090 1.00 69.94 380 GLU A CA 1
ATOM 2974 C C . GLU A 1 380 ? -49.274 0.134 39.591 1.00 69.94 380 GLU A C 1
ATOM 2976 O O . GLU A 1 380 ? -49.388 0.454 38.415 1.00 69.94 380 GLU A O 1
ATOM 2981 N N . TRP A 1 381 ? -48.677 0.940 40.464 1.00 75.44 381 TRP A N 1
ATOM 2982 C CA . TRP A 1 381 ? -48.121 2.246 40.104 1.00 75.44 381 TRP A CA 1
ATOM 2983 C C . TRP A 1 381 ? -46.955 2.156 39.097 1.00 75.44 381 TRP A C 1
ATOM 2985 O O . TRP A 1 381 ? -46.823 3.033 38.252 1.00 75.44 381 TRP A O 1
ATOM 2995 N N . LEU A 1 382 ? -46.153 1.078 39.119 1.00 72.12 382 LEU A N 1
ATOM 2996 C CA . LEU A 1 382 ? -45.141 0.824 38.081 1.00 72.12 382 LEU A CA 1
ATOM 2997 C C . LEU A 1 382 ? -45.821 0.584 36.726 1.00 72.12 382 LEU A C 1
ATOM 2999 O O . LEU A 1 382 ? -45.332 1.055 35.703 1.00 72.12 382 LEU A O 1
ATOM 3003 N N . LEU A 1 383 ? -46.979 -0.087 36.729 1.00 67.06 383 LEU A N 1
ATOM 3004 C CA . LEU A 1 383 ? -47.752 -0.421 35.530 1.00 67.06 383 LEU A CA 1
ATOM 3005 C C . LEU A 1 383 ? -48.469 0.773 34.896 1.00 67.06 383 LEU A C 1
ATOM 3007 O O . LEU A 1 383 ? -48.768 0.726 33.708 1.00 67.06 383 LEU A O 1
ATOM 3011 N N . HIS A 1 384 ? -48.694 1.861 35.637 1.00 69.81 384 HIS A N 1
ATOM 3012 C CA . HIS A 1 384 ? -49.303 3.088 35.103 1.00 69.81 384 HIS A CA 1
ATOM 3013 C C . HIS A 1 384 ? -48.389 3.855 34.125 1.00 69.81 384 HIS A C 1
ATOM 3015 O O . HIS A 1 384 ? -48.765 4.906 33.610 1.00 69.81 384 HIS A O 1
ATOM 3021 N N . GLY A 1 385 ? -47.182 3.347 33.848 1.00 67.38 385 GLY A N 1
ATOM 3022 C CA . GLY A 1 385 ? -46.324 3.830 32.767 1.00 67.38 385 GLY A CA 1
ATOM 3023 C C . GLY A 1 385 ? -45.498 5.073 33.099 1.00 67.38 385 GLY A C 1
ATOM 3024 O O . GLY A 1 385 ? -44.649 5.451 32.303 1.00 67.38 385 GLY A O 1
ATOM 3025 N N . VAL A 1 386 ? -45.654 5.696 34.272 1.00 76.44 386 VAL A N 1
ATOM 3026 C CA . VAL A 1 386 ? -44.894 6.905 34.648 1.00 76.44 386 VAL A CA 1
ATOM 3027 C C . VAL A 1 386 ? -43.401 6.620 34.799 1.00 76.44 386 VAL A C 1
ATOM 3029 O O . VAL A 1 386 ? -42.578 7.356 34.256 1.00 76.44 386 VAL A O 1
ATOM 3032 N N . ILE A 1 387 ? -43.027 5.534 35.481 1.00 78.31 387 ILE A N 1
ATOM 3033 C CA . ILE A 1 387 ? -41.621 5.105 35.545 1.00 78.31 387 ILE A CA 1
ATOM 3034 C C . ILE A 1 387 ? -41.100 4.723 34.163 1.00 78.31 387 ILE A C 1
ATOM 3036 O O . ILE A 1 387 ? -39.988 5.098 33.804 1.00 78.31 387 ILE A O 1
ATOM 3040 N N . LEU A 1 388 ? -41.918 4.038 33.368 1.00 78.88 388 LEU A N 1
ATOM 3041 C CA . LEU A 1 388 ? -41.556 3.637 32.016 1.00 78.88 388 LEU A CA 1
ATOM 3042 C C . LEU A 1 388 ? -41.301 4.857 31.109 1.00 78.88 388 LEU A C 1
ATOM 3044 O O . LEU A 1 388 ? -40.316 4.898 30.378 1.00 78.88 388 LEU A O 1
ATOM 3048 N N . ASN A 1 389 ? -42.121 5.902 31.235 1.00 81.56 389 ASN A N 1
ATOM 3049 C CA . ASN A 1 389 ? -41.944 7.185 30.558 1.00 81.56 389 ASN A CA 1
ATOM 3050 C C . ASN A 1 389 ? -40.671 7.908 31.013 1.00 81.56 389 ASN A C 1
ATOM 3052 O O . ASN A 1 389 ? -40.018 8.553 30.199 1.00 81.56 389 ASN A O 1
ATOM 3056 N N . LYS A 1 390 ? -40.287 7.781 32.291 1.00 83.62 390 LYS A N 1
ATOM 3057 C CA . LYS A 1 390 ? -39.014 8.316 32.806 1.00 83.62 390 LYS A CA 1
ATOM 3058 C C . LYS A 1 390 ? -37.796 7.499 32.371 1.00 83.62 390 LYS A C 1
ATOM 3060 O O . LYS A 1 390 ? -36.704 8.056 32.306 1.00 83.62 390 LYS A O 1
ATOM 3065 N N . LEU A 1 391 ? -37.973 6.211 32.074 1.00 79.81 391 LEU A N 1
ATOM 3066 C CA . LEU A 1 391 ? -36.935 5.344 31.515 1.00 79.81 391 LEU A CA 1
ATOM 3067 C C . LEU A 1 391 ? -36.759 5.556 30.010 1.00 79.81 391 LEU A C 1
ATOM 3069 O O . LEU A 1 391 ? -35.639 5.465 29.527 1.00 79.81 391 LEU A O 1
ATOM 3073 N N . LYS A 1 392 ? -37.828 5.904 29.283 1.00 79.94 392 LYS A N 1
ATOM 3074 C CA . LYS A 1 392 ? -37.837 6.064 27.820 1.00 79.94 392 LYS A CA 1
ATOM 3075 C C . LYS A 1 392 ? -36.675 6.904 27.246 1.00 79.94 392 LYS A C 1
ATOM 3077 O O . LYS A 1 392 ? -36.103 6.456 26.257 1.00 79.94 392 LYS A O 1
ATOM 3082 N N . PRO A 1 393 ? -36.252 8.045 27.835 1.00 82.06 393 PRO A N 1
ATOM 3083 C CA . PRO A 1 393 ? -35.097 8.804 27.339 1.00 82.06 393 PRO A CA 1
ATOM 3084 C C . PRO A 1 393 ? -33.769 8.035 27.384 1.00 82.06 393 PRO A C 1
ATOM 3086 O O . PRO A 1 393 ? -32.870 8.334 26.611 1.00 82.06 393 PRO A O 1
ATOM 3089 N N . TYR A 1 394 ? -33.653 7.050 28.276 1.00 79.12 394 TYR A N 1
ATOM 3090 C CA . TYR A 1 394 ? -32.484 6.180 28.424 1.00 79.12 394 TYR A CA 1
ATOM 3091 C C . TYR A 1 394 ? -32.569 4.915 27.552 1.00 79.12 394 TYR A C 1
ATOM 3093 O O . TYR A 1 394 ? -31.644 4.112 27.543 1.00 79.12 394 TYR A O 1
ATOM 3101 N N . LEU A 1 395 ? -33.677 4.725 26.826 1.00 77.06 395 LEU A N 1
ATOM 3102 C CA . LEU A 1 395 ? -33.884 3.627 25.875 1.00 77.06 395 LEU A CA 1
ATOM 3103 C C . LEU A 1 395 ? -33.639 4.072 24.421 1.00 77.06 395 LEU A C 1
ATOM 3105 O O . LEU A 1 395 ? -34.191 3.492 23.486 1.00 77.06 395 LEU A O 1
ATOM 3109 N N . SER A 1 396 ? -32.854 5.136 24.243 1.00 80.94 396 SER A N 1
ATOM 3110 C CA . SER A 1 396 ? -32.413 5.663 22.953 1.00 80.94 396 SER A CA 1
ATOM 3111 C C . SER A 1 396 ? -30.892 5.754 22.970 1.00 80.94 396 SER A C 1
ATOM 3113 O O . SER A 1 396 ? -30.313 6.395 23.850 1.00 80.94 396 SER A O 1
ATOM 3115 N N . TYR A 1 397 ? -30.244 5.083 22.021 1.00 75.81 397 TYR A N 1
ATOM 3116 C CA . TYR A 1 397 ? -28.795 5.058 21.889 1.00 75.81 397 TYR A CA 1
ATOM 3117 C C . TYR A 1 397 ? -28.374 5.757 20.593 1.00 75.81 397 TYR A C 1
ATOM 3119 O O . TYR A 1 397 ? -28.629 5.220 19.510 1.00 75.81 397 TYR A O 1
ATOM 3127 N N . PRO A 1 398 ? -27.752 6.946 20.667 1.00 76.00 398 PRO A N 1
ATOM 3128 C CA . PRO A 1 398 ? -27.250 7.624 19.483 1.00 76.00 398 PRO A CA 1
ATOM 3129 C C . PRO A 1 398 ? -26.073 6.838 18.897 1.00 76.00 398 PRO A C 1
ATOM 3131 O O . PRO A 1 398 ? -25.099 6.583 19.591 1.00 76.00 398 PRO A O 1
ATOM 3134 N N . VAL A 1 399 ? -26.152 6.508 17.607 1.00 72.44 399 VAL A N 1
ATOM 3135 C CA . VAL A 1 399 ? -25.098 5.795 16.852 1.00 72.44 399 VAL A CA 1
ATOM 3136 C C . VAL A 1 399 ? -24.360 6.717 15.878 1.00 72.44 399 VAL A C 1
ATOM 3138 O O . VAL A 1 399 ? -23.561 6.280 15.054 1.00 72.44 399 VAL A O 1
ATOM 3141 N N . LYS A 1 400 ? -24.646 8.023 15.928 1.00 74.62 400 LYS A N 1
ATOM 3142 C CA . LYS A 1 400 ? -24.110 9.011 14.984 1.00 74.62 400 LYS A CA 1
ATOM 3143 C C . LYS A 1 400 ? -22.584 9.084 15.003 1.00 74.62 400 LYS A C 1
ATOM 3145 O O . LYS A 1 400 ? -21.977 9.113 13.938 1.00 74.62 400 LYS A O 1
ATOM 3150 N N . SER A 1 401 ? -21.977 9.134 16.188 1.00 67.19 401 SER A N 1
ATOM 3151 C CA . SER A 1 401 ? -20.517 9.173 16.330 1.00 67.19 401 SER A CA 1
ATOM 3152 C C . SER A 1 401 ? -19.874 7.917 15.762 1.00 67.19 401 SER A C 1
ATOM 3154 O O . SER A 1 401 ? -18.901 8.028 15.029 1.00 67.19 401 SER A O 1
ATOM 3156 N N . ASP A 1 402 ? -20.453 6.747 16.029 1.00 67.44 402 ASP A N 1
ATOM 3157 C CA . ASP A 1 402 ? -19.924 5.471 15.548 1.00 67.44 402 ASP A CA 1
ATOM 3158 C C . ASP A 1 402 ? -19.996 5.388 14.019 1.00 67.44 402 ASP A C 1
ATOM 3160 O O . ASP A 1 402 ? -19.019 5.021 13.370 1.00 67.44 402 ASP A O 1
ATOM 3164 N N . ILE A 1 403 ? -21.114 5.824 13.426 1.00 68.00 403 ILE A N 1
ATOM 3165 C CA . ILE A 1 403 ? -21.292 5.878 11.967 1.00 68.00 403 ILE A CA 1
ATOM 3166 C C . ILE A 1 403 ? -20.306 6.862 11.316 1.00 68.00 403 ILE A C 1
ATOM 3168 O O . ILE A 1 403 ? -19.724 6.549 10.275 1.00 68.00 403 ILE A O 1
ATOM 3172 N N . GLU A 1 404 ? -20.093 8.045 11.899 1.00 71.19 404 GLU A N 1
ATOM 3173 C CA . GLU A 1 404 ? -19.132 9.021 11.363 1.00 71.19 404 GLU A CA 1
ATOM 3174 C C . GLU A 1 404 ? -17.676 8.555 11.530 1.00 71.19 404 GLU A C 1
ATOM 3176 O O . GLU A 1 404 ? -16.868 8.744 10.616 1.00 71.19 404 GLU A O 1
ATOM 3181 N N . SER A 1 405 ? -17.342 7.882 12.633 1.00 63.53 405 SER A N 1
ATOM 3182 C CA . SER A 1 405 ? -16.036 7.241 12.824 1.00 63.53 405 SER A CA 1
ATOM 3183 C C . SER A 1 405 ? -15.808 6.145 11.788 1.00 63.53 405 SER A C 1
ATOM 3185 O O . SER A 1 405 ? -14.810 6.189 11.073 1.00 63.53 405 SER A O 1
ATOM 3187 N N . MET A 1 406 ? -16.778 5.245 11.591 1.00 62.62 406 MET A N 1
ATOM 3188 C CA . MET A 1 406 ? -16.734 4.216 10.544 1.00 62.62 406 MET A CA 1
ATOM 3189 C C . MET A 1 406 ? -16.534 4.811 9.152 1.00 62.62 406 MET A C 1
ATOM 3191 O O . MET A 1 406 ? -15.741 4.310 8.357 1.00 62.62 406 MET A O 1
ATOM 3195 N N . LYS A 1 407 ? -17.245 5.896 8.838 1.00 62.28 407 LYS A N 1
ATOM 3196 C CA . LYS A 1 407 ? -17.123 6.601 7.559 1.00 62.28 407 LYS A CA 1
ATOM 3197 C C . LYS A 1 407 ? -15.751 7.251 7.400 1.00 62.28 407 LYS A C 1
ATOM 3199 O O . LYS A 1 407 ? -15.203 7.262 6.297 1.00 62.28 407 LYS A O 1
ATOM 3204 N N . THR A 1 408 ? -15.195 7.794 8.477 1.00 63.78 408 THR A N 1
ATOM 3205 C CA . THR A 1 408 ? -13.853 8.384 8.491 1.00 63.78 408 THR A CA 1
ATOM 3206 C C . THR A 1 408 ? -12.798 7.303 8.281 1.00 63.78 408 THR A C 1
ATOM 3208 O O . THR A 1 408 ? -12.025 7.410 7.338 1.00 63.78 408 THR A O 1
ATOM 3211 N N . GLU A 1 409 ? -12.836 6.216 9.051 1.00 58.91 409 GLU A N 1
ATOM 3212 C CA . GLU A 1 409 ? -11.941 5.058 8.919 1.00 58.91 409 GLU A CA 1
ATOM 3213 C C . GLU A 1 409 ? -12.037 4.406 7.528 1.00 58.91 409 GLU A C 1
ATOM 3215 O O . GLU A 1 409 ? -11.023 4.084 6.911 1.00 58.91 409 GLU A O 1
ATOM 3220 N N . ALA A 1 410 ? -13.241 4.289 6.967 1.00 55.28 410 ALA A N 1
ATOM 3221 C CA . ALA A 1 410 ? -13.453 3.818 5.599 1.00 55.28 410 ALA A CA 1
ATOM 3222 C C . ALA A 1 410 ? -12.830 4.741 4.538 1.00 55.28 410 ALA A C 1
ATOM 3224 O O . ALA A 1 410 ? -12.265 4.273 3.546 1.00 55.28 410 ALA A O 1
ATOM 3225 N N . ASN A 1 411 ? -12.924 6.060 4.727 1.00 52.72 411 ASN A N 1
ATOM 3226 C CA . ASN A 1 411 ? -12.262 7.030 3.854 1.00 52.72 411 ASN A CA 1
ATOM 3227 C C . ASN A 1 411 ? -10.738 6.978 4.002 1.00 52.72 411 ASN A C 1
ATOM 3229 O O . ASN A 1 411 ? -10.029 7.133 3.008 1.00 52.72 411 ASN A O 1
ATOM 3233 N N . THR A 1 412 ? -10.248 6.699 5.206 1.00 54.94 412 THR A N 1
ATOM 3234 C CA . THR A 1 412 ? -8.837 6.440 5.491 1.00 54.94 412 THR A CA 1
ATOM 3235 C C . THR A 1 412 ? -8.363 5.161 4.793 1.00 54.94 412 THR A C 1
ATOM 3237 O O . THR A 1 412 ? -7.319 5.156 4.153 1.00 54.94 412 THR A O 1
ATOM 3240 N N . PHE A 1 413 ? -9.179 4.104 4.744 1.00 50.25 413 PHE A N 1
ATOM 3241 C CA . PHE A 1 413 ? -8.881 2.880 3.983 1.00 50.25 413 PHE A CA 1
ATOM 3242 C C . PHE A 1 413 ? -8.659 3.152 2.479 1.00 50.25 413 PHE A C 1
ATOM 3244 O O . PHE A 1 413 ? -7.851 2.490 1.829 1.00 50.25 413 PHE A O 1
ATOM 3251 N N . LYS A 1 414 ? -9.332 4.172 1.924 1.00 49.22 414 LYS A N 1
ATOM 3252 C CA . LYS A 1 414 ? -9.136 4.646 0.543 1.00 49.22 414 LYS A CA 1
ATOM 3253 C C . LYS A 1 414 ? -7.833 5.441 0.353 1.00 49.22 414 LYS A C 1
ATOM 3255 O O . LYS A 1 414 ? -7.308 5.441 -0.761 1.00 49.22 414 LYS A O 1
ATOM 3260 N N . SER A 1 415 ? -7.326 6.137 1.376 1.00 50.59 415 SER A N 1
ATOM 3261 C CA . SER A 1 415 ? -6.069 6.907 1.307 1.00 50.59 415 SER A CA 1
ATOM 3262 C C . SER A 1 415 ? -4.827 6.101 1.694 1.00 50.59 415 SER A C 1
ATOM 3264 O O . SER A 1 415 ? -3.759 6.303 1.111 1.00 50.59 415 SER A O 1
ATOM 3266 N N . ASP A 1 416 ? -4.962 5.186 2.649 1.00 41.62 416 ASP A N 1
ATOM 3267 C CA . ASP A 1 416 ? -3.831 4.641 3.403 1.00 41.62 416 ASP A CA 1
ATOM 3268 C C . ASP A 1 416 ? -3.203 3.417 2.749 1.00 41.62 416 ASP A C 1
ATOM 3270 O O . ASP A 1 416 ? -1.991 3.229 2.846 1.00 41.62 416 ASP A O 1
ATOM 3274 N N . TYR A 1 417 ? -3.966 2.663 1.955 1.00 42.19 417 TYR A N 1
ATOM 3275 C CA . TYR A 1 417 ? -3.426 1.557 1.157 1.00 42.19 417 TYR A CA 1
ATOM 3276 C C . TYR A 1 417 ? -2.571 2.012 -0.045 1.00 42.19 417 TYR A C 1
ATOM 3278 O O . TYR A 1 417 ? -2.200 1.186 -0.877 1.00 42.19 417 TYR A O 1
ATOM 3286 N N . GLY A 1 418 ? -2.234 3.308 -0.156 1.00 46.78 418 GLY A N 1
ATOM 3287 C CA . GLY A 1 418 ? -1.603 3.861 -1.356 1.00 46.78 418 GLY A CA 1
ATOM 3288 C C . GLY A 1 418 ? -0.303 4.667 -1.235 1.00 46.78 418 GLY A C 1
ATOM 3289 O O . GLY A 1 418 ? 0.427 4.651 -2.221 1.00 46.78 418 GLY A O 1
ATOM 3290 N N . ASN A 1 419 ? 0.017 5.410 -0.152 1.00 53.66 419 ASN A N 1
ATOM 3291 C CA . ASN A 1 419 ? 1.034 6.479 -0.333 1.00 53.66 419 ASN A CA 1
ATOM 3292 C C . ASN A 1 419 ? 1.984 6.879 0.821 1.00 53.66 419 ASN A C 1
ATOM 3294 O O . ASN A 1 419 ? 3.017 7.483 0.534 1.00 53.66 419 ASN A O 1
ATOM 3298 N N . PHE A 1 420 ? 1.740 6.577 2.106 1.00 63.91 420 PHE A N 1
ATOM 3299 C CA . PHE A 1 420 ? 2.658 7.084 3.154 1.00 63.91 420 PHE A CA 1
ATOM 3300 C C . PHE A 1 420 ? 3.977 6.293 3.228 1.00 63.91 420 PHE A C 1
ATOM 3302 O O . PHE A 1 420 ? 5.054 6.887 3.287 1.00 63.91 420 PHE A O 1
ATOM 3309 N N . SER A 1 421 ? 3.916 4.957 3.159 1.00 68.12 421 SER A N 1
ATOM 3310 C CA . SER A 1 421 ? 5.110 4.096 3.155 1.00 68.12 421 SER A CA 1
ATOM 3311 C C . SER A 1 421 ? 6.005 4.394 1.948 1.00 68.12 421 SER A C 1
ATOM 3313 O O . SER A 1 421 ? 7.225 4.498 2.076 1.00 68.12 421 SER A O 1
ATOM 3315 N N . ASP A 1 422 ? 5.411 4.618 0.773 1.00 73.06 422 ASP A N 1
ATOM 3316 C CA . ASP A 1 422 ? 6.156 5.028 -0.418 1.00 73.06 422 ASP A CA 1
ATOM 3317 C C . ASP A 1 422 ? 6.854 6.378 -0.231 1.00 73.06 422 ASP A C 1
ATOM 3319 O O . ASP A 1 422 ? 8.067 6.467 -0.430 1.00 73.06 422 ASP A O 1
ATOM 3323 N N . GLY A 1 423 ? 6.120 7.383 0.257 1.00 75.62 423 GLY A N 1
ATOM 3324 C CA . GLY A 1 423 ? 6.667 8.703 0.559 1.00 75.62 423 GLY A CA 1
ATOM 3325 C C . GLY A 1 423 ? 7.850 8.655 1.529 1.00 75.62 423 GLY A C 1
ATOM 3326 O O . GLY A 1 423 ? 8.898 9.225 1.236 1.00 75.62 423 GLY A O 1
ATOM 3327 N N . PHE A 1 424 ? 7.743 7.923 2.643 1.00 81.25 424 PHE A N 1
ATOM 3328 C CA . PHE A 1 424 ? 8.840 7.807 3.614 1.00 81.25 424 PHE A CA 1
ATOM 3329 C C . PHE A 1 424 ? 10.051 7.040 3.072 1.00 81.25 424 PHE A C 1
ATOM 3331 O O . PHE A 1 424 ? 11.194 7.427 3.329 1.00 81.25 424 PHE A O 1
ATOM 3338 N N . ARG A 1 425 ? 9.832 5.969 2.295 1.00 82.06 425 ARG A N 1
ATOM 3339 C CA . ARG A 1 425 ? 10.935 5.202 1.690 1.00 82.06 425 ARG A CA 1
ATOM 3340 C C . ARG A 1 425 ? 11.724 6.053 0.703 1.00 82.06 425 ARG A C 1
ATOM 3342 O O . ARG A 1 425 ? 12.955 6.052 0.768 1.00 82.06 425 ARG A O 1
ATOM 3349 N N . LYS A 1 426 ? 11.013 6.796 -0.147 1.00 83.56 426 LYS A N 1
ATOM 3350 C CA . LYS A 1 426 ? 11.603 7.713 -1.123 1.00 83.56 426 LYS A CA 1
ATOM 3351 C C . LYS A 1 426 ? 12.297 8.888 -0.442 1.00 83.56 426 LYS A C 1
ATOM 3353 O O . LYS A 1 426 ? 13.447 9.184 -0.759 1.00 83.56 426 LYS A O 1
ATOM 3358 N N . ALA A 1 427 ? 11.668 9.484 0.573 1.00 86.00 427 ALA A N 1
ATOM 3359 C CA . ALA A 1 427 ? 12.250 10.567 1.366 1.00 86.00 427 ALA A CA 1
ATOM 3360 C C . ALA A 1 427 ? 13.601 10.194 1.995 1.00 86.00 427 ALA A C 1
ATOM 3362 O O . ALA A 1 427 ? 14.543 10.980 1.929 1.00 86.00 427 ALA A O 1
ATOM 3363 N N . PHE A 1 428 ? 13.741 8.979 2.538 1.00 89.25 428 PHE A N 1
ATOM 3364 C CA . PHE A 1 428 ? 14.983 8.532 3.181 1.00 89.25 428 PHE A CA 1
ATOM 3365 C C . PHE A 1 428 ? 16.208 8.543 2.244 1.00 89.25 428 PHE A C 1
ATOM 3367 O O . PHE A 1 428 ? 17.331 8.836 2.681 1.00 89.25 428 PHE A O 1
ATOM 3374 N N . HIS A 1 429 ? 15.993 8.212 0.967 1.00 85.94 429 HIS A N 1
ATOM 3375 C CA . HIS A 1 429 ? 17.022 8.188 -0.078 1.00 85.94 429 HIS A CA 1
ATOM 3376 C C . HIS A 1 429 ? 17.031 9.441 -0.959 1.00 85.94 429 HIS A C 1
ATOM 3378 O O . HIS A 1 429 ? 17.853 9.523 -1.868 1.00 85.94 429 HIS A O 1
ATOM 3384 N N . HIS A 1 430 ? 16.166 10.420 -0.673 1.00 85.94 430 HIS A N 1
ATOM 3385 C CA . HIS A 1 430 ? 15.941 11.591 -1.522 1.00 85.94 430 HIS A CA 1
ATOM 3386 C C . HIS A 1 430 ? 15.544 11.216 -2.961 1.00 85.94 430 HIS A C 1
ATOM 3388 O O . HIS A 1 430 ? 15.947 11.877 -3.914 1.00 85.94 430 HIS A O 1
ATOM 3394 N N . GLU A 1 431 ? 14.766 10.142 -3.108 1.00 84.81 431 GLU A N 1
ATOM 3395 C CA . GLU A 1 431 ? 14.176 9.711 -4.376 1.00 84.81 431 GLU A CA 1
ATOM 3396 C C . GLU A 1 431 ? 12.959 10.577 -4.715 1.00 84.81 431 GLU A C 1
ATOM 3398 O O . GLU A 1 431 ? 12.203 10.973 -3.828 1.00 84.81 431 GLU A O 1
ATOM 3403 N N . THR A 1 432 ? 12.734 10.835 -6.001 1.00 77.31 432 THR A N 1
ATOM 3404 C CA . THR A 1 432 ? 11.638 11.688 -6.466 1.00 77.31 432 THR A CA 1
ATOM 3405 C C . THR A 1 432 ? 10.267 11.149 -6.052 1.00 77.31 432 THR A C 1
ATOM 3407 O O . THR A 1 432 ? 9.916 9.998 -6.329 1.00 77.31 432 THR A O 1
ATOM 3410 N N . ILE A 1 433 ? 9.465 12.004 -5.416 1.00 75.81 433 ILE A N 1
ATOM 3411 C CA . ILE A 1 433 ? 8.064 11.729 -5.088 1.00 75.81 433 ILE A CA 1
ATOM 3412 C C . ILE A 1 433 ? 7.198 12.489 -6.086 1.00 75.81 433 ILE A C 1
ATOM 3414 O O . ILE A 1 433 ? 7.225 13.715 -6.115 1.00 75.81 433 ILE A O 1
ATOM 3418 N N . SER A 1 434 ? 6.402 11.772 -6.874 1.00 68.06 434 SER A N 1
ATOM 3419 C CA . SER A 1 434 ? 5.404 12.366 -7.761 1.00 68.06 434 SER A CA 1
ATOM 3420 C C . SER A 1 434 ? 4.018 11.833 -7.417 1.00 68.06 434 SER A C 1
ATOM 3422 O O . SER A 1 434 ? 3.801 10.621 -7.362 1.00 68.06 434 SER A O 1
ATOM 3424 N N . TYR A 1 435 ? 3.067 12.732 -7.161 1.00 62.19 435 TYR A N 1
ATOM 3425 C CA . TYR A 1 435 ? 1.666 12.364 -6.970 1.00 62.19 435 TYR A CA 1
ATOM 3426 C C . TYR A 1 435 ? 0.721 13.415 -7.553 1.00 62.19 435 TYR A C 1
ATOM 3428 O O . TYR A 1 435 ? 1.004 14.609 -7.581 1.00 62.19 435 TYR A O 1
ATOM 3436 N N . ASN A 1 436 ? -0.435 12.942 -8.019 1.00 50.59 436 ASN A N 1
ATOM 3437 C CA . ASN A 1 436 ? -1.503 13.777 -8.558 1.00 50.59 436 ASN A CA 1
ATOM 3438 C C . ASN A 1 436 ? -2.617 13.910 -7.521 1.00 50.59 436 ASN A C 1
ATOM 3440 O O . ASN A 1 436 ? -3.305 12.930 -7.209 1.00 50.59 436 ASN A O 1
ATOM 3444 N N . ARG A 1 437 ? -2.833 15.117 -6.986 1.00 47.53 437 ARG A N 1
ATOM 3445 C CA . ARG A 1 437 ? -3.912 15.349 -6.019 1.00 47.53 437 ARG A CA 1
ATOM 3446 C C . ARG A 1 437 ? -5.240 15.500 -6.764 1.00 47.53 437 ARG A C 1
ATOM 3448 O O . ARG A 1 437 ? -5.521 16.520 -7.387 1.00 47.53 437 ARG A O 1
ATOM 3455 N N . ARG A 1 438 ? -6.094 14.468 -6.685 1.00 40.78 438 ARG A N 1
ATOM 3456 C CA . ARG A 1 438 ? -7.360 14.376 -7.449 1.00 40.78 438 ARG A CA 1
ATOM 3457 C C . ARG A 1 438 ? -8.366 15.513 -7.197 1.00 40.78 438 ARG A C 1
ATOM 3459 O O . ARG A 1 438 ? -9.221 15.717 -8.053 1.00 40.78 438 ARG A O 1
ATOM 3466 N N . LYS A 1 439 ? -8.305 16.217 -6.058 1.00 40.19 439 LYS A N 1
ATOM 3467 C CA . LYS A 1 439 ? -9.231 17.323 -5.738 1.00 40.19 439 LYS A CA 1
ATOM 3468 C C . LYS A 1 439 ? -8.890 18.625 -6.472 1.00 40.19 439 LYS A C 1
ATOM 3470 O O . LYS A 1 439 ? -9.808 19.276 -6.953 1.00 40.19 439 LYS A O 1
ATOM 3475 N N . ASP A 1 440 ? -7.601 18.919 -6.640 1.00 38.09 440 ASP A N 1
ATOM 3476 C CA . ASP A 1 440 ? -7.137 20.244 -7.081 1.00 38.09 440 ASP A CA 1
ATOM 3477 C C . ASP A 1 440 ? -6.513 20.227 -8.492 1.00 38.09 440 ASP A C 1
ATOM 3479 O O . ASP A 1 440 ? -6.132 21.265 -9.016 1.00 38.09 440 ASP A O 1
ATOM 3483 N N . ARG A 1 441 ? -6.444 19.052 -9.148 1.00 44.44 441 ARG A N 1
ATOM 3484 C CA . ARG A 1 441 ? -5.748 18.845 -10.442 1.00 44.44 441 ARG A CA 1
ATOM 3485 C C . ARG A 1 441 ? -4.279 19.292 -10.413 1.00 44.44 441 ARG A C 1
ATOM 3487 O O . ARG A 1 441 ? -3.716 19.636 -11.448 1.00 44.44 441 ARG A O 1
ATOM 3494 N N . GLU A 1 442 ? -3.657 19.241 -9.243 1.00 38.75 442 GLU A N 1
ATOM 3495 C CA . GLU A 1 442 ? -2.255 19.596 -9.065 1.00 38.75 442 GLU A CA 1
ATOM 3496 C C . GLU A 1 442 ? -1.369 18.361 -9.244 1.00 38.75 442 GLU A C 1
ATOM 3498 O O . GLU A 1 442 ? -1.556 17.329 -8.584 1.00 38.75 442 GLU A O 1
ATOM 3503 N N . PHE A 1 443 ? -0.411 18.485 -10.161 1.00 48.88 443 PHE A N 1
ATOM 3504 C CA . PHE A 1 443 ? 0.741 17.601 -10.260 1.00 48.88 443 PHE A CA 1
ATOM 3505 C C . PHE A 1 443 ? 1.808 18.136 -9.312 1.00 48.88 443 PHE A C 1
ATOM 3507 O O . PHE A 1 443 ? 2.294 19.252 -9.491 1.00 48.88 443 PHE A O 1
ATOM 3514 N N . VAL A 1 444 ? 2.150 17.346 -8.297 1.00 57.59 444 VAL A N 1
ATOM 3515 C CA . VAL A 1 444 ? 3.216 17.681 -7.357 1.00 57.59 444 VAL A CA 1
ATOM 3516 C C . VAL A 1 444 ? 4.356 16.703 -7.592 1.00 57.59 444 VAL A C 1
ATOM 3518 O O . VAL A 1 444 ? 4.223 15.505 -7.334 1.00 57.59 444 VAL A O 1
ATOM 3521 N N . GLU A 1 445 ? 5.471 17.224 -8.094 1.00 72.75 445 GLU A N 1
ATOM 3522 C CA . GLU A 1 445 ? 6.735 16.508 -8.222 1.00 72.75 445 GLU A CA 1
ATOM 3523 C C . GLU A 1 445 ? 7.760 17.132 -7.281 1.00 72.75 445 GLU A C 1
ATOM 3525 O O . GLU A 1 445 ? 8.083 18.314 -7.354 1.00 72.75 445 GLU A O 1
ATOM 3530 N N . LEU A 1 446 ? 8.248 16.313 -6.358 1.00 75.31 446 LEU A N 1
ATOM 3531 C CA . LEU A 1 446 ? 9.285 16.657 -5.405 1.00 75.31 446 LEU A CA 1
ATOM 3532 C C . LEU A 1 446 ? 10.519 15.855 -5.797 1.00 75.31 446 LEU A C 1
ATOM 3534 O O . LEU A 1 446 ? 10.642 14.691 -5.420 1.00 75.31 446 LEU A O 1
ATOM 3538 N N . GLU A 1 447 ? 11.419 16.460 -6.572 1.00 79.06 447 GLU A N 1
ATOM 3539 C CA . GLU A 1 447 ? 12.609 15.775 -7.097 1.00 79.06 447 GLU A CA 1
ATOM 3540 C C . GLU A 1 447 ? 13.492 15.193 -5.991 1.00 79.06 447 GLU A C 1
ATOM 3542 O O . GLU A 1 447 ? 13.967 14.064 -6.104 1.00 79.06 447 GLU A O 1
ATOM 3547 N N . LYS A 1 448 ? 13.699 15.967 -4.919 1.00 80.25 448 LYS A N 1
ATOM 3548 C CA . LYS A 1 448 ? 14.563 15.628 -3.781 1.00 80.25 448 LYS A CA 1
ATOM 3549 C C . LYS A 1 448 ? 13.823 15.906 -2.474 1.00 80.25 448 LYS A C 1
ATOM 3551 O O . LYS A 1 448 ? 14.056 16.946 -1.855 1.00 80.25 448 LYS A O 1
ATOM 3556 N N . PRO A 1 449 ? 12.918 15.018 -2.036 1.00 83.00 449 PRO A N 1
ATOM 3557 C CA . PRO A 1 449 ? 12.233 15.185 -0.761 1.00 83.00 449 PRO A CA 1
ATOM 3558 C C . PRO A 1 449 ? 13.241 15.211 0.394 1.00 83.00 449 PRO A C 1
ATOM 3560 O O . PRO A 1 449 ? 14.082 14.320 0.541 1.00 83.00 449 PRO A O 1
ATOM 3563 N N . ARG A 1 450 ? 13.151 16.248 1.230 1.00 83.06 450 ARG A N 1
ATOM 3564 C CA . ARG A 1 450 ? 13.976 16.450 2.433 1.00 83.06 450 ARG A CA 1
ATOM 3565 C C . ARG A 1 450 ? 13.082 16.485 3.669 1.00 83.06 450 ARG A C 1
ATOM 3567 O O . ARG A 1 450 ? 13.023 17.476 4.385 1.00 83.06 450 ARG A O 1
ATOM 3574 N N . ILE A 1 451 ? 12.319 15.412 3.853 1.00 82.00 451 ILE A N 1
ATOM 3575 C CA . ILE A 1 451 ? 11.368 15.285 4.959 1.00 82.00 451 ILE A CA 1
ATOM 3576 C C . ILE A 1 451 ? 12.090 14.689 6.167 1.00 82.00 451 ILE A C 1
ATOM 3578 O O . ILE A 1 451 ? 12.736 13.647 6.053 1.00 82.00 451 ILE A O 1
ATOM 3582 N N . SER A 1 452 ? 11.917 15.327 7.321 1.00 84.12 452 SER A N 1
ATOM 3583 C CA . SER A 1 452 ? 12.272 14.778 8.630 1.00 84.12 452 SER A CA 1
ATOM 3584 C C . SER A 1 452 ? 10.999 14.333 9.342 1.00 84.12 452 SER A C 1
ATOM 3586 O O . SER A 1 452 ? 10.012 15.064 9.355 1.00 84.12 452 SER A O 1
ATOM 3588 N N . ALA A 1 453 ? 11.013 13.138 9.930 1.00 84.06 453 ALA A N 1
ATOM 3589 C CA . ALA A 1 453 ? 9.869 12.579 10.640 1.00 84.06 453 ALA A CA 1
ATOM 3590 C C . ALA A 1 453 ? 10.285 12.119 12.038 1.00 84.06 453 ALA A C 1
ATOM 3592 O O . ALA A 1 453 ? 11.235 11.351 12.184 1.00 84.06 453 ALA A O 1
ATOM 3593 N N . LEU A 1 454 ? 9.545 12.572 13.051 1.00 87.00 454 LEU A N 1
ATOM 3594 C CA . LEU A 1 454 ? 9.628 12.084 14.422 1.00 87.00 454 LEU A CA 1
ATOM 3595 C C . LEU A 1 454 ? 8.252 11.552 14.810 1.00 87.00 454 LEU A C 1
ATOM 3597 O O . LEU A 1 454 ? 7.266 12.281 14.754 1.00 87.00 454 LEU A O 1
ATOM 3601 N N . LEU A 1 455 ? 8.198 10.278 15.182 1.00 82.25 455 LEU A N 1
ATOM 3602 C CA . LEU A 1 455 ? 6.968 9.593 15.558 1.00 82.25 455 LEU A CA 1
ATOM 3603 C C . LEU A 1 455 ? 7.101 9.132 17.007 1.00 82.25 455 LEU A C 1
ATOM 3605 O O . LEU A 1 455 ? 8.110 8.532 17.378 1.00 82.25 455 LEU A O 1
ATOM 3609 N N . SER A 1 456 ? 6.084 9.405 17.817 1.00 81.62 456 SER A N 1
ATOM 3610 C CA . SER A 1 456 ? 5.961 8.884 19.174 1.00 81.62 456 SER A CA 1
ATOM 3611 C C . SER A 1 456 ? 4.682 8.064 19.278 1.00 81.62 456 SER A C 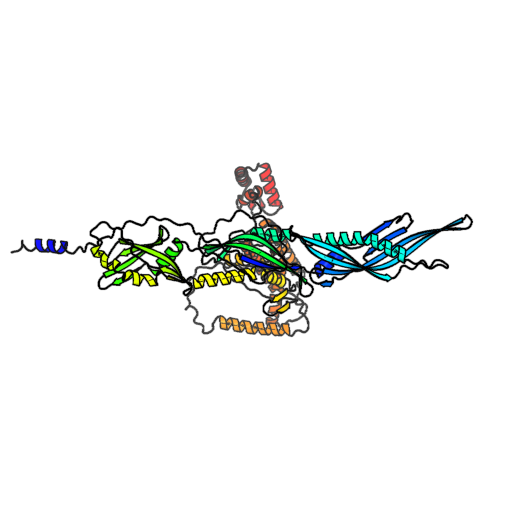1
ATOM 3613 O O . SER A 1 456 ? 3.668 8.378 18.657 1.00 81.62 456 SER A O 1
ATOM 3615 N N . GLY A 1 457 ? 4.737 6.968 20.028 1.00 77.69 457 GLY A N 1
ATOM 3616 C CA . GLY A 1 457 ? 3.589 6.090 20.164 1.00 77.69 457 GLY A CA 1
ATOM 3617 C C . GLY A 1 457 ? 3.871 4.858 21.004 1.00 77.69 457 GLY A C 1
ATOM 3618 O O . GLY A 1 457 ? 5.003 4.583 21.402 1.00 77.69 457 GLY A O 1
ATOM 3619 N N . THR A 1 458 ? 2.810 4.108 21.275 1.00 74.69 458 THR A N 1
ATOM 3620 C CA . THR A 1 458 ? 2.899 2.797 21.924 1.00 74.69 458 THR A CA 1
ATOM 3621 C C . THR A 1 458 ? 3.380 1.735 20.926 1.00 74.69 458 THR A C 1
ATOM 3623 O O . THR A 1 458 ? 3.183 1.898 19.719 1.00 74.69 458 THR A O 1
ATOM 3626 N N . PRO A 1 459 ? 3.946 0.601 21.381 1.00 69.19 459 PRO A N 1
ATOM 3627 C CA . PRO A 1 459 ? 4.372 -0.476 20.479 1.00 69.19 459 PRO A CA 1
ATOM 3628 C C . PRO A 1 459 ? 3.288 -0.950 19.493 1.00 69.19 459 PRO A C 1
ATOM 3630 O O . PRO A 1 459 ? 3.592 -1.250 18.342 1.00 69.19 459 PRO A O 1
ATOM 3633 N N . ARG A 1 460 ? 2.006 -0.935 19.895 1.00 66.31 460 ARG A N 1
ATOM 3634 C CA . ARG A 1 460 ? 0.870 -1.260 19.009 1.00 66.31 460 ARG A CA 1
ATOM 3635 C C . ARG A 1 460 ? 0.692 -0.266 17.857 1.00 66.31 460 ARG A C 1
ATOM 3637 O O . ARG A 1 460 ? 0.333 -0.671 16.759 1.00 66.31 460 ARG A O 1
ATOM 3644 N N . GLN A 1 461 ? 0.960 1.020 18.078 1.00 65.88 461 GLN A N 1
ATOM 3645 C CA . GLN A 1 461 ? 0.880 2.033 17.018 1.00 65.88 461 GLN A CA 1
ATOM 3646 C C . GLN A 1 461 ? 1.997 1.856 15.981 1.00 65.88 461 GLN A C 1
ATOM 3648 O O . GLN A 1 461 ? 1.768 2.097 14.798 1.00 65.88 461 GLN A O 1
ATOM 3653 N N . ILE A 1 462 ? 3.174 1.364 16.395 1.00 71.62 462 ILE A N 1
ATOM 3654 C CA . ILE A 1 462 ? 4.261 1.031 15.461 1.00 71.62 462 ILE A CA 1
ATOM 3655 C C . ILE A 1 462 ? 3.837 -0.094 14.509 1.00 71.62 462 ILE A C 1
ATOM 3657 O O . ILE A 1 462 ? 4.081 0.035 13.316 1.00 71.62 462 ILE A O 1
ATOM 3661 N N . GLN A 1 463 ? 3.153 -1.138 14.993 1.00 67.50 463 GLN A N 1
ATOM 3662 C CA . GLN A 1 463 ? 2.654 -2.229 14.138 1.00 67.50 463 GLN A CA 1
ATOM 3663 C C . GLN A 1 463 ? 1.635 -1.753 13.089 1.00 67.50 463 GLN A C 1
ATOM 3665 O O . GLN A 1 463 ? 1.579 -2.308 12.001 1.00 67.50 463 GLN A O 1
ATOM 3670 N N . SER A 1 464 ? 0.843 -0.718 13.386 1.00 66.31 464 SER A N 1
ATOM 3671 C CA . SER A 1 464 ? -0.099 -0.144 12.412 1.00 66.31 464 SER A CA 1
ATOM 3672 C C . SER A 1 464 ? 0.619 0.638 11.300 1.00 66.31 464 SER A C 1
ATOM 3674 O O . SER A 1 464 ? 0.257 0.559 10.129 1.00 66.31 464 SER A O 1
ATOM 3676 N N . LEU A 1 465 ? 1.683 1.366 11.653 1.00 68.88 465 LEU A N 1
ATOM 3677 C CA . LEU A 1 465 ? 2.463 2.178 10.711 1.00 68.88 465 LEU A CA 1
ATOM 3678 C C . LEU A 1 465 ? 3.488 1.358 9.914 1.00 68.88 465 LEU A C 1
ATOM 3680 O O . LEU A 1 465 ? 3.808 1.690 8.773 1.00 68.88 465 LEU A O 1
ATOM 3684 N N . ILE A 1 466 ? 4.040 0.317 10.532 1.00 74.12 466 ILE A N 1
ATOM 3685 C CA . ILE A 1 466 ? 5.075 -0.558 9.985 1.00 74.12 466 ILE A CA 1
ATOM 3686 C C . ILE A 1 466 ? 4.632 -2.002 10.271 1.00 74.12 466 ILE A C 1
ATOM 3688 O O . ILE A 1 466 ? 5.031 -2.569 11.289 1.00 74.12 466 ILE A O 1
ATOM 3692 N N . PRO A 1 467 ? 3.774 -2.583 9.411 1.00 62.59 467 PRO A N 1
ATOM 3693 C CA . PRO A 1 467 ? 3.150 -3.884 9.666 1.00 62.59 467 PRO A CA 1
ATOM 3694 C C . PRO A 1 467 ? 4.140 -5.048 9.610 1.00 62.59 467 PRO A C 1
ATOM 3696 O O . PRO A 1 467 ? 3.953 -6.046 10.299 1.00 62.59 467 PRO A O 1
ATOM 3699 N N . ASP A 1 468 ? 5.205 -4.904 8.824 1.00 69.88 468 ASP A N 1
ATOM 3700 C CA . ASP A 1 468 ? 6.251 -5.901 8.632 1.00 69.88 468 ASP A CA 1
ATOM 3701 C C . ASP A 1 468 ? 7.609 -5.225 8.368 1.00 69.88 468 ASP A C 1
ATOM 3703 O O . ASP A 1 468 ? 7.693 -4.029 8.053 1.00 69.88 468 ASP A O 1
ATOM 3707 N N . ALA A 1 469 ? 8.686 -6.000 8.500 1.00 67.19 469 ALA A N 1
ATOM 3708 C CA . ALA A 1 469 ? 10.046 -5.534 8.243 1.00 67.19 469 ALA A CA 1
ATOM 3709 C C . ALA A 1 469 ? 10.521 -5.738 6.786 1.00 67.19 469 ALA A C 1
ATOM 3711 O O . ALA A 1 469 ? 11.541 -5.156 6.396 1.00 67.19 469 ALA A O 1
ATOM 3712 N N . GLU A 1 470 ? 9.799 -6.517 5.977 1.00 63.09 470 GLU A N 1
ATOM 3713 C CA . GLU A 1 470 ? 10.193 -6.936 4.624 1.00 63.09 470 GLU A CA 1
ATOM 3714 C C . GLU A 1 470 ? 9.940 -5.854 3.566 1.00 63.09 470 GLU A C 1
ATOM 3716 O O . GLU A 1 470 ? 10.733 -5.677 2.638 1.00 63.09 470 GLU A O 1
ATOM 3721 N N . ASN A 1 471 ? 8.892 -5.044 3.736 1.00 63.22 471 ASN A N 1
ATOM 3722 C CA . ASN A 1 471 ? 8.519 -3.956 2.825 1.00 63.22 471 ASN A CA 1
ATOM 3723 C C . ASN A 1 471 ? 9.559 -2.809 2.760 1.00 63.22 471 ASN A C 1
ATOM 3725 O O . ASN A 1 471 ? 9.438 -1.861 1.967 1.00 63.22 471 ASN A O 1
ATOM 3729 N N . GLY A 1 472 ? 10.595 -2.887 3.603 1.00 75.56 472 GLY A N 1
ATOM 3730 C CA . GLY A 1 472 ? 11.736 -1.989 3.636 1.00 75.56 472 GLY A CA 1
ATOM 3731 C C . GLY A 1 472 ? 11.458 -0.626 4.271 1.00 75.56 472 GLY A C 1
ATOM 3732 O O . GLY A 1 472 ? 12.343 0.228 4.207 1.00 75.56 472 GLY A O 1
ATOM 3733 N N . LEU A 1 473 ? 10.289 -0.376 4.860 1.00 84.50 473 LEU A N 1
ATOM 3734 C CA . LEU A 1 473 ? 10.026 0.845 5.627 1.00 84.50 473 LEU A CA 1
ATOM 3735 C C . LEU A 1 473 ? 10.733 0.796 6.986 1.00 84.50 473 LEU A C 1
ATOM 3737 O O . LEU A 1 473 ? 11.418 1.751 7.344 1.00 84.50 473 LEU A O 1
ATOM 3741 N N . PHE A 1 474 ? 10.649 -0.346 7.681 1.00 88.56 474 PHE A N 1
ATOM 3742 C CA . PHE A 1 474 ? 11.218 -0.554 9.017 1.00 88.56 474 PHE A CA 1
ATOM 3743 C C . PHE A 1 474 ? 12.665 -0.071 9.125 1.00 88.56 474 PHE A C 1
ATOM 3745 O O . PHE A 1 474 ? 12.994 0.809 9.912 1.00 88.56 474 PHE A O 1
ATOM 3752 N N . SER A 1 475 ? 13.535 -0.576 8.257 1.00 89.94 475 SER A N 1
ATOM 3753 C CA . SER A 1 475 ? 14.965 -0.282 8.329 1.00 89.94 475 SER A CA 1
ATOM 3754 C C . SER A 1 475 ? 15.343 1.154 7.932 1.00 89.94 475 SER A C 1
ATOM 3756 O O . SER A 1 475 ? 16.519 1.495 7.987 1.00 89.94 475 SER A O 1
ATOM 3758 N N . ARG A 1 476 ? 14.388 2.003 7.525 1.00 90.62 476 ARG A N 1
ATOM 3759 C CA . ARG A 1 476 ? 14.599 3.440 7.248 1.00 90.62 476 ARG A CA 1
ATOM 3760 C C . ARG A 1 476 ? 14.260 4.342 8.436 1.00 90.62 476 ARG A C 1
ATOM 3762 O O . ARG A 1 476 ? 14.519 5.539 8.361 1.00 90.62 476 ARG A O 1
ATOM 3769 N N . PHE A 1 477 ? 13.732 3.781 9.521 1.00 91.25 477 PHE A N 1
ATOM 3770 C CA . PHE A 1 477 ? 13.476 4.501 10.764 1.00 91.25 477 PHE A CA 1
ATOM 3771 C C . PHE A 1 477 ? 14.510 4.163 11.839 1.00 91.25 477 PHE A C 1
ATOM 3773 O O . PHE A 1 477 ? 15.096 3.081 11.867 1.00 91.25 477 PHE A O 1
ATOM 3780 N N . ILE A 1 478 ? 14.722 5.123 12.739 1.00 93.44 478 ILE A N 1
ATOM 3781 C CA . ILE A 1 478 ? 15.460 4.928 13.984 1.00 93.44 478 ILE A CA 1
ATOM 3782 C C . ILE A 1 478 ? 14.443 4.579 15.066 1.00 93.44 478 ILE A C 1
ATOM 3784 O O . ILE A 1 478 ? 13.468 5.306 15.248 1.00 93.44 478 ILE A O 1
ATOM 3788 N N . PHE A 1 479 ? 14.691 3.505 15.812 1.00 91.12 479 PHE A N 1
ATOM 3789 C CA . PHE A 1 479 ? 13.833 3.102 16.921 1.00 91.12 479 PHE A CA 1
ATOM 3790 C C . PHE A 1 479 ? 14.513 3.390 18.250 1.00 91.12 479 PHE A C 1
ATOM 3792 O O . PHE A 1 479 ? 15.641 2.960 18.494 1.00 91.12 479 PHE A O 1
ATOM 3799 N N . TYR A 1 480 ? 13.802 4.095 19.125 1.00 90.81 480 TYR A N 1
ATOM 3800 C CA . TYR A 1 480 ? 14.228 4.347 20.491 1.00 90.81 480 TYR A CA 1
ATOM 3801 C C . TYR A 1 480 ? 13.114 3.941 21.453 1.00 90.81 480 TYR A C 1
ATOM 3803 O O . TYR A 1 480 ? 12.040 4.538 21.461 1.00 90.81 480 TYR A O 1
ATOM 3811 N N . PHE A 1 481 ? 13.362 2.894 22.239 1.00 84.00 481 PHE A N 1
ATOM 3812 C CA . PHE A 1 481 ? 12.407 2.376 23.207 1.00 84.00 481 PHE A CA 1
ATOM 3813 C C . PHE A 1 481 ? 12.673 2.991 24.585 1.00 84.00 481 PHE A C 1
ATOM 3815 O O . PHE A 1 481 ? 13.782 2.894 25.108 1.00 84.00 481 PHE A O 1
ATOM 3822 N N . MET A 1 482 ? 11.659 3.628 25.177 1.00 82.19 482 MET A N 1
ATOM 3823 C CA . MET A 1 482 ? 11.745 4.218 26.516 1.00 82.19 482 MET A CA 1
ATOM 3824 C C . MET A 1 482 ? 11.005 3.353 27.533 1.00 82.19 482 MET A C 1
ATOM 3826 O O . MET A 1 482 ? 9.804 3.120 27.405 1.00 82.19 482 MET A O 1
ATOM 3830 N N . ASN A 1 483 ? 11.704 2.933 28.586 1.00 73.25 483 ASN A N 1
ATOM 3831 C CA . ASN A 1 483 ? 11.068 2.293 29.733 1.00 73.25 483 ASN A CA 1
ATOM 3832 C C . ASN A 1 483 ? 10.383 3.357 30.598 1.00 73.25 483 ASN A C 1
ATOM 3834 O O . ASN A 1 483 ? 11.057 4.164 31.240 1.00 73.25 483 ASN A O 1
ATOM 3838 N N . VAL A 1 484 ? 9.050 3.348 30.636 1.00 67.12 484 VAL A N 1
ATOM 3839 C CA . VAL A 1 484 ? 8.278 4.226 31.523 1.00 67.12 484 VAL A CA 1
ATOM 3840 C C . VAL A 1 484 ? 8.465 3.751 32.962 1.00 67.12 484 VAL A C 1
ATOM 3842 O O . VAL A 1 484 ? 8.127 2.617 33.300 1.00 67.12 484 VAL A O 1
ATOM 3845 N N . ARG A 1 485 ? 9.010 4.615 33.823 1.00 70.44 485 ARG A N 1
ATOM 3846 C CA . ARG A 1 485 ? 9.005 4.378 35.270 1.00 70.44 485 ARG A CA 1
ATOM 3847 C C . ARG A 1 485 ? 7.658 4.855 35.824 1.00 70.44 485 ARG A C 1
ATOM 3849 O O . ARG A 1 485 ? 7.308 6.004 35.564 1.00 70.44 485 ARG A O 1
ATOM 3856 N N . PRO A 1 486 ? 6.911 4.030 36.577 1.00 67.94 486 PRO A N 1
ATOM 3857 C CA . PRO A 1 486 ? 5.632 4.422 37.160 1.00 67.94 486 PRO A CA 1
ATOM 3858 C C . PRO A 1 486 ? 5.877 5.292 38.399 1.00 67.94 486 PRO A C 1
ATOM 3860 O O . PRO A 1 486 ? 5.695 4.858 39.532 1.00 67.94 486 PRO A O 1
ATOM 3863 N N . VAL A 1 487 ? 6.374 6.505 38.183 1.00 79.25 487 VAL A N 1
ATOM 3864 C CA . VAL A 1 487 ? 6.623 7.491 39.235 1.00 79.25 487 VAL A CA 1
ATOM 3865 C C . VAL A 1 487 ? 5.629 8.625 39.013 1.00 79.25 487 VAL A C 1
ATOM 3867 O O . VAL A 1 487 ? 5.505 9.131 37.899 1.00 79.25 487 VAL A O 1
ATOM 3870 N N . TRP A 1 488 ? 4.886 8.988 40.059 1.00 75.62 488 TRP A N 1
ATOM 3871 C CA . TRP A 1 488 ? 4.023 10.164 40.029 1.00 75.62 488 TRP A CA 1
ATOM 3872 C C . TRP A 1 488 ? 4.893 11.416 39.909 1.00 75.62 488 TRP A C 1
ATOM 3874 O O . TRP A 1 488 ? 5.724 11.675 40.780 1.00 75.62 488 TRP A O 1
ATOM 3884 N N . ASN A 1 489 ? 4.706 12.177 38.833 1.00 71.94 489 ASN A N 1
ATOM 3885 C CA . ASN A 1 489 ? 5.348 13.474 38.676 1.00 71.94 489 ASN A CA 1
ATOM 3886 C C . ASN A 1 489 ? 4.458 14.530 39.331 1.00 71.94 489 ASN A C 1
ATOM 3888 O O . ASN A 1 489 ? 3.328 14.748 38.894 1.00 71.94 489 ASN A O 1
ATOM 3892 N N . ASP A 1 490 ? 4.967 15.169 40.379 1.00 78.06 490 ASP A N 1
ATOM 3893 C CA . ASP A 1 490 ? 4.281 16.275 41.033 1.00 78.06 490 ASP A CA 1
ATOM 3894 C C . ASP A 1 490 ? 4.219 17.488 40.091 1.00 78.06 490 ASP A C 1
ATOM 3896 O O . ASP A 1 490 ? 5.239 18.073 39.725 1.00 78.06 490 ASP A O 1
ATOM 3900 N N . VAL A 1 491 ? 3.002 17.862 39.698 1.00 71.88 491 VAL A N 1
ATOM 3901 C CA . VAL A 1 491 ? 2.728 18.992 38.800 1.00 71.88 491 VAL A CA 1
ATOM 3902 C C . VAL A 1 491 ? 3.047 20.352 39.430 1.00 71.88 491 VAL A C 1
ATOM 3904 O O . VAL A 1 491 ? 3.082 21.351 38.719 1.00 71.88 491 VAL A O 1
ATOM 3907 N N . PHE A 1 492 ? 3.309 20.393 40.739 1.00 77.38 492 PHE A N 1
ATOM 3908 C CA . PHE A 1 492 ? 3.685 21.595 41.484 1.00 77.38 492 PHE A CA 1
ATOM 3909 C C . PHE A 1 492 ? 5.192 21.688 41.769 1.00 77.38 492 PHE A C 1
ATOM 3911 O O . PHE A 1 492 ? 5.641 22.670 42.355 1.00 77.38 492 PHE A O 1
ATOM 3918 N N . ALA A 1 493 ? 5.989 20.695 41.353 1.00 70.62 493 ALA A N 1
ATOM 3919 C CA . ALA A 1 493 ? 7.420 20.642 41.665 1.00 70.62 493 ALA A CA 1
ATOM 3920 C C . ALA A 1 493 ? 8.257 21.727 40.960 1.00 70.62 493 ALA A C 1
ATOM 3922 O O . ALA A 1 493 ? 9.367 22.020 41.403 1.00 70.62 493 ALA A O 1
ATOM 3923 N N . ASN A 1 494 ? 7.746 22.327 39.879 1.00 65.56 494 ASN A N 1
ATOM 3924 C CA . ASN A 1 494 ? 8.416 23.416 39.170 1.00 65.56 494 ASN A CA 1
ATOM 3925 C C . ASN A 1 494 ? 7.872 24.775 39.621 1.00 65.56 494 ASN A C 1
ATOM 3927 O O . ASN A 1 494 ? 6.727 25.120 39.342 1.00 65.56 494 ASN A O 1
ATOM 3931 N N . SER A 1 495 ? 8.730 25.558 40.274 1.00 63.94 495 SER A N 1
ATOM 3932 C CA . SER A 1 495 ? 8.474 26.934 40.718 1.00 63.94 495 SER A CA 1
ATOM 3933 C C . SER A 1 495 ? 9.179 27.992 39.857 1.00 63.94 495 SER A C 1
ATOM 3935 O O . SER A 1 495 ? 9.202 29.164 40.222 1.00 63.94 495 SER A O 1
ATOM 3937 N N . SER A 1 496 ? 9.788 27.598 38.733 1.00 70.25 496 SER A N 1
ATOM 3938 C CA . SER A 1 496 ? 10.461 28.529 37.828 1.00 70.25 496 SER A CA 1
ATOM 3939 C C . SER A 1 496 ? 9.461 29.261 36.933 1.00 70.25 496 SER A C 1
ATOM 3941 O O . SER A 1 496 ? 8.665 28.621 36.250 1.00 70.25 496 SER A O 1
ATOM 3943 N N . ASP A 1 497 ? 9.592 30.586 36.832 1.00 69.00 497 ASP A N 1
ATOM 3944 C CA . ASP A 1 497 ? 8.824 31.418 35.886 1.00 69.00 497 ASP A CA 1
ATOM 3945 C C . ASP A 1 497 ? 9.100 31.067 34.409 1.00 69.00 497 ASP A C 1
ATOM 3947 O O . ASP A 1 497 ? 8.351 31.449 33.510 1.00 69.00 497 ASP A O 1
ATOM 3951 N N . GLN A 1 498 ? 10.179 30.323 34.141 1.00 72.50 498 GLN A N 1
ATOM 3952 C CA . GLN A 1 498 ? 10.560 29.881 32.807 1.00 72.50 498 GLN A CA 1
ATOM 3953 C C . GLN A 1 498 ? 10.007 28.477 32.520 1.00 72.50 498 GLN A C 1
ATOM 3955 O O . GLN A 1 498 ? 10.418 27.489 33.129 1.00 72.50 498 GLN A O 1
ATOM 3960 N N . THR A 1 499 ? 9.071 28.380 31.575 1.00 81.88 499 THR A N 1
ATOM 3961 C CA . THR A 1 499 ? 8.503 27.101 31.127 1.00 81.88 499 THR A CA 1
ATOM 3962 C C . THR A 1 499 ? 9.464 26.367 30.189 1.00 81.88 499 THR A C 1
ATOM 3964 O O . THR A 1 499 ? 10.272 26.998 29.500 1.00 81.88 499 THR A O 1
ATOM 3967 N N . LEU A 1 500 ? 9.347 25.036 30.087 1.00 83.25 500 LEU A N 1
ATOM 3968 C CA . LEU A 1 500 ? 10.099 24.256 29.092 1.00 83.25 500 LEU A CA 1
ATOM 3969 C C . LEU A 1 500 ? 9.857 24.763 27.663 1.00 83.25 500 LEU A C 1
ATOM 3971 O O . LEU A 1 500 ? 10.795 24.805 26.873 1.00 83.25 500 LEU A O 1
ATOM 3975 N N . ASP A 1 501 ? 8.642 25.220 27.354 1.00 83.44 501 ASP A N 1
ATOM 3976 C CA . ASP A 1 501 ? 8.311 25.796 26.047 1.00 83.44 501 ASP A CA 1
ATOM 3977 C C . ASP A 1 501 ? 9.157 27.035 25.743 1.00 83.44 501 ASP A C 1
ATOM 3979 O O . ASP A 1 501 ? 9.706 27.167 24.650 1.00 83.44 501 ASP A O 1
ATOM 3983 N N . SER A 1 502 ? 9.323 27.928 26.725 1.00 86.50 502 SER A N 1
ATOM 3984 C CA . SER A 1 502 ? 10.154 29.124 26.559 1.00 86.50 502 SER A CA 1
ATOM 3985 C C . SER A 1 502 ? 11.638 28.781 26.373 1.00 86.50 502 SER A C 1
ATOM 3987 O O . SER A 1 502 ? 12.319 29.401 25.554 1.00 86.50 502 SER A O 1
ATOM 3989 N N . TYR A 1 503 ? 12.127 27.750 27.070 1.00 88.75 503 TYR A N 1
ATOM 3990 C CA . TYR A 1 503 ? 13.488 27.242 26.916 1.00 88.75 503 TYR A CA 1
ATOM 3991 C C . TYR A 1 503 ? 13.712 26.620 25.527 1.00 88.75 503 TYR A C 1
ATOM 3993 O O . TYR A 1 503 ? 14.671 26.976 24.838 1.00 88.75 503 TYR A O 1
ATOM 4001 N N . PHE A 1 504 ? 12.801 25.756 25.067 1.00 90.81 504 PHE A N 1
ATOM 4002 C CA . PHE A 1 504 ? 12.877 25.157 23.732 1.00 90.81 504 PHE A CA 1
ATOM 4003 C C . PHE A 1 504 ? 12.745 26.193 22.616 1.00 90.81 504 PHE A C 1
ATOM 4005 O O . PHE A 1 504 ? 13.429 26.069 21.603 1.00 90.81 504 PHE A O 1
ATOM 4012 N N . ASN A 1 505 ? 11.936 27.239 22.804 1.00 91.62 505 ASN A N 1
ATOM 4013 C CA . ASN A 1 505 ? 11.852 28.336 21.845 1.00 91.62 505 ASN A CA 1
ATOM 4014 C C . ASN A 1 505 ? 13.192 29.082 21.718 1.00 91.62 505 ASN A C 1
ATOM 4016 O O . ASN A 1 505 ? 13.623 29.392 20.610 1.00 91.62 505 ASN A O 1
ATOM 4020 N N . HIS A 1 506 ? 13.896 29.313 22.832 1.00 90.56 506 HIS A N 1
ATOM 4021 C CA . HIS A 1 506 ? 15.224 29.929 22.801 1.00 90.56 506 HIS A CA 1
ATOM 4022 C C . HIS A 1 506 ? 16.249 29.060 22.057 1.00 90.56 506 HIS A C 1
ATOM 4024 O O . HIS A 1 506 ? 16.956 29.565 21.186 1.00 90.56 506 HIS A O 1
ATOM 4030 N N . LEU A 1 507 ? 16.282 27.751 22.334 1.00 91.56 507 LEU A N 1
ATOM 4031 C CA . LEU A 1 507 ? 17.110 26.809 21.570 1.00 91.56 507 LEU A CA 1
ATOM 4032 C C . LEU A 1 507 ? 16.738 26.819 20.081 1.00 91.56 507 LEU A C 1
ATOM 4034 O O . LEU A 1 507 ? 17.616 26.850 19.225 1.00 91.56 507 LEU A O 1
ATOM 4038 N N . GLY A 1 508 ? 15.443 26.859 19.762 1.00 92.56 508 GLY A N 1
ATOM 4039 C CA . GLY A 1 508 ? 14.949 26.964 18.390 1.00 92.56 508 GLY A CA 1
ATOM 4040 C C . GLY A 1 508 ? 15.490 28.194 17.659 1.00 92.56 508 GLY A C 1
ATOM 4041 O O . GLY A 1 508 ? 15.923 28.072 16.515 1.00 92.56 508 GLY A O 1
ATOM 4042 N N . MET A 1 509 ? 15.543 29.354 18.324 1.00 92.38 509 MET A N 1
ATOM 4043 C CA . MET A 1 509 ? 16.147 30.564 17.753 1.00 92.38 509 MET A CA 1
ATOM 4044 C C . MET A 1 509 ? 17.648 30.390 17.478 1.00 92.38 509 MET A C 1
ATOM 4046 O O . MET A 1 509 ? 18.102 30.748 16.395 1.00 92.38 509 MET A O 1
ATOM 4050 N N . GLN A 1 510 ? 18.400 29.768 18.393 1.00 89.62 510 GLN A N 1
ATOM 4051 C CA . GLN A 1 510 ? 19.831 29.493 18.188 1.00 89.62 510 GLN A CA 1
ATOM 4052 C C . GLN A 1 510 ? 20.077 28.570 16.981 1.00 89.62 510 GLN A C 1
ATOM 4054 O O . GLN A 1 510 ? 20.943 28.833 16.148 1.00 89.62 510 GLN A O 1
ATOM 4059 N N . PHE A 1 511 ? 19.281 27.506 16.846 1.00 90.56 511 PHE A N 1
ATOM 4060 C CA . PHE A 1 511 ? 19.350 26.601 15.695 1.00 90.56 511 PHE A CA 1
ATOM 4061 C C . PHE A 1 511 ? 18.927 27.277 14.386 1.00 90.56 511 PHE A C 1
ATOM 4063 O O . PHE A 1 511 ? 19.477 26.969 13.328 1.00 90.56 511 PHE A O 1
ATOM 4070 N N . PHE A 1 512 ? 17.955 28.191 14.435 1.00 91.56 512 PHE A N 1
ATOM 4071 C CA . PHE A 1 512 ? 17.500 28.929 13.259 1.00 91.56 512 PHE A CA 1
ATOM 4072 C C . PHE A 1 512 ? 18.599 29.830 12.686 1.00 91.56 512 PHE A C 1
ATOM 4074 O O . PHE A 1 512 ? 18.717 29.953 11.467 1.00 91.56 512 PHE A O 1
ATOM 4081 N N . ASP A 1 513 ? 19.442 30.408 13.539 1.00 88.88 513 ASP A N 1
ATOM 4082 C CA . ASP A 1 513 ? 20.583 31.194 13.076 1.00 88.88 513 ASP A CA 1
ATOM 4083 C C . ASP A 1 513 ? 2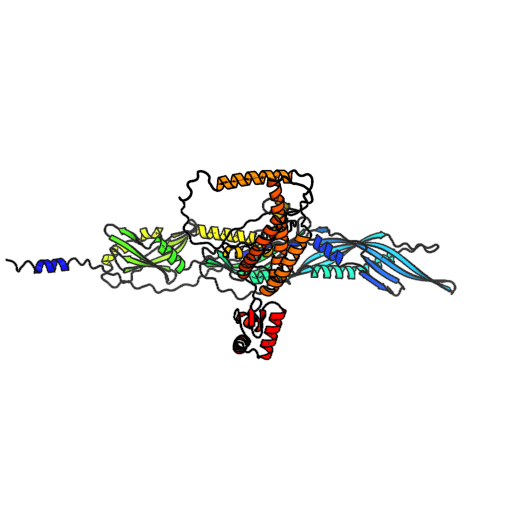1.661 30.312 12.427 1.00 88.88 513 ASP A C 1
ATOM 4085 O O . ASP A 1 513 ? 22.140 30.652 11.344 1.00 88.88 513 ASP A O 1
ATOM 4089 N N . LEU A 1 514 ? 21.954 29.123 12.975 1.00 89.31 514 LEU A N 1
ATOM 4090 C CA . LEU A 1 514 ? 22.801 28.134 12.286 1.00 89.31 514 LEU A CA 1
ATOM 4091 C C . LEU A 1 514 ? 22.222 27.755 10.912 1.00 89.31 514 LEU A C 1
ATOM 4093 O O . LEU A 1 514 ? 22.953 27.713 9.924 1.00 89.31 514 LEU A O 1
ATOM 4097 N N . TYR A 1 515 ? 20.913 27.495 10.834 1.00 89.81 515 TYR A N 1
ATOM 4098 C CA . TYR A 1 515 ? 20.243 27.169 9.574 1.00 89.81 515 TYR A CA 1
ATOM 4099 C C . TYR A 1 515 ? 20.450 28.267 8.526 1.00 89.81 515 TYR A C 1
ATOM 4101 O O . TYR A 1 515 ? 20.879 27.962 7.416 1.00 89.81 515 TYR A O 1
ATOM 4109 N N . LYS A 1 516 ? 20.227 29.537 8.892 1.00 87.88 516 LYS A N 1
ATOM 4110 C CA . LYS A 1 516 ? 20.493 30.683 8.010 1.00 87.88 516 LYS A CA 1
ATOM 4111 C C . LYS A 1 516 ? 21.942 30.687 7.534 1.00 87.88 516 LYS A C 1
ATOM 4113 O O . LYS A 1 516 ? 22.191 30.804 6.338 1.00 87.88 516 LYS A O 1
ATOM 4118 N N . HIS A 1 517 ? 22.901 30.532 8.448 1.00 84.69 517 HIS A N 1
ATOM 4119 C CA . HIS A 1 517 ? 24.322 30.521 8.097 1.00 84.69 517 HIS A CA 1
ATOM 4120 C C . HIS A 1 517 ? 24.676 29.438 7.075 1.00 84.69 517 HIS A C 1
ATOM 4122 O O . HIS A 1 517 ? 25.524 29.684 6.218 1.00 84.69 517 HIS A O 1
ATOM 4128 N N . LEU A 1 518 ? 24.026 28.274 7.144 1.00 88.19 518 LEU A N 1
ATOM 4129 C CA . LEU A 1 518 ? 24.212 27.173 6.199 1.00 88.19 518 LEU A CA 1
ATOM 4130 C C . LEU A 1 518 ? 23.455 27.384 4.878 1.00 88.19 518 LEU A C 1
ATOM 4132 O O . LEU A 1 518 ? 23.979 27.042 3.821 1.00 88.19 518 LEU A O 1
ATOM 4136 N N . GLU A 1 519 ? 22.246 27.946 4.918 1.00 86.75 519 GLU A N 1
ATOM 4137 C CA . GLU A 1 519 ? 21.411 28.207 3.737 1.00 86.75 519 GLU A CA 1
ATOM 4138 C C . GLU A 1 519 ? 22.009 29.285 2.823 1.00 86.75 519 GLU A C 1
ATOM 4140 O O . GLU A 1 519 ? 21.918 29.171 1.602 1.00 86.75 519 GLU A O 1
ATOM 4145 N N . TYR A 1 520 ? 22.665 30.300 3.397 1.00 84.69 520 TYR A N 1
ATOM 4146 C CA . TYR A 1 520 ? 23.301 31.383 2.639 1.00 84.69 520 TYR A CA 1
ATOM 4147 C C . TYR A 1 520 ? 24.685 31.030 2.069 1.00 84.69 520 TYR A C 1
ATOM 4149 O O . TYR A 1 520 ? 25.307 31.878 1.426 1.00 84.69 520 TYR A O 1
ATOM 4157 N N . GLN A 1 521 ? 25.189 29.809 2.279 1.00 83.56 521 GLN A N 1
ATOM 4158 C CA . GLN A 1 521 ? 26.447 29.383 1.664 1.00 83.56 521 GLN A CA 1
ATOM 4159 C C . GLN A 1 521 ? 26.273 29.205 0.155 1.00 83.56 521 GLN A C 1
ATOM 4161 O O . GLN A 1 521 ? 25.351 28.535 -0.306 1.00 83.56 521 GLN A O 1
ATOM 4166 N N . SER A 1 522 ? 27.196 29.770 -0.627 1.00 80.38 522 SER A N 1
ATOM 4167 C CA . SER A 1 522 ? 27.175 29.642 -2.088 1.00 80.38 522 SER A CA 1
ATOM 4168 C C . SER A 1 522 ? 27.517 28.230 -2.567 1.00 80.38 522 SER A C 1
ATOM 4170 O O . SER A 1 522 ? 27.093 27.839 -3.649 1.00 80.38 522 SER A O 1
ATOM 4172 N N . GLU A 1 523 ? 28.270 27.467 -1.769 1.00 86.75 523 GLU A N 1
ATOM 4173 C CA . GLU A 1 523 ? 28.734 26.122 -2.110 1.00 86.75 523 GLU A CA 1
ATOM 4174 C C . GLU A 1 523 ? 28.386 25.100 -1.014 1.00 86.75 523 GLU A C 1
ATOM 4176 O O . GLU A 1 523 ? 28.432 25.427 0.176 1.00 86.75 523 GLU A O 1
ATOM 4181 N N . PRO A 1 524 ? 28.083 23.837 -1.373 1.00 87.12 524 PRO A N 1
ATOM 4182 C CA . PRO A 1 524 ? 27.840 22.787 -0.394 1.00 87.12 524 PRO A CA 1
ATOM 4183 C C . PRO A 1 524 ? 29.075 22.481 0.463 1.00 87.12 524 PRO A C 1
ATOM 4185 O O . PRO A 1 524 ? 30.165 22.198 -0.043 1.00 87.12 524 PRO A O 1
ATOM 4188 N N . ILE A 1 525 ? 28.879 22.418 1.778 1.00 89.94 525 ILE A N 1
ATOM 4189 C CA . ILE A 1 525 ? 29.902 21.941 2.712 1.00 89.94 525 ILE A CA 1
ATOM 4190 C C . ILE A 1 525 ? 30.011 20.418 2.593 1.00 89.94 525 ILE A C 1
ATOM 4192 O O . ILE A 1 525 ? 29.038 19.681 2.780 1.00 89.94 525 ILE A O 1
ATOM 4196 N N . ARG A 1 526 ? 31.210 19.919 2.286 1.00 93.44 526 ARG A N 1
ATOM 4197 C CA . ARG A 1 526 ? 31.476 18.483 2.187 1.00 93.44 526 ARG A CA 1
ATOM 4198 C C .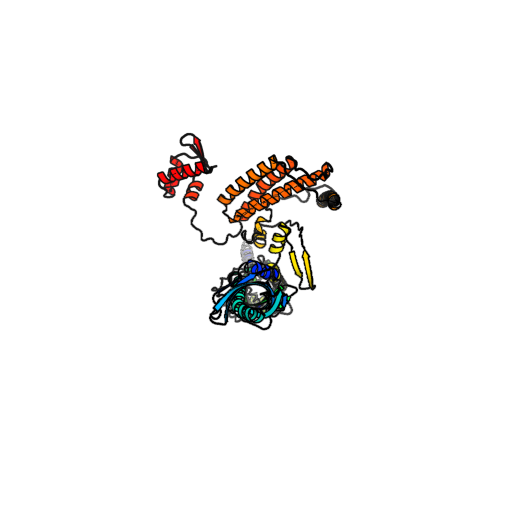 ARG A 1 526 ? 31.933 17.945 3.538 1.00 93.44 526 ARG A C 1
ATOM 4200 O O . ARG A 1 526 ? 32.907 18.427 4.085 1.00 93.44 526 ARG A O 1
ATOM 4207 N N . PHE A 1 527 ? 31.310 16.881 4.027 1.00 95.75 527 PHE A N 1
ATOM 4208 C CA . PHE A 1 527 ? 31.737 16.187 5.246 1.00 95.75 527 PHE A CA 1
ATOM 4209 C C . PHE A 1 527 ? 32.676 15.010 4.942 1.00 95.75 527 PHE A C 1
ATOM 4211 O O . PHE A 1 527 ? 32.455 14.273 3.975 1.00 95.75 527 PHE A O 1
ATOM 4218 N N . CYS A 1 528 ? 33.686 14.798 5.791 1.00 96.44 528 CYS A N 1
ATOM 4219 C CA . CYS A 1 528 ? 34.625 13.680 5.685 1.00 96.44 528 CYS A CA 1
ATOM 4220 C C . CYS A 1 528 ? 34.954 13.057 7.055 1.00 96.44 528 CYS A C 1
ATOM 4222 O O . CYS A 1 528 ? 35.143 13.756 8.047 1.00 96.44 528 CYS A O 1
ATOM 4224 N N . LEU A 1 529 ? 35.116 11.730 7.076 1.00 97.44 529 LEU A N 1
ATOM 4225 C CA . LEU A 1 529 ? 35.705 10.988 8.198 1.00 97.44 529 LEU A CA 1
ATOM 4226 C C . LEU A 1 529 ? 37.209 10.793 7.980 1.00 97.44 529 LEU A C 1
ATOM 4228 O O . LEU A 1 529 ? 37.643 10.585 6.842 1.00 97.44 529 LEU A O 1
ATOM 4232 N N . THR A 1 530 ? 37.991 10.769 9.058 1.00 98.06 530 THR A N 1
ATOM 4233 C CA . THR A 1 530 ? 39.416 10.406 8.993 1.00 98.06 530 THR A CA 1
ATOM 4234 C C . THR A 1 530 ? 39.595 8.923 8.653 1.00 98.06 530 THR A C 1
ATOM 4236 O O . THR A 1 530 ? 38.697 8.107 8.868 1.00 98.06 530 THR A O 1
ATOM 4239 N N . SER A 1 531 ? 40.768 8.529 8.151 1.00 97.50 531 SER A N 1
ATOM 4240 C CA . SER A 1 531 ? 41.049 7.122 7.821 1.00 97.50 531 SER A CA 1
ATOM 4241 C C . SER A 1 531 ? 40.880 6.184 9.024 1.00 97.50 531 SER A C 1
ATOM 4243 O O . SER A 1 531 ? 40.347 5.085 8.874 1.00 97.50 531 SER A O 1
ATOM 4245 N N . GLY A 1 532 ? 41.270 6.626 10.227 1.00 98.00 532 GLY A N 1
ATOM 4246 C CA . GLY A 1 532 ? 41.078 5.858 11.462 1.00 98.00 532 GLY A CA 1
ATOM 4247 C C . GLY A 1 532 ? 39.598 5.672 11.811 1.00 98.00 532 GLY A C 1
ATOM 4248 O O . GLY A 1 532 ? 39.164 4.559 12.108 1.00 98.00 532 GLY A O 1
ATOM 4249 N N . GLN A 1 533 ? 38.793 6.730 11.681 1.00 98.38 533 GLN A N 1
ATOM 4250 C CA . GLN A 1 533 ? 37.342 6.667 11.891 1.00 98.38 533 GLN A CA 1
ATOM 4251 C C . GLN A 1 533 ? 36.658 5.755 10.865 1.00 98.38 533 GLN A C 1
ATOM 4253 O O . GLN A 1 533 ? 35.795 4.959 11.226 1.00 98.38 533 GLN A O 1
ATOM 4258 N N . GLN A 1 534 ? 37.071 5.802 9.593 1.00 98.19 534 GLN A N 1
ATOM 4259 C CA . GLN A 1 534 ? 36.549 4.911 8.551 1.00 98.19 534 GLN A CA 1
ATOM 4260 C C . GLN A 1 534 ? 36.846 3.436 8.855 1.00 98.19 534 GLN A C 1
ATOM 4262 O O . GLN A 1 534 ? 35.976 2.581 8.677 1.00 98.19 534 GLN A O 1
ATOM 4267 N N . GLN A 1 535 ? 38.052 3.121 9.337 1.00 97.94 535 GLN A N 1
ATOM 4268 C CA . GLN A 1 535 ? 38.408 1.760 9.750 1.00 97.94 535 GLN A CA 1
ATOM 4269 C C . GLN A 1 535 ? 37.565 1.302 10.946 1.00 97.94 535 GLN A C 1
ATOM 4271 O O . GLN A 1 535 ? 36.979 0.221 10.897 1.00 97.94 535 GLN A O 1
ATOM 4276 N N . ALA A 1 536 ? 37.435 2.139 11.979 1.00 97.44 536 ALA A N 1
ATOM 4277 C CA . ALA A 1 536 ? 36.622 1.839 13.158 1.00 97.44 536 ALA A CA 1
ATOM 4278 C C . ALA A 1 536 ? 35.133 1.648 12.813 1.00 97.44 536 ALA A C 1
ATOM 4280 O O . ALA A 1 536 ? 34.497 0.705 13.288 1.00 97.44 536 ALA A O 1
ATOM 4281 N N . PHE A 1 537 ? 34.590 2.501 11.940 1.00 98.25 537 PHE A N 1
ATOM 4282 C CA . PHE A 1 537 ? 33.220 2.411 11.435 1.00 98.25 537 PHE A CA 1
ATOM 4283 C C . PHE A 1 537 ? 32.977 1.076 10.724 1.00 98.25 537 PHE A C 1
ATOM 4285 O O . PHE A 1 537 ? 32.039 0.349 11.058 1.00 98.25 537 PHE A O 1
ATOM 4292 N N . ASN A 1 538 ? 33.845 0.728 9.769 1.00 97.75 538 ASN A N 1
ATOM 4293 C CA . ASN A 1 538 ? 33.707 -0.504 8.998 1.00 97.75 538 ASN A CA 1
ATOM 4294 C C . ASN A 1 538 ? 33.881 -1.748 9.875 1.00 97.75 538 ASN A C 1
ATOM 4296 O O . ASN A 1 538 ? 33.109 -2.694 9.732 1.00 97.75 538 ASN A O 1
ATOM 4300 N N . ALA A 1 539 ? 34.836 -1.741 10.810 1.00 96.56 539 ALA A N 1
ATOM 4301 C CA . ALA A 1 539 ? 35.034 -2.843 11.748 1.00 96.56 539 ALA A CA 1
ATOM 4302 C C . ALA A 1 539 ? 33.776 -3.094 12.596 1.00 96.56 539 ALA A C 1
ATOM 4304 O O . ALA A 1 539 ? 33.302 -4.230 12.684 1.00 96.56 539 ALA A O 1
ATOM 4305 N N . TYR A 1 540 ? 33.186 -2.031 13.151 1.00 97.12 540 TYR A N 1
ATOM 4306 C CA . TYR A 1 540 ? 31.972 -2.133 13.958 1.00 97.12 540 TYR A CA 1
ATOM 4307 C C . TYR A 1 540 ? 30.776 -2.662 13.156 1.00 97.12 540 TYR A C 1
ATOM 4309 O O . TYR A 1 540 ? 30.114 -3.608 13.593 1.00 97.12 540 TYR A O 1
ATOM 4317 N N . PHE A 1 541 ? 30.487 -2.093 11.981 1.00 97.19 541 PHE A N 1
ATOM 4318 C CA . PHE A 1 541 ? 29.329 -2.519 11.190 1.00 97.19 541 PHE A CA 1
ATOM 4319 C C . PHE A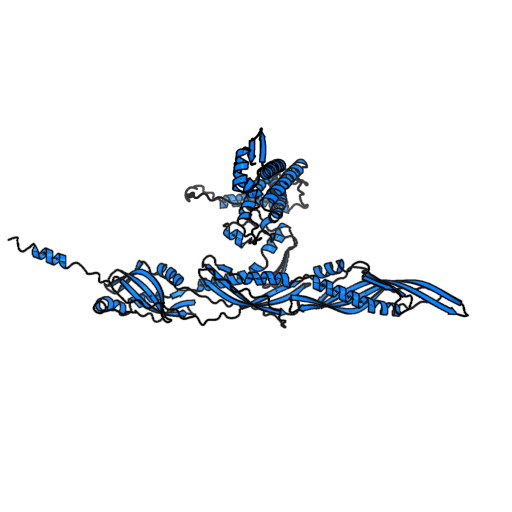 1 541 ? 29.520 -3.895 10.550 1.00 97.19 541 PHE A C 1
ATOM 4321 O O . PHE A 1 541 ? 28.547 -4.640 10.465 1.00 97.19 541 PHE A O 1
ATOM 4328 N N . ALA A 1 542 ? 30.741 -4.289 10.179 1.00 94.31 542 ALA A N 1
ATOM 4329 C CA . ALA A 1 542 ? 31.020 -5.649 9.718 1.00 94.31 542 ALA A CA 1
ATOM 4330 C C . ALA A 1 542 ? 30.750 -6.683 10.823 1.00 94.31 542 ALA A C 1
ATOM 4332 O O . ALA A 1 542 ? 30.061 -7.679 10.589 1.00 94.31 542 ALA A O 1
ATOM 4333 N N . GLN A 1 543 ? 31.227 -6.420 12.045 1.00 92.31 543 GLN A N 1
ATOM 4334 C CA . GLN A 1 543 ? 30.970 -7.280 13.200 1.00 92.31 543 GLN A CA 1
ATOM 4335 C C . GLN A 1 543 ? 29.475 -7.333 13.540 1.00 92.31 543 GLN A C 1
ATOM 4337 O O . GLN A 1 543 ? 28.905 -8.417 13.663 1.00 92.31 543 GLN A O 1
ATOM 4342 N N . THR A 1 544 ? 28.829 -6.169 13.641 1.00 90.50 544 THR A N 1
ATOM 4343 C CA . THR A 1 544 ? 27.404 -6.049 13.983 1.00 90.50 544 THR A CA 1
ATOM 4344 C C . THR A 1 544 ? 26.533 -6.740 12.939 1.00 90.50 544 THR A C 1
ATOM 4346 O O . THR A 1 544 ? 25.609 -7.469 13.284 1.00 90.50 544 THR A O 1
ATOM 4349 N N . GLN A 1 545 ? 26.848 -6.584 11.653 1.00 91.31 545 GLN A N 1
ATOM 4350 C CA . GLN A 1 545 ? 26.120 -7.248 10.579 1.00 91.31 545 GLN A CA 1
ATOM 4351 C C . GLN A 1 545 ? 26.184 -8.771 10.717 1.00 91.31 545 GLN A C 1
ATOM 4353 O O . GLN A 1 545 ? 25.146 -9.421 10.660 1.00 91.31 545 GLN A O 1
ATOM 4358 N N . ASN A 1 546 ? 27.374 -9.336 10.941 1.00 86.25 546 ASN A N 1
ATOM 4359 C CA . ASN A 1 546 ? 27.541 -10.781 11.116 1.00 86.25 546 ASN A CA 1
ATOM 4360 C C . ASN A 1 546 ? 26.801 -11.296 12.356 1.00 86.25 546 ASN A C 1
ATOM 4362 O O . ASN A 1 546 ? 26.136 -12.330 12.296 1.00 86.25 546 ASN A O 1
ATOM 4366 N N . GLN A 1 547 ? 26.878 -10.555 13.465 1.00 83.06 547 GLN A N 1
ATOM 4367 C CA . GLN A 1 547 ? 26.182 -10.895 14.702 1.00 83.06 547 GLN A CA 1
ATOM 4368 C C . GLN A 1 547 ? 24.662 -10.916 14.500 1.00 83.06 547 GLN A C 1
ATOM 4370 O O . GLN A 1 547 ? 24.012 -11.910 14.810 1.00 83.06 547 GLN A O 1
ATOM 4375 N N . TYR A 1 548 ? 24.084 -9.847 13.952 1.00 82.00 548 TYR A N 1
ATOM 4376 C CA . TYR A 1 548 ? 22.632 -9.727 13.827 1.00 82.00 548 TYR A CA 1
ATOM 4377 C C . TYR A 1 548 ? 22.057 -10.563 12.677 1.00 82.00 548 TYR A C 1
ATOM 4379 O O . TYR A 1 548 ? 20.927 -11.025 12.791 1.00 82.00 548 TYR A O 1
ATOM 4387 N N . LEU A 1 549 ? 22.839 -10.847 11.630 1.00 76.00 549 LEU A N 1
ATOM 4388 C CA . LEU A 1 549 ? 22.487 -11.846 10.615 1.00 76.00 549 LEU A CA 1
ATOM 4389 C C . LEU A 1 549 ? 22.344 -13.244 11.236 1.00 76.00 549 LEU A C 1
ATOM 4391 O O . LEU A 1 549 ? 21.426 -13.980 10.890 1.00 76.00 549 LEU A O 1
ATOM 4395 N N . CYS A 1 550 ? 23.231 -13.601 12.169 1.00 70.56 550 CYS A N 1
ATOM 4396 C CA . CYS A 1 550 ? 23.160 -14.871 12.894 1.00 70.56 550 CYS A CA 1
ATOM 4397 C C . CYS A 1 550 ? 21.949 -14.930 13.843 1.00 70.56 550 CYS A C 1
ATOM 4399 O O . CYS A 1 550 ? 21.310 -15.972 13.961 1.00 70.56 550 CYS A O 1
ATOM 4401 N N . LEU A 1 551 ? 21.623 -13.813 14.504 1.00 66.31 551 LEU A N 1
ATOM 4402 C CA . LEU A 1 551 ? 20.538 -13.744 15.489 1.00 66.31 551 LEU A CA 1
ATOM 4403 C C . LEU A 1 551 ? 19.138 -13.651 14.862 1.00 66.31 551 LEU A C 1
ATOM 4405 O O . LEU A 1 551 ? 18.204 -14.242 15.398 1.00 66.31 551 LEU A O 1
ATOM 4409 N N . TYR A 1 552 ? 18.988 -12.913 13.758 1.00 74.00 552 TYR A N 1
ATOM 4410 C CA . TYR A 1 552 ? 17.682 -12.520 13.207 1.00 74.00 552 TYR A CA 1
ATOM 4411 C C . TYR A 1 552 ? 17.481 -12.882 11.731 1.00 74.00 552 TYR A C 1
ATOM 4413 O O . TYR A 1 552 ? 16.420 -12.606 11.180 1.00 74.00 552 TYR A O 1
ATOM 4421 N N . GLY A 1 553 ? 18.466 -13.502 11.078 1.00 73.38 553 GLY A N 1
ATOM 4422 C CA . GLY A 1 553 ? 18.364 -13.885 9.672 1.00 73.38 553 GLY A CA 1
ATOM 4423 C C . GLY A 1 553 ? 18.569 -12.725 8.692 1.00 73.38 553 GLY A C 1
ATOM 4424 O O . GLY A 1 553 ? 18.994 -11.623 9.052 1.00 73.38 553 GLY A O 1
ATOM 4425 N N . ALA A 1 554 ? 18.327 -13.007 7.409 1.00 72.50 554 ALA A N 1
ATOM 4426 C CA . ALA A 1 554 ? 18.629 -12.087 6.312 1.00 72.50 554 ALA A CA 1
ATOM 4427 C C . ALA A 1 554 ? 17.757 -10.821 6.327 1.00 72.50 554 ALA A C 1
ATOM 4429 O O . ALA A 1 554 ? 18.213 -9.767 5.883 1.00 72.50 554 ALA A O 1
ATOM 4430 N N . ASP A 1 555 ? 16.555 -10.891 6.894 1.00 68.31 555 ASP A N 1
ATOM 4431 C CA . ASP A 1 555 ? 15.579 -9.797 6.846 1.00 68.31 555 ASP A CA 1
ATOM 4432 C C . ASP A 1 555 ? 16.008 -8.599 7.709 1.00 68.31 555 ASP A C 1
ATOM 4434 O O . ASP A 1 555 ? 15.727 -7.443 7.386 1.00 68.31 555 ASP A O 1
ATOM 4438 N N . TYR A 1 556 ? 16.812 -8.837 8.752 1.00 81.50 556 TYR A N 1
ATOM 4439 C CA . TYR A 1 556 ? 17.366 -7.772 9.594 1.00 81.50 556 TYR A CA 1
ATOM 4440 C C . TYR A 1 556 ? 18.597 -7.074 8.981 1.00 81.50 556 TYR A C 1
ATOM 4442 O O . TYR A 1 556 ? 19.017 -6.001 9.426 1.00 81.50 556 TYR A O 1
ATOM 4450 N N . LEU A 1 557 ? 19.187 -7.644 7.926 1.00 84.06 557 LEU A N 1
ATOM 4451 C CA . LEU A 1 557 ? 20.410 -7.136 7.296 1.00 84.06 557 LEU A CA 1
ATOM 4452 C C . LEU A 1 557 ? 20.258 -5.693 6.793 1.00 84.06 557 LEU A C 1
ATOM 4454 O O . LEU A 1 557 ? 21.174 -4.874 6.918 1.00 84.06 557 LEU A O 1
ATOM 4458 N N . ALA A 1 558 ? 19.086 -5.374 6.239 1.00 86.19 558 ALA A N 1
ATOM 4459 C CA . ALA A 1 558 ? 18.770 -4.039 5.748 1.00 86.19 558 ALA A CA 1
ATOM 4460 C C . ALA A 1 558 ? 18.814 -2.987 6.871 1.00 86.19 558 ALA A C 1
ATOM 4462 O O . ALA A 1 558 ? 19.271 -1.866 6.636 1.00 86.19 558 ALA A O 1
ATOM 4463 N N . THR A 1 559 ? 18.406 -3.357 8.090 1.00 91.00 559 THR A N 1
ATOM 4464 C CA . THR A 1 559 ? 18.421 -2.493 9.281 1.00 91.00 559 THR A CA 1
ATOM 4465 C C . THR A 1 559 ? 19.839 -2.099 9.656 1.00 91.00 559 THR A C 1
ATOM 4467 O O . THR A 1 559 ? 20.131 -0.911 9.765 1.00 91.00 559 THR A O 1
ATOM 4470 N N . VAL A 1 560 ? 20.756 -3.065 9.761 1.00 92.50 560 VAL A N 1
ATOM 4471 C CA . VAL A 1 560 ? 22.155 -2.783 10.132 1.00 92.50 560 VAL A CA 1
ATOM 4472 C C . VAL A 1 560 ? 22.832 -1.876 9.102 1.00 92.50 560 VAL A C 1
ATOM 4474 O O . VAL A 1 560 ? 23.499 -0.908 9.464 1.00 92.50 560 VAL A O 1
ATOM 4477 N N . ARG A 1 561 ? 22.623 -2.138 7.807 1.00 92.69 561 ARG A N 1
ATOM 4478 C CA . ARG A 1 561 ? 23.220 -1.335 6.725 1.00 92.69 561 ARG A CA 1
ATOM 4479 C C . ARG A 1 561 ? 22.716 0.105 6.717 1.00 92.69 561 ARG A C 1
ATOM 4481 O O . ARG A 1 561 ? 23.501 1.033 6.529 1.00 92.69 561 ARG A O 1
ATOM 4488 N N . ARG A 1 562 ? 21.415 0.305 6.935 1.00 94.25 562 ARG A N 1
ATOM 4489 C CA . ARG A 1 562 ? 20.822 1.647 6.999 1.00 94.25 562 ARG A CA 1
ATOM 4490 C C . ARG A 1 562 ? 21.200 2.377 8.279 1.00 94.25 562 ARG A C 1
ATOM 4492 O O . ARG A 1 562 ? 21.458 3.573 8.202 1.00 94.25 562 ARG A O 1
ATOM 4499 N N . LEU A 1 563 ? 21.351 1.672 9.400 1.00 95.94 563 LEU A N 1
ATOM 4500 C CA . LEU A 1 563 ? 21.941 2.240 10.613 1.00 95.94 563 LEU A CA 1
ATOM 4501 C C . LEU A 1 563 ? 23.379 2.717 10.375 1.00 95.94 563 LEU A C 1
ATOM 4503 O O . LEU A 1 563 ? 23.731 3.775 10.876 1.00 95.94 563 LEU A O 1
ATOM 4507 N N . GLY A 1 564 ? 24.159 2.041 9.526 1.00 96.62 564 GLY A N 1
ATOM 4508 C CA . GLY A 1 564 ? 25.454 2.548 9.056 1.00 96.62 564 GLY A CA 1
ATOM 4509 C C . GLY A 1 564 ? 25.356 3.917 8.383 1.00 96.62 564 GLY A C 1
ATOM 4510 O O . GLY A 1 564 ? 26.032 4.868 8.782 1.00 96.62 564 GLY A O 1
ATOM 4511 N N . LEU A 1 565 ? 24.468 4.049 7.396 1.00 95.31 565 LEU A N 1
ATOM 4512 C CA . LEU A 1 565 ? 24.226 5.333 6.730 1.00 95.31 565 LEU A CA 1
ATOM 4513 C C . LEU A 1 565 ? 23.723 6.406 7.711 1.00 95.31 565 LEU A C 1
ATOM 4515 O O . LEU A 1 565 ? 24.134 7.563 7.633 1.00 95.31 565 LEU A O 1
ATOM 4519 N N . ILE A 1 566 ? 22.853 6.025 8.647 1.00 96.31 566 ILE A N 1
ATOM 4520 C CA . ILE A 1 566 ? 22.338 6.913 9.691 1.00 96.31 566 ILE A CA 1
ATOM 4521 C C . ILE A 1 566 ? 23.471 7.385 10.604 1.00 96.31 566 ILE A C 1
ATOM 4523 O O . ILE A 1 566 ? 23.554 8.577 10.862 1.00 96.31 566 ILE A O 1
ATOM 4527 N N . THR A 1 567 ? 24.384 6.513 11.033 1.00 97.88 567 THR A N 1
ATOM 4528 C CA . THR A 1 567 ? 25.546 6.905 11.848 1.00 97.88 567 THR A CA 1
ATOM 4529 C C . THR A 1 567 ? 26.438 7.900 11.126 1.00 97.88 567 THR A C 1
ATOM 4531 O O . THR A 1 567 ? 26.883 8.864 11.740 1.00 97.88 567 THR A O 1
ATOM 4534 N N . PHE A 1 568 ? 26.657 7.716 9.821 1.00 97.50 568 PHE A N 1
ATOM 4535 C CA . PHE A 1 568 ? 27.394 8.687 9.013 1.00 97.50 568 PHE A CA 1
ATOM 4536 C C . PHE A 1 568 ? 26.695 10.056 8.994 1.00 97.50 568 PHE A C 1
ATOM 4538 O O . PHE A 1 568 ? 27.341 11.082 9.197 1.00 97.50 568 PHE A O 1
ATOM 4545 N N . ARG A 1 569 ? 25.364 10.079 8.824 1.00 95.62 569 ARG A N 1
ATOM 4546 C CA . ARG A 1 569 ? 24.553 11.309 8.890 1.00 95.62 569 ARG A CA 1
ATOM 4547 C C . ARG A 1 569 ? 24.545 11.932 10.292 1.00 95.62 569 ARG A C 1
ATOM 4549 O O . ARG A 1 569 ? 24.605 13.146 10.403 1.00 95.62 569 ARG A O 1
ATOM 4556 N N . MET A 1 570 ? 24.507 11.132 11.357 1.00 97.25 570 MET A N 1
ATOM 4557 C CA . MET A 1 570 ? 24.576 11.622 12.738 1.00 97.25 570 MET A CA 1
ATOM 4558 C C . MET A 1 570 ? 25.928 12.267 13.035 1.00 97.25 570 MET A C 1
ATOM 4560 O O . MET A 1 570 ? 25.955 13.351 13.602 1.00 97.25 570 MET A O 1
ATOM 4564 N N . ALA A 1 571 ? 27.032 11.642 12.615 1.00 98.00 571 ALA A N 1
ATOM 4565 C CA . ALA A 1 571 ? 28.362 12.234 12.735 1.00 98.00 571 ALA A CA 1
ATOM 4566 C C . ALA A 1 571 ? 28.436 13.565 11.971 1.00 98.00 571 ALA A C 1
ATOM 4568 O O . ALA A 1 571 ? 28.848 14.566 12.541 1.00 98.00 571 ALA A O 1
ATOM 4569 N N . MET A 1 572 ? 27.925 13.604 10.735 1.00 96.12 572 MET A N 1
ATOM 4570 C CA . MET A 1 572 ? 27.821 14.832 9.940 1.00 96.12 572 MET A CA 1
ATOM 4571 C C . MET A 1 572 ? 27.028 15.935 10.652 1.00 96.12 572 MET A C 1
ATOM 4573 O O . MET A 1 572 ? 27.483 17.073 10.688 1.00 96.12 572 MET A O 1
ATOM 4577 N N . ILE A 1 573 ? 25.870 15.608 11.234 1.00 94.31 573 ILE A N 1
ATOM 4578 C CA . ILE A 1 573 ? 25.045 16.570 11.977 1.00 94.31 573 ILE A CA 1
ATOM 4579 C C . ILE A 1 573 ? 25.795 17.074 13.209 1.00 94.31 573 ILE A C 1
ATOM 4581 O O . ILE A 1 573 ? 25.872 18.278 13.405 1.00 94.31 573 ILE A O 1
ATOM 4585 N N . LEU A 1 574 ? 26.382 16.185 14.015 1.00 95.62 574 LEU A N 1
ATOM 4586 C CA . LEU A 1 574 ? 27.137 16.579 15.208 1.00 95.62 574 LEU A CA 1
ATOM 4587 C C . LEU A 1 574 ? 28.315 17.493 14.858 1.00 95.62 574 LEU A C 1
ATOM 4589 O O . LEU A 1 574 ? 28.522 18.494 15.536 1.00 95.62 574 LEU A O 1
ATOM 4593 N N . THR A 1 575 ? 29.039 17.197 13.777 1.00 94.75 575 THR A N 1
ATOM 4594 C CA . THR A 1 575 ? 30.128 18.056 13.307 1.00 94.75 575 THR A CA 1
ATOM 4595 C C . THR A 1 575 ? 29.600 19.393 12.772 1.00 94.75 575 THR A C 1
ATOM 4597 O O . THR A 1 575 ? 30.192 20.424 13.057 1.00 94.75 575 THR A O 1
ATOM 4600 N N . ALA A 1 576 ? 28.453 19.424 12.085 1.00 92.38 576 ALA A N 1
ATOM 4601 C CA . ALA A 1 576 ? 27.824 20.680 11.665 1.00 92.38 576 ALA A CA 1
ATOM 4602 C C . ALA A 1 576 ? 27.326 21.527 12.852 1.00 92.38 576 ALA A C 1
ATOM 4604 O O . ALA A 1 576 ? 27.354 22.750 12.783 1.00 92.38 576 ALA A O 1
ATOM 4605 N N . LEU A 1 577 ? 26.912 20.910 13.963 1.00 92.62 577 LEU A N 1
ATOM 4606 C CA . LEU A 1 577 ? 26.538 21.651 15.173 1.00 92.62 577 LEU A CA 1
ATOM 4607 C C . LEU A 1 577 ? 27.733 22.355 15.823 1.00 92.62 577 LEU A C 1
ATOM 4609 O O . LEU A 1 577 ? 27.537 23.382 16.464 1.00 92.62 577 LEU A O 1
ATOM 4613 N N . ARG A 1 578 ? 28.966 21.876 15.606 1.00 91.75 578 ARG A N 1
ATOM 4614 C CA . ARG A 1 578 ? 30.183 22.553 16.090 1.00 91.75 578 ARG A CA 1
ATOM 4615 C C . ARG A 1 578 ? 30.409 23.920 15.469 1.00 91.75 578 ARG A C 1
ATOM 4617 O O . ARG A 1 578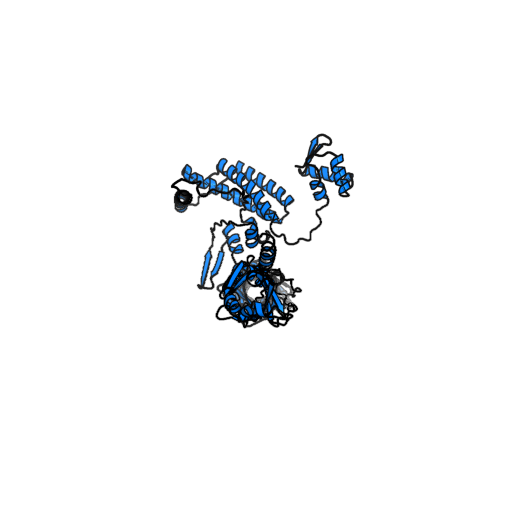 ? 31.039 24.749 16.108 1.00 91.75 578 ARG A O 1
ATOM 4624 N N . ILE A 1 579 ? 29.813 24.191 14.310 1.00 90.62 579 ILE A N 1
ATOM 4625 C CA . ILE A 1 579 ? 29.842 25.515 13.679 1.00 90.62 579 ILE A CA 1
ATOM 4626 C C . ILE A 1 579 ? 29.266 26.576 14.628 1.00 90.62 579 ILE A C 1
ATOM 4628 O O . ILE A 1 579 ? 29.705 27.720 14.611 1.00 90.62 579 ILE A O 1
ATOM 4632 N N . MET A 1 580 ? 28.320 26.208 15.500 1.00 89.81 580 MET A N 1
ATOM 4633 C CA . MET A 1 580 ? 27.801 27.118 16.526 1.00 89.81 580 MET A CA 1
ATOM 4634 C C . MET A 1 580 ? 28.827 27.435 17.625 1.00 89.81 580 MET A C 1
ATOM 4636 O O . MET A 1 580 ? 28.720 28.481 18.257 1.00 89.81 580 MET A O 1
ATOM 4640 N N . ASP A 1 581 ? 29.799 26.546 17.851 1.00 88.69 581 ASP A N 1
ATOM 4641 C CA . ASP A 1 581 ? 30.841 26.691 18.871 1.00 88.69 581 ASP A CA 1
ATOM 4642 C C . ASP A 1 581 ? 32.061 27.462 18.332 1.00 88.69 581 ASP A C 1
ATOM 4644 O O . ASP A 1 581 ? 32.605 28.321 19.025 1.00 88.69 581 ASP A O 1
ATOM 4648 N N . ASP A 1 582 ? 32.523 27.138 17.119 1.00 88.75 582 ASP A N 1
ATOM 4649 C CA . ASP A 1 582 ? 33.795 27.631 16.566 1.00 88.75 582 ASP A CA 1
ATOM 4650 C C . ASP A 1 582 ? 33.679 28.417 15.250 1.00 88.75 582 ASP A C 1
ATOM 4652 O O . ASP A 1 582 ? 34.652 29.050 14.836 1.00 88.75 582 ASP A O 1
ATOM 4656 N N . GLY A 1 583 ? 32.506 28.426 14.612 1.00 85.25 583 GLY A N 1
ATOM 4657 C CA . GLY A 1 583 ? 32.268 29.124 13.347 1.00 85.25 583 GLY A CA 1
ATOM 4658 C C . GLY A 1 583 ? 32.949 28.500 12.123 1.00 85.25 583 GLY A C 1
ATOM 4659 O O . GLY A 1 583 ? 32.950 29.127 11.063 1.00 85.25 583 GLY A O 1
ATOM 4660 N N . ASP A 1 584 ? 33.535 27.302 12.233 1.00 85.44 584 ASP A N 1
ATOM 4661 C CA . ASP A 1 584 ? 34.298 26.684 11.146 1.00 85.44 584 ASP A CA 1
ATOM 4662 C C . ASP A 1 584 ? 33.386 26.100 10.058 1.00 85.44 584 ASP A C 1
ATOM 4664 O O . ASP A 1 584 ? 32.766 25.055 10.226 1.00 85.44 584 ASP A O 1
ATOM 4668 N N . ILE A 1 585 ? 33.351 26.756 8.900 1.00 84.88 585 ILE A N 1
ATOM 4669 C CA . ILE A 1 585 ? 32.587 26.326 7.719 1.00 84.88 585 ILE A CA 1
ATOM 4670 C C . ILE A 1 585 ? 33.480 25.775 6.596 1.00 84.88 585 ILE A C 1
ATOM 4672 O O . ILE A 1 585 ? 33.052 25.700 5.440 1.00 84.88 585 ILE A O 1
ATOM 4676 N N . HIS A 1 586 ? 34.733 25.408 6.889 1.00 85.88 586 HIS A N 1
ATOM 4677 C CA . HIS A 1 586 ? 35.649 24.896 5.875 1.00 85.88 586 HIS A CA 1
ATOM 4678 C C . HIS A 1 586 ? 35.141 23.600 5.223 1.00 85.88 586 HIS A C 1
ATOM 4680 O O . HIS A 1 586 ? 34.542 22.725 5.848 1.00 85.88 586 HIS A O 1
ATOM 4686 N N . SER A 1 587 ? 35.421 23.464 3.923 1.00 87.06 587 SER A N 1
ATOM 4687 C CA . SER A 1 587 ? 35.082 22.286 3.124 1.00 87.06 587 SER A CA 1
ATOM 4688 C C . SER A 1 587 ? 36.375 21.637 2.596 1.00 87.06 587 SER A C 1
ATOM 4690 O O . SER A 1 587 ? 37.125 22.299 1.875 1.00 87.06 587 SER A O 1
ATOM 4692 N N . PRO A 1 588 ? 36.666 20.360 2.920 1.00 90.50 588 PRO A N 1
ATOM 4693 C CA . PRO A 1 588 ? 35.808 19.446 3.660 1.00 90.50 588 PRO A CA 1
ATOM 4694 C C . PRO A 1 588 ? 35.856 19.656 5.182 1.00 90.50 588 PRO A C 1
ATOM 4696 O O . PRO A 1 588 ? 36.926 19.799 5.765 1.00 90.50 588 PRO A O 1
ATOM 4699 N N . LEU A 1 589 ? 34.696 19.544 5.820 1.00 93.12 589 LEU A N 1
ATOM 4700 C CA . LEU A 1 589 ? 34.520 19.567 7.263 1.00 93.12 589 LEU A CA 1
ATOM 4701 C C . LEU A 1 589 ? 34.856 18.175 7.817 1.00 93.12 589 LEU A C 1
ATOM 4703 O O . LEU A 1 589 ? 34.188 17.177 7.510 1.00 93.12 589 LEU A O 1
ATOM 4707 N N . VAL A 1 590 ? 35.961 18.091 8.560 1.00 95.12 590 VAL A N 1
ATOM 4708 C CA . VAL A 1 590 ? 36.507 16.825 9.066 1.00 95.12 590 VAL A CA 1
ATOM 4709 C C . VAL A 1 590 ? 35.902 16.509 10.429 1.00 95.12 590 VAL A C 1
ATOM 4711 O O . VAL A 1 590 ? 35.996 17.299 11.364 1.00 95.12 590 VAL A O 1
ATOM 4714 N N . CYS A 1 591 ? 35.309 15.323 10.556 1.00 96.75 591 CYS A N 1
ATOM 4715 C CA . CYS A 1 591 ? 34.699 14.869 11.802 1.00 96.75 591 CYS A CA 1
ATOM 4716 C C . CYS A 1 591 ? 35.724 14.788 12.941 1.00 96.75 591 CYS A C 1
ATOM 4718 O O . CYS A 1 591 ? 36.737 14.088 12.828 1.00 96.75 591 CYS A O 1
ATOM 4720 N N . ARG A 1 592 ? 35.428 15.424 14.079 1.00 96.06 592 ARG A N 1
ATOM 4721 C CA . ARG A 1 592 ? 36.213 15.254 15.310 1.00 96.06 592 ARG A CA 1
ATOM 4722 C C . ARG A 1 592 ? 35.959 13.875 15.913 1.00 96.06 592 ARG A C 1
ATOM 4724 O O . ARG A 1 592 ? 34.865 13.321 15.787 1.00 96.06 592 ARG A O 1
ATOM 4731 N N . ASP A 1 593 ? 36.945 13.347 16.635 1.00 97.75 593 ASP A N 1
ATOM 4732 C CA . ASP A 1 593 ? 36.819 12.035 17.281 1.00 97.75 593 ASP A CA 1
ATOM 4733 C C . ASP A 1 593 ? 35.686 11.999 18.309 1.00 97.75 593 ASP A C 1
ATOM 4735 O O . ASP A 1 593 ? 34.991 10.992 18.417 1.00 97.75 593 ASP A O 1
ATOM 4739 N N . ASN A 1 594 ? 35.433 13.103 19.017 1.00 96.62 594 ASN A N 1
ATOM 4740 C CA . ASN A 1 594 ? 34.311 13.188 19.954 1.00 96.62 594 ASN A CA 1
ATOM 4741 C C . ASN A 1 594 ? 32.956 13.033 19.252 1.00 96.62 594 ASN A C 1
ATOM 4743 O O . ASN A 1 594 ? 32.105 12.288 19.741 1.00 96.62 594 ASN A O 1
ATOM 4747 N N . ASP A 1 595 ? 32.759 13.678 18.102 1.00 97.00 595 ASP A N 1
ATOM 4748 C CA . ASP A 1 595 ? 31.500 13.608 17.352 1.00 97.00 595 ASP A CA 1
ATOM 4749 C C . ASP A 1 595 ? 31.299 12.198 16.772 1.00 97.00 595 ASP A C 1
ATOM 4751 O O . ASP A 1 595 ? 30.226 11.604 16.910 1.00 97.00 595 ASP A O 1
ATOM 4755 N N . PHE A 1 596 ? 32.366 11.610 16.218 1.00 98.38 596 PHE A N 1
ATOM 4756 C CA . PHE A 1 596 ? 32.365 10.235 15.719 1.00 98.38 596 PHE A CA 1
ATOM 4757 C C . PHE A 1 596 ? 32.050 9.221 16.827 1.00 98.38 596 PHE A C 1
ATOM 4759 O O . PHE A 1 596 ? 31.155 8.385 16.679 1.00 98.38 596 PHE A O 1
ATOM 4766 N N . ASN A 1 597 ? 32.747 9.308 17.964 1.00 98.00 597 ASN A N 1
ATOM 4767 C CA . ASN A 1 597 ? 32.555 8.403 19.097 1.00 98.00 597 ASN A CA 1
ATOM 4768 C C . ASN A 1 597 ? 31.161 8.552 19.719 1.00 98.00 597 ASN A C 1
ATOM 4770 O O . ASN A 1 597 ? 30.578 7.558 20.162 1.00 98.00 597 ASN A O 1
ATOM 4774 N N . THR A 1 598 ? 30.599 9.764 19.710 1.00 98.00 598 THR A N 1
ATOM 4775 C CA . THR A 1 598 ? 29.230 10.032 20.168 1.00 98.00 598 THR A CA 1
ATOM 4776 C C . THR A 1 598 ? 28.217 9.376 19.233 1.00 98.00 598 THR A C 1
ATOM 4778 O O . THR A 1 598 ? 27.396 8.580 19.694 1.00 98.00 598 THR A O 1
ATOM 4781 N N . ALA A 1 599 ? 28.323 9.598 17.917 1.00 98.00 599 ALA A N 1
ATOM 4782 C CA . ALA A 1 599 ? 27.459 8.953 16.925 1.00 98.00 599 ALA A CA 1
ATOM 4783 C C . ALA A 1 599 ? 27.537 7.417 17.004 1.00 98.00 599 ALA A C 1
ATOM 4785 O O . ALA A 1 599 ? 26.511 6.730 16.967 1.00 98.00 599 ALA A O 1
ATOM 4786 N N . LEU A 1 600 ? 28.745 6.868 17.180 1.00 97.56 600 LEU A N 1
ATOM 4787 C CA . LEU A 1 600 ? 28.961 5.429 17.322 1.00 97.56 600 LEU A CA 1
ATOM 4788 C C . LEU A 1 600 ? 28.377 4.878 18.635 1.00 97.56 600 LEU A C 1
ATOM 4790 O O . LEU A 1 600 ? 27.860 3.762 18.668 1.00 97.56 600 LEU A O 1
ATOM 4794 N N . SER A 1 601 ? 28.428 5.643 19.724 1.00 97.56 601 SER A N 1
ATOM 4795 C CA . SER A 1 601 ? 27.830 5.248 21.006 1.00 97.56 601 SER A CA 1
ATOM 4796 C C . SER A 1 601 ? 26.305 5.254 20.941 1.00 97.56 601 SER A C 1
ATOM 4798 O O . SER A 1 601 ? 25.669 4.311 21.410 1.00 97.56 601 SER A O 1
ATOM 4800 N N . MET A 1 602 ? 25.716 6.256 20.283 1.00 97.19 602 MET A N 1
ATOM 4801 C CA . MET A 1 602 ? 24.274 6.304 20.047 1.00 97.19 602 MET A CA 1
ATOM 4802 C C . MET A 1 602 ? 23.819 5.118 19.193 1.00 97.19 602 MET A C 1
ATOM 4804 O O . MET A 1 602 ? 22.894 4.409 19.587 1.00 97.19 602 MET A O 1
ATOM 4808 N N . VAL A 1 603 ? 24.490 4.832 18.067 1.00 97.06 603 VAL A N 1
ATOM 4809 C CA . VAL A 1 603 ? 24.044 3.738 17.188 1.00 97.06 603 VAL A CA 1
ATOM 4810 C C . VAL A 1 603 ? 24.149 2.366 17.850 1.00 97.06 603 VAL A C 1
ATOM 4812 O O . VAL A 1 603 ? 23.280 1.529 17.627 1.00 97.06 603 VAL A O 1
ATOM 4815 N N . LYS A 1 604 ? 25.138 2.142 18.726 1.00 94.94 604 LYS A N 1
ATOM 4816 C CA . LYS A 1 604 ? 25.240 0.895 19.504 1.00 94.94 604 LYS A CA 1
ATOM 4817 C C . LYS A 1 604 ? 23.969 0.602 20.300 1.00 94.94 604 LYS A C 1
ATOM 4819 O O . LYS A 1 604 ? 23.543 -0.548 20.352 1.00 94.94 604 LYS A O 1
ATOM 4824 N N . ILE A 1 605 ? 23.344 1.633 20.868 1.00 94.62 605 ILE A N 1
ATOM 4825 C CA . ILE A 1 605 ? 22.067 1.507 21.578 1.00 94.62 605 ILE A CA 1
ATOM 4826 C C . ILE A 1 605 ? 20.898 1.380 20.598 1.00 94.62 605 ILE A C 1
ATOM 4828 O O . ILE A 1 605 ? 20.028 0.530 20.780 1.00 94.62 605 ILE A O 1
ATOM 4832 N N . LEU A 1 606 ? 20.891 2.166 19.521 1.00 95.38 606 LEU A N 1
ATOM 4833 C CA . LEU A 1 606 ? 19.821 2.125 18.518 1.00 95.38 606 LEU A CA 1
ATOM 4834 C C . LEU A 1 606 ? 19.718 0.765 17.815 1.00 95.38 606 LEU A C 1
ATOM 4836 O O . LEU A 1 606 ? 18.615 0.324 17.511 1.00 95.38 606 LEU A O 1
ATOM 4840 N N . VAL A 1 607 ? 20.837 0.063 17.611 1.00 92.94 607 VAL A N 1
ATOM 4841 C CA . VAL A 1 607 ? 20.846 -1.314 17.095 1.00 92.94 607 VAL A CA 1
ATOM 4842 C C . VAL A 1 607 ? 20.093 -2.262 18.038 1.00 92.94 607 VAL A C 1
ATOM 4844 O O . VAL A 1 607 ? 19.324 -3.098 17.564 1.00 92.94 607 VAL A O 1
ATOM 4847 N N . LEU A 1 608 ? 20.275 -2.121 19.357 1.00 90.38 608 LEU A N 1
ATOM 4848 C CA . LEU A 1 608 ? 19.583 -2.939 20.361 1.00 90.38 608 LEU A CA 1
ATOM 4849 C C . LEU A 1 608 ? 18.080 -2.641 20.380 1.00 90.38 608 LEU A C 1
ATOM 4851 O O . LEU A 1 608 ? 17.264 -3.560 20.384 1.00 90.38 608 LEU A O 1
ATOM 4855 N N . HIS A 1 609 ? 17.709 -1.361 20.344 1.00 91.94 609 HIS A N 1
ATOM 4856 C CA . HIS A 1 609 ? 16.307 -0.942 20.342 1.00 91.94 609 HIS A CA 1
ATOM 4857 C C . HIS A 1 609 ? 15.590 -1.348 19.050 1.00 91.94 609 HIS A C 1
ATOM 4859 O O . HIS A 1 609 ? 14.468 -1.847 19.105 1.00 91.94 609 HIS A O 1
ATOM 4865 N N . ALA A 1 610 ? 16.243 -1.215 17.893 1.00 90.50 610 ALA A N 1
ATOM 4866 C CA . ALA A 1 610 ? 15.703 -1.698 16.627 1.00 90.50 610 ALA A CA 1
ATOM 4867 C C . ALA A 1 610 ? 15.470 -3.215 16.659 1.00 90.50 610 ALA A C 1
ATOM 4869 O O . ALA A 1 610 ? 14.429 -3.679 16.205 1.00 90.50 610 ALA A O 1
ATOM 4870 N N . ALA A 1 611 ? 16.373 -3.990 17.261 1.00 87.81 611 ALA A N 1
ATOM 4871 C CA . ALA A 1 611 ? 16.190 -5.431 17.394 1.00 87.81 611 ALA A CA 1
ATOM 4872 C C . ALA A 1 611 ? 15.028 -5.789 18.327 1.00 87.81 611 ALA A C 1
ATOM 4874 O O . ALA A 1 611 ? 14.251 -6.691 18.023 1.00 87.81 611 ALA A O 1
ATOM 4875 N N . GLN A 1 612 ? 14.865 -5.050 19.426 1.00 86.00 612 GLN A N 1
ATOM 4876 C CA . GLN A 1 612 ? 13.730 -5.220 20.330 1.00 86.00 612 GLN A CA 1
ATOM 4877 C C . GLN A 1 612 ? 12.392 -4.951 19.626 1.00 86.00 612 GLN A C 1
ATOM 4879 O O . GLN A 1 612 ? 11.452 -5.720 19.805 1.00 86.00 612 GLN A O 1
ATOM 4884 N N . VAL A 1 613 ? 12.300 -3.894 18.812 1.00 85.38 613 VAL A N 1
ATOM 4885 C CA . VAL A 1 613 ? 11.081 -3.601 18.038 1.00 85.38 613 VAL A CA 1
ATOM 4886 C C . VAL A 1 613 ? 10.872 -4.638 16.933 1.00 85.38 613 VAL A C 1
ATOM 4888 O O . VAL A 1 613 ? 9.752 -5.099 16.747 1.00 85.38 613 VAL A O 1
ATOM 4891 N N . PHE A 1 614 ? 11.935 -5.067 16.248 1.00 84.81 614 PHE A N 1
ATOM 4892 C CA . PHE A 1 614 ? 11.863 -6.089 15.199 1.00 84.81 614 PHE A CA 1
ATOM 4893 C C . PHE A 1 614 ? 11.258 -7.404 15.706 1.00 84.81 614 PHE A C 1
ATOM 4895 O O . PHE A 1 614 ? 10.405 -7.978 15.042 1.00 84.81 614 PHE A O 1
ATOM 4902 N N . GLN A 1 615 ? 11.625 -7.844 16.914 1.00 80.50 615 GLN A N 1
ATOM 4903 C CA . GLN A 1 615 ? 11.045 -9.040 17.542 1.00 80.50 615 GLN A CA 1
ATOM 4904 C C . GLN A 1 615 ? 9.546 -8.912 17.865 1.00 80.50 615 GLN A C 1
ATOM 4906 O O . GLN A 1 615 ? 8.880 -9.921 18.084 1.00 80.50 615 GLN A O 1
ATOM 4911 N N . GLN A 1 616 ? 9.020 -7.688 17.948 1.00 77.12 616 GLN A N 1
ATOM 4912 C CA . GLN A 1 616 ? 7.609 -7.422 18.227 1.00 77.12 616 GLN A CA 1
ATOM 4913 C C . GLN A 1 616 ? 6.772 -7.302 16.949 1.00 77.12 616 GLN A C 1
ATOM 4915 O O . GLN A 1 616 ? 5.546 -7.228 17.046 1.00 77.12 616 GLN A O 1
ATOM 4920 N N . LEU A 1 617 ? 7.394 -7.256 15.767 1.00 75.19 617 LEU A N 1
ATOM 4921 C CA . LEU A 1 617 ? 6.668 -7.213 14.503 1.00 75.19 617 LEU A CA 1
ATOM 4922 C C . LEU A 1 617 ? 6.195 -8.618 14.098 1.00 75.19 617 LEU A C 1
ATOM 4924 O O . LEU A 1 617 ? 6.911 -9.596 14.330 1.00 75.19 617 LEU A O 1
ATOM 4928 N N . PRO A 1 618 ? 5.004 -8.742 13.487 1.00 60.56 618 PRO A N 1
ATOM 4929 C CA . PRO A 1 618 ? 4.578 -9.983 12.860 1.00 60.56 618 PRO A CA 1
ATOM 4930 C C . PRO A 1 618 ? 5.605 -10.412 11.805 1.00 60.56 618 PRO A C 1
ATOM 4932 O O . PRO A 1 618 ? 5.869 -9.690 10.848 1.00 60.56 618 PRO A O 1
ATOM 4935 N N . SER A 1 619 ? 6.188 -11.595 11.972 1.00 53.38 619 SER A N 1
ATOM 4936 C CA . SER A 1 619 ? 6.868 -12.290 10.880 1.00 53.38 619 SER A CA 1
ATOM 4937 C C . SER A 1 619 ? 5.786 -13.029 10.092 1.00 53.38 619 SER A C 1
ATOM 4939 O O . SER A 1 619 ? 4.931 -13.674 10.713 1.00 53.38 619 SER A O 1
ATOM 4941 N N . GLU A 1 620 ? 5.777 -12.943 8.753 1.00 40.91 620 GLU A N 1
ATOM 4942 C CA . GLU A 1 620 ? 5.003 -13.909 7.969 1.00 40.91 620 GLU A CA 1
ATOM 4943 C C . GLU A 1 620 ? 5.383 -15.305 8.457 1.00 40.91 620 GLU A C 1
ATOM 4945 O O . GLU A 1 620 ? 6.547 -15.569 8.762 1.00 40.91 620 GLU A O 1
ATOM 4950 N N . ALA A 1 621 ? 4.392 -16.186 8.587 1.00 31.45 621 ALA A N 1
ATOM 4951 C CA . ALA A 1 621 ? 4.621 -17.568 8.956 1.00 31.45 621 ALA A CA 1
ATOM 4952 C C . ALA A 1 621 ? 5.466 -18.252 7.871 1.00 31.45 621 ALA A C 1
ATOM 4954 O O . ALA A 1 621 ? 4.962 -19.000 7.037 1.00 31.45 621 ALA A O 1
ATOM 4955 N N . VAL A 1 622 ? 6.782 -18.065 7.933 1.00 32.09 622 VAL A N 1
ATOM 4956 C CA . VAL A 1 622 ? 7.719 -19.116 7.599 1.00 32.09 622 VAL A CA 1
ATOM 4957 C C . VAL A 1 622 ? 7.308 -20.238 8.531 1.00 32.09 622 VAL A C 1
ATOM 4959 O O . VAL A 1 622 ? 7.428 -20.111 9.750 1.00 32.09 622 VAL A O 1
ATOM 4962 N N . THR A 1 623 ? 6.721 -21.290 7.957 1.00 26.88 623 THR A N 1
ATOM 4963 C CA . THR A 1 623 ? 6.539 -22.591 8.602 1.00 26.88 623 THR A CA 1
ATOM 4964 C C . THR A 1 623 ? 7.636 -22.765 9.633 1.00 26.88 623 THR A C 1
ATOM 4966 O O . THR A 1 623 ? 8.810 -22.791 9.258 1.00 26.88 623 THR A O 1
ATOM 4969 N N . THR A 1 624 ? 7.262 -22.787 10.912 1.00 29.88 624 THR A N 1
ATOM 4970 C CA . THR A 1 624 ? 8.180 -22.993 12.023 1.00 29.88 624 THR A CA 1
ATOM 4971 C C . THR A 1 624 ? 8.857 -24.334 11.804 1.00 29.88 624 THR A C 1
ATOM 4973 O O . THR A 1 624 ? 8.388 -25.381 12.244 1.00 29.88 624 THR A O 1
ATOM 4976 N N . ALA A 1 625 ? 9.988 -24.313 11.102 1.00 32.91 625 ALA A N 1
ATOM 4977 C CA . ALA A 1 625 ? 10.973 -25.351 11.249 1.00 32.91 625 ALA A CA 1
ATOM 4978 C C . ALA A 1 625 ? 11.298 -25.356 12.751 1.00 32.91 625 ALA A C 1
ATOM 4980 O O . ALA A 1 625 ? 11.608 -24.295 13.309 1.00 32.91 625 ALA A O 1
ATOM 4981 N N . PRO A 1 626 ? 11.143 -26.494 13.445 1.00 36.94 626 PRO A N 1
ATOM 4982 C CA . PRO A 1 626 ? 11.426 -26.565 14.868 1.00 36.94 626 PRO A CA 1
ATOM 4983 C C . PRO A 1 626 ? 12.848 -26.052 15.102 1.00 36.94 626 PRO A C 1
ATOM 4985 O O . PRO A 1 626 ? 13.744 -26.355 14.308 1.00 36.94 626 PRO A O 1
ATOM 4988 N N . LYS A 1 627 ? 13.041 -25.241 16.158 1.00 46.62 627 LYS A N 1
ATOM 4989 C CA . LYS A 1 627 ? 14.357 -24.714 16.560 1.00 46.62 627 LYS A CA 1
ATOM 4990 C C . LYS A 1 627 ? 15.401 -25.815 16.373 1.00 46.62 627 LYS A C 1
ATOM 4992 O O . LYS A 1 627 ? 15.273 -26.883 16.967 1.00 46.62 627 LYS A O 1
ATOM 4997 N N . ASN A 1 628 ? 16.393 -25.573 15.515 1.00 61.78 628 ASN A N 1
ATOM 4998 C CA . ASN A 1 628 ? 17.415 -26.564 15.189 1.00 61.78 628 ASN A CA 1
ATOM 4999 C C . ASN A 1 628 ? 18.032 -27.087 16.499 1.00 61.78 628 ASN A C 1
ATOM 5001 O O . ASN A 1 628 ? 18.423 -26.284 17.346 1.00 61.78 628 ASN A O 1
ATOM 5005 N N . GLN A 1 629 ? 18.124 -28.410 16.668 1.00 70.00 629 GLN A N 1
ATOM 5006 C CA . GLN A 1 629 ? 18.595 -29.095 17.886 1.00 70.00 629 GLN A CA 1
ATOM 5007 C C . GLN A 1 629 ? 19.930 -28.525 18.418 1.00 70.00 629 GLN A C 1
ATOM 5009 O O . GLN A 1 629 ? 20.194 -28.524 19.616 1.00 70.00 629 GLN A O 1
ATOM 5014 N N . LYS A 1 630 ? 20.757 -27.959 17.526 1.00 71.69 630 LYS A N 1
ATOM 5015 C CA . LYS A 1 630 ? 22.026 -27.284 17.853 1.00 71.69 630 LYS A CA 1
ATOM 5016 C C . LYS A 1 630 ? 21.857 -25.954 18.593 1.00 71.69 630 LYS A C 1
ATOM 5018 O O . LYS A 1 630 ? 22.695 -25.623 19.423 1.00 71.69 630 LYS A O 1
ATOM 5023 N N . GLN A 1 631 ? 20.816 -25.188 18.275 1.00 72.06 631 GLN A N 1
ATOM 5024 C CA . GLN A 1 631 ? 20.531 -23.908 18.924 1.00 72.06 631 GLN A CA 1
ATOM 5025 C C . GLN A 1 631 ? 19.926 -24.133 20.311 1.00 72.06 631 GLN A C 1
ATOM 5027 O O . GLN A 1 631 ? 20.393 -23.538 21.272 1.00 72.06 631 GLN A O 1
ATOM 5032 N N . GLN A 1 632 ? 19.010 -25.102 20.438 1.00 78.56 632 GLN A N 1
ATOM 5033 C CA . GLN A 1 632 ? 18.527 -25.567 21.746 1.00 78.56 632 GLN A CA 1
ATOM 5034 C C . GLN A 1 632 ? 19.678 -26.059 22.634 1.00 78.56 632 GLN A C 1
ATOM 5036 O O . GLN A 1 632 ? 19.730 -25.728 23.816 1.00 78.56 632 GLN A O 1
ATOM 5041 N N . PHE A 1 633 ? 20.641 -26.784 22.052 1.00 87.81 633 PHE A N 1
ATOM 5042 C CA . PHE A 1 633 ? 21.827 -27.232 22.773 1.00 87.81 633 PHE A CA 1
ATOM 5043 C C . PHE A 1 633 ? 22.663 -26.069 23.320 1.00 87.81 633 PHE A C 1
ATOM 5045 O O . PHE A 1 633 ? 23.068 -26.128 24.471 1.00 87.81 633 PHE A O 1
ATOM 5052 N N . LEU A 1 634 ? 22.889 -24.998 22.552 1.00 84.69 634 LEU A N 1
ATOM 5053 C CA . LEU A 1 634 ? 23.645 -23.826 23.021 1.00 84.69 634 LEU A CA 1
ATOM 5054 C C . LEU A 1 634 ? 22.884 -23.005 24.081 1.00 84.69 634 LEU A C 1
ATOM 5056 O O . LEU A 1 634 ? 23.487 -22.499 25.035 1.00 84.69 634 LEU A O 1
ATOM 5060 N N . ASP A 1 635 ? 21.567 -22.878 23.928 1.00 83.12 635 ASP A N 1
ATOM 5061 C CA . ASP A 1 635 ? 20.717 -22.113 24.841 1.00 83.12 635 ASP A CA 1
ATOM 5062 C C . ASP A 1 635 ? 20.680 -22.750 26.238 1.00 83.12 635 ASP A C 1
ATOM 5064 O O . ASP A 1 635 ? 20.829 -22.038 27.234 1.00 83.12 635 ASP A O 1
ATOM 5068 N N . GLU A 1 636 ? 20.575 -24.083 26.308 1.00 86.12 636 GLU A N 1
ATOM 5069 C CA . GLU A 1 636 ? 20.519 -24.839 27.567 1.00 86.12 636 GLU A CA 1
ATOM 5070 C C . GLU A 1 636 ? 21.877 -24.984 28.281 1.00 86.12 636 GLU A C 1
ATOM 5072 O O . GLU A 1 636 ? 21.912 -25.392 29.444 1.00 86.12 636 GLU A O 1
ATOM 5077 N N . LEU A 1 637 ? 22.999 -24.622 27.644 1.00 90.62 637 LEU A N 1
ATOM 5078 C CA . LEU A 1 637 ? 24.299 -24.635 28.321 1.00 90.62 637 LEU A CA 1
ATOM 5079 C C . LEU A 1 637 ? 24.384 -23.539 29.396 1.00 90.62 637 LEU A C 1
ATOM 5081 O O . LEU A 1 637 ? 24.045 -22.380 29.114 1.00 90.62 637 LEU A O 1
ATOM 5085 N N . PRO A 1 638 ? 24.894 -23.855 30.603 1.00 88.81 638 PRO A N 1
ATOM 5086 C CA . PRO A 1 638 ? 25.163 -22.858 31.634 1.00 88.81 638 PRO A CA 1
ATOM 5087 C C . PRO A 1 638 ? 26.143 -21.772 31.165 1.00 88.81 638 PRO A C 1
ATOM 5089 O O . PRO A 1 638 ? 26.870 -21.935 30.186 1.00 88.81 638 PRO A O 1
ATOM 5092 N N . LYS A 1 639 ? 26.192 -20.643 31.883 1.00 87.56 639 LYS A N 1
ATOM 5093 C CA . LYS A 1 639 ? 27.115 -19.537 31.564 1.00 87.56 639 LYS A CA 1
ATOM 5094 C C . LYS A 1 639 ? 28.584 -19.970 31.648 1.00 87.56 639 LYS A C 1
ATOM 5096 O O . LYS A 1 639 ? 29.383 -19.561 30.812 1.00 87.56 639 LYS A O 1
ATOM 5101 N N . GLU A 1 640 ? 28.914 -20.825 32.611 1.00 91.06 640 GLU A N 1
ATOM 5102 C CA . GLU A 1 640 ? 30.204 -21.508 32.736 1.00 91.06 640 GLU A CA 1
ATOM 5103 C C . GLU A 1 640 ? 29.940 -22.993 32.992 1.00 91.06 640 GLU A C 1
ATOM 5105 O O . GLU A 1 640 ? 29.074 -23.324 33.801 1.00 91.06 640 GLU A O 1
ATOM 5110 N N . PHE A 1 641 ? 30.621 -23.877 32.263 1.00 93.38 641 PHE A N 1
ATOM 5111 C CA . PHE A 1 641 ? 30.312 -25.308 32.247 1.00 93.38 641 PHE A CA 1
ATOM 5112 C C . PHE A 1 641 ? 31.543 -26.163 31.908 1.00 93.38 641 PHE A C 1
ATOM 5114 O O . PHE A 1 641 ? 32.492 -25.689 31.276 1.00 93.38 641 PHE A O 1
ATOM 5121 N N . CYS A 1 642 ? 31.521 -27.431 32.317 1.00 91.31 642 CYS A N 1
ATOM 5122 C CA . CYS A 1 642 ? 32.529 -28.448 31.996 1.00 91.31 642 CYS A CA 1
ATOM 5123 C C . CYS A 1 642 ? 31.975 -29.528 31.051 1.00 91.31 642 CYS A C 1
ATOM 5125 O O . CYS A 1 642 ? 30.803 -29.500 30.656 1.00 91.31 642 CYS A O 1
ATOM 5127 N N . ARG A 1 643 ? 32.798 -30.517 30.681 1.00 91.62 643 ARG A N 1
ATOM 5128 C CA . ARG A 1 643 ? 32.380 -31.631 29.818 1.00 91.62 643 ARG A CA 1
ATOM 5129 C C . ARG A 1 643 ? 31.195 -32.407 30.355 1.00 91.62 643 ARG A C 1
ATOM 5131 O O . ARG A 1 643 ? 30.298 -32.755 29.590 1.00 91.62 643 ARG A O 1
ATOM 5138 N N . LYS A 1 644 ? 31.150 -32.643 31.663 1.00 92.19 644 LYS A N 1
ATOM 5139 C CA . LYS A 1 644 ? 30.025 -33.340 32.294 1.00 92.19 644 LYS A CA 1
ATOM 5140 C C . LYS A 1 644 ? 28.708 -32.576 32.115 1.00 92.19 644 LYS A C 1
ATOM 5142 O O . LYS A 1 644 ? 27.674 -33.187 31.844 1.00 92.19 644 LYS A O 1
ATOM 5147 N N . ASP A 1 645 ? 28.758 -31.252 32.207 1.00 90.69 645 ASP A N 1
ATOM 5148 C CA . ASP A 1 645 ? 27.575 -30.396 32.126 1.00 90.69 645 ASP A CA 1
ATOM 5149 C C . ASP A 1 645 ? 27.004 -30.378 30.706 1.00 90.69 645 ASP A C 1
ATOM 5151 O O . ASP A 1 645 ? 25.812 -30.630 30.521 1.00 90.69 645 ASP A O 1
ATOM 5155 N N . TYR A 1 646 ? 27.845 -30.177 29.681 1.00 92.62 646 TYR A N 1
ATOM 5156 C CA . TYR A 1 646 ? 27.338 -30.178 28.306 1.00 92.62 646 TYR A CA 1
ATOM 5157 C C . TYR A 1 646 ? 26.882 -31.564 27.846 1.00 92.62 646 TYR A C 1
ATOM 5159 O O . TYR A 1 646 ? 25.955 -31.650 27.048 1.00 92.62 646 TYR A O 1
ATOM 5167 N N . LEU A 1 647 ? 27.475 -32.656 28.342 1.00 93.19 647 LEU A N 1
ATOM 5168 C CA . LEU A 1 647 ? 26.991 -34.008 28.038 1.00 93.19 647 LEU A CA 1
ATOM 5169 C C . LEU A 1 647 ? 25.641 -34.299 28.706 1.00 93.19 647 LEU A C 1
ATOM 5171 O O . LEU A 1 647 ? 24.805 -34.994 28.134 1.00 93.19 647 LEU A O 1
ATOM 5175 N N . THR A 1 648 ? 25.386 -33.719 29.879 1.00 92.12 648 THR A N 1
ATOM 5176 C CA . THR A 1 648 ? 24.081 -33.820 30.550 1.00 92.12 648 THR A CA 1
ATOM 5177 C C . THR A 1 648 ? 22.992 -33.122 29.730 1.00 92.12 648 THR A C 1
ATOM 5179 O O . THR A 1 648 ? 21.930 -33.699 29.489 1.00 92.12 648 THR A O 1
ATOM 5182 N N . VAL A 1 649 ? 23.280 -31.918 29.224 1.00 89.75 649 VAL A N 1
ATOM 5183 C CA . VAL A 1 649 ? 22.376 -31.182 28.323 1.00 89.75 649 VAL A CA 1
ATOM 5184 C C . VAL A 1 649 ? 22.205 -31.916 26.984 1.00 89.75 649 VAL A C 1
ATOM 5186 O O . VAL A 1 649 ? 21.094 -32.019 26.470 1.00 89.75 649 VAL A O 1
ATOM 5189 N N . ALA A 1 650 ? 23.279 -32.490 26.435 1.00 89.94 650 ALA A N 1
ATOM 5190 C CA . ALA A 1 650 ? 23.237 -33.252 25.188 1.00 89.94 650 ALA A CA 1
ATOM 5191 C C . ALA A 1 650 ? 22.331 -34.486 25.299 1.00 89.94 650 ALA A C 1
ATOM 5193 O O . ALA A 1 650 ? 21.479 -34.694 24.436 1.00 89.94 650 ALA A O 1
ATOM 5194 N N . ASN A 1 651 ? 22.453 -35.252 26.387 1.00 90.00 651 ASN A N 1
ATOM 5195 C CA . ASN A 1 651 ? 21.617 -36.425 26.641 1.00 90.00 651 ASN A CA 1
ATOM 5196 C C . ASN A 1 651 ? 20.140 -36.057 26.813 1.00 90.00 651 ASN A C 1
ATOM 5198 O O . ASN A 1 651 ? 19.278 -36.731 26.252 1.00 90.00 651 ASN A O 1
ATOM 5202 N N . LYS A 1 652 ? 19.842 -34.949 27.505 1.00 89.50 652 LYS A N 1
ATOM 5203 C CA . LYS A 1 652 ? 18.473 -34.419 27.624 1.00 89.50 652 LYS A CA 1
ATOM 5204 C C . LYS A 1 652 ? 17.853 -34.092 26.257 1.00 89.50 652 LYS A C 1
ATOM 5206 O O . LYS A 1 652 ? 16.650 -34.253 26.079 1.00 89.50 652 LYS A O 1
ATOM 5211 N N . LEU A 1 653 ? 18.672 -33.667 25.294 1.00 84.31 653 LEU A N 1
ATOM 5212 C CA . LEU A 1 653 ? 18.253 -33.314 23.935 1.00 84.31 653 LEU A CA 1
ATOM 5213 C C . LEU A 1 653 ? 18.419 -34.454 22.913 1.00 84.31 653 LEU A C 1
ATOM 5215 O O . LEU A 1 653 ? 18.182 -34.232 21.726 1.00 84.31 653 LEU A O 1
ATOM 5219 N N . GLY A 1 654 ? 18.831 -35.657 23.332 1.00 84.44 654 GLY A N 1
ATOM 5220 C CA . GLY A 1 654 ? 19.044 -36.807 22.442 1.00 84.44 654 GLY A CA 1
ATOM 5221 C C . GLY A 1 654 ? 20.247 -36.675 21.494 1.00 84.44 654 GLY A C 1
ATOM 5222 O O . GLY A 1 654 ? 20.249 -37.263 20.413 1.00 84.44 654 GLY A O 1
ATOM 5223 N N . ILE A 1 655 ? 21.260 -35.883 21.856 1.00 86.25 655 ILE A N 1
ATOM 5224 C CA . ILE A 1 655 ? 22.479 -35.665 21.064 1.00 86.25 655 ILE A CA 1
ATOM 5225 C C . ILE A 1 655 ? 23.575 -36.645 21.527 1.00 86.25 655 ILE A C 1
ATOM 5227 O O . ILE A 1 655 ? 23.952 -36.600 22.695 1.00 86.25 655 ILE A O 1
ATOM 5231 N N . PRO A 1 656 ? 24.163 -37.470 20.635 1.00 89.56 656 PRO A N 1
ATOM 5232 C CA . PRO A 1 656 ? 25.267 -38.361 20.999 1.00 89.56 656 PRO A CA 1
ATOM 5233 C C . PRO A 1 656 ? 26.521 -37.606 21.464 1.00 89.56 656 PRO A C 1
ATOM 5235 O O . PRO A 1 656 ? 26.896 -36.604 20.849 1.00 89.56 656 PRO A O 1
ATOM 5238 N N . ASP A 1 657 ? 27.249 -38.143 22.446 1.00 88.88 657 ASP A N 1
ATOM 5239 C CA . ASP A 1 657 ? 28.444 -37.528 23.052 1.00 88.88 657 ASP A CA 1
ATOM 5240 C C . ASP A 1 657 ? 29.469 -37.006 22.029 1.00 88.88 657 ASP A C 1
ATOM 5242 O O . ASP A 1 657 ? 29.900 -35.853 22.088 1.00 88.88 657 ASP A O 1
ATOM 5246 N N . LYS A 1 658 ? 29.815 -37.815 21.015 1.00 84.19 658 LYS A N 1
ATOM 5247 C CA . LYS A 1 658 ? 30.761 -37.415 19.949 1.00 84.19 658 LYS A CA 1
ATOM 5248 C C . LYS A 1 658 ? 30.254 -36.238 19.107 1.00 84.19 658 LYS A C 1
ATOM 5250 O O . LYS A 1 658 ? 31.050 -35.482 18.547 1.00 84.19 658 LYS A O 1
ATOM 5255 N N . THR A 1 659 ? 28.940 -36.097 18.971 1.00 75.69 659 THR A N 1
ATOM 5256 C CA . THR A 1 659 ? 28.294 -35.000 18.240 1.00 75.69 659 THR A CA 1
ATOM 5257 C C . THR A 1 659 ? 28.235 -33.742 19.104 1.00 75.69 659 THR A C 1
ATOM 5259 O O . THR A 1 659 ? 28.536 -32.657 18.605 1.00 75.69 659 THR A O 1
ATOM 5262 N N . ALA A 1 660 ? 27.962 -33.888 20.404 1.00 87.31 660 ALA A N 1
ATOM 5263 C CA . ALA A 1 660 ? 28.031 -32.801 21.379 1.00 87.31 660 ALA A CA 1
ATOM 5264 C C . ALA A 1 660 ? 29.443 -32.189 21.438 1.00 87.31 660 ALA A C 1
ATOM 5266 O O . ALA A 1 660 ? 29.596 -30.976 21.307 1.00 87.31 660 ALA A O 1
ATOM 5267 N N . GLU A 1 661 ? 30.489 -33.019 21.489 1.00 88.62 661 GLU A N 1
ATOM 5268 C CA . GLU A 1 661 ? 31.888 -32.567 21.449 1.00 88.62 661 GLU A CA 1
ATOM 5269 C C . GLU A 1 661 ? 32.232 -31.797 20.165 1.00 88.62 661 GLU A C 1
ATOM 5271 O O . GLU A 1 661 ? 32.910 -30.765 20.206 1.00 88.62 661 GLU A O 1
ATOM 5276 N N . LYS A 1 662 ? 31.744 -32.260 19.005 1.00 82.31 662 LYS A N 1
ATOM 5277 C CA . LYS A 1 662 ? 31.899 -31.539 17.731 1.00 82.31 662 LYS A CA 1
ATOM 5278 C C . LYS A 1 662 ? 31.179 -30.191 17.751 1.00 82.31 662 LYS A C 1
ATOM 5280 O O . LYS A 1 662 ? 31.696 -29.231 17.180 1.00 82.31 662 LYS A O 1
ATOM 5285 N N . HIS A 1 663 ? 30.012 -30.102 18.387 1.00 82.88 663 HIS A N 1
ATOM 5286 C CA . HIS A 1 663 ? 29.280 -28.846 18.538 1.00 82.88 663 HIS A CA 1
ATOM 5287 C C . HIS A 1 663 ? 30.012 -27.864 19.444 1.00 82.88 663 HIS A C 1
ATOM 5289 O O . HIS A 1 663 ? 30.238 -26.740 19.008 1.00 82.88 663 HIS A O 1
ATOM 5295 N N . ILE A 1 664 ? 30.496 -28.299 20.609 1.00 90.62 664 ILE A N 1
ATOM 5296 C CA . ILE A 1 664 ? 31.307 -27.460 21.503 1.00 90.62 664 ILE A CA 1
ATOM 5297 C C . ILE A 1 664 ? 32.565 -26.940 20.794 1.00 90.62 664 ILE A C 1
ATOM 5299 O O . ILE A 1 664 ? 32.832 -25.740 20.831 1.00 90.62 664 ILE A O 1
ATOM 5303 N N . LYS A 1 665 ? 33.293 -27.793 20.054 1.00 84.56 665 LYS A N 1
ATOM 5304 C CA . LYS A 1 665 ? 34.450 -27.354 19.246 1.00 84.56 665 LYS A CA 1
ATOM 5305 C C . LYS A 1 665 ? 34.067 -26.314 18.194 1.00 84.56 665 LYS A C 1
ATOM 5307 O O . LYS A 1 665 ? 34.788 -25.342 17.998 1.00 84.56 665 LYS A O 1
ATOM 5312 N N . ARG A 1 666 ? 32.930 -26.496 17.519 1.00 75.00 666 ARG A N 1
ATOM 5313 C CA . ARG A 1 666 ? 32.465 -25.563 16.485 1.00 75.00 666 ARG A CA 1
ATOM 5314 C C . ARG A 1 666 ? 31.981 -24.239 17.072 1.00 75.00 666 ARG A C 1
ATOM 5316 O O . ARG A 1 666 ? 32.236 -23.199 16.481 1.00 75.00 666 ARG A O 1
ATOM 5323 N N . PHE A 1 667 ? 31.338 -24.267 18.235 1.00 85.38 667 PHE A N 1
ATOM 5324 C CA . PHE A 1 667 ? 30.960 -23.065 18.973 1.00 85.38 667 PHE A CA 1
ATOM 5325 C C . PHE A 1 667 ? 32.183 -22.292 19.467 1.00 85.38 667 PHE A C 1
ATOM 5327 O O . PHE A 1 667 ? 32.169 -21.066 19.413 1.00 85.38 667 PHE A O 1
ATOM 5334 N N . ALA A 1 668 ? 33.255 -22.990 19.851 1.00 81.31 668 ALA A N 1
ATOM 5335 C CA . ALA A 1 668 ? 34.527 -22.360 20.190 1.00 81.31 668 ALA A CA 1
ATOM 5336 C C . ALA A 1 668 ? 35.207 -21.704 18.976 1.00 81.31 668 ALA A C 1
ATOM 5338 O O . ALA A 1 668 ? 35.604 -20.546 19.052 1.00 81.31 668 ALA A O 1
ATOM 5339 N N . ILE A 1 669 ? 35.268 -22.398 17.831 1.00 74.06 669 ILE A N 1
ATOM 5340 C CA . ILE A 1 669 ? 35.806 -21.839 16.573 1.00 74.06 669 ILE A CA 1
ATOM 5341 C C . ILE A 1 669 ? 35.016 -20.600 16.126 1.00 74.06 669 ILE A C 1
ATOM 5343 O O . ILE A 1 669 ? 35.596 -19.640 15.630 1.00 74.06 669 ILE A O 1
ATOM 5347 N N . ASN A 1 670 ? 33.697 -20.613 16.323 1.00 57.88 670 ASN A N 1
ATOM 5348 C CA . ASN A 1 670 ? 32.805 -19.530 15.916 1.00 57.88 670 ASN A CA 1
ATOM 5349 C C . ASN A 1 670 ? 32.653 -18.419 16.974 1.00 57.88 670 ASN A C 1
ATOM 5351 O O . ASN A 1 670 ? 31.812 -17.542 16.797 1.00 57.88 670 ASN A O 1
ATOM 5355 N N . GLY A 1 671 ? 33.410 -18.460 18.077 1.00 76.12 671 GLY A N 1
ATOM 5356 C CA . GLY A 1 671 ? 33.392 -17.415 19.108 1.00 76.12 671 GLY A CA 1
ATOM 5357 C C . GLY A 1 671 ? 32.100 -17.321 19.931 1.00 76.12 671 GLY A C 1
ATOM 5358 O O . GLY A 1 671 ? 31.835 -16.279 20.517 1.00 76.12 671 GLY A O 1
ATOM 5359 N N . LEU A 1 672 ? 31.290 -18.384 19.982 1.00 72.06 672 LEU A N 1
ATOM 5360 C CA . LEU A 1 672 ? 30.062 -18.459 20.795 1.00 72.06 672 LEU A CA 1
ATOM 5361 C C . LEU A 1 672 ? 30.338 -18.977 22.214 1.00 72.06 672 LEU A C 1
ATOM 5363 O O . LEU A 1 672 ? 29.589 -18.715 23.152 1.00 72.06 672 LEU A O 1
ATOM 5367 N N . ILE A 1 673 ? 31.416 -19.745 22.366 1.00 88.06 673 ILE A N 1
ATOM 5368 C CA . ILE A 1 673 ? 31.911 -20.260 23.641 1.00 88.06 673 ILE A CA 1
ATOM 5369 C C . ILE A 1 673 ? 33.415 -20.009 23.692 1.00 88.06 673 ILE A C 1
ATOM 5371 O O . ILE A 1 673 ? 34.121 -20.231 22.715 1.00 88.06 673 ILE A O 1
ATOM 5375 N N . ASN A 1 674 ? 33.923 -19.595 24.843 1.00 87.69 674 ASN A N 1
ATOM 5376 C CA . ASN A 1 674 ? 35.348 -19.516 25.110 1.00 87.69 674 ASN A CA 1
ATOM 5377 C C . ASN A 1 674 ? 35.811 -20.755 25.890 1.00 87.69 674 ASN A C 1
ATOM 5379 O O . ASN A 1 674 ? 35.245 -21.065 26.938 1.00 87.69 674 ASN A O 1
ATOM 5383 N N . HIS A 1 675 ? 36.844 -21.448 25.409 1.00 87.44 675 HIS A N 1
ATOM 5384 C CA . HIS A 1 675 ? 37.528 -22.513 26.148 1.00 87.44 675 HIS A CA 1
ATOM 5385 C C . HIS A 1 675 ? 38.790 -21.926 26.779 1.00 87.44 675 HIS A C 1
ATOM 5387 O O . HIS A 1 675 ? 39.802 -21.744 26.103 1.00 87.44 675 HIS A O 1
ATOM 5393 N N . PHE A 1 676 ? 38.703 -21.585 28.063 1.00 83.25 676 PHE A N 1
ATOM 5394 C CA . PHE A 1 676 ? 39.708 -20.758 28.736 1.00 83.25 676 PHE A CA 1
ATOM 5395 C C . PHE A 1 676 ? 40.644 -21.549 29.662 1.00 83.25 676 PHE A C 1
ATOM 5397 O O . PHE A 1 676 ? 41.673 -21.021 30.075 1.00 83.25 676 PHE A O 1
ATOM 5404 N N . ALA A 1 677 ? 40.316 -22.803 29.991 1.00 82.38 677 ALA A N 1
ATOM 5405 C CA . ALA A 1 677 ? 41.183 -23.729 30.724 1.00 82.38 677 ALA A CA 1
ATOM 5406 C C . ALA A 1 677 ? 40.752 -25.184 30.464 1.00 82.38 677 ALA A C 1
ATOM 5408 O O . ALA A 1 677 ? 39.661 -25.412 29.946 1.00 82.38 677 ALA A O 1
ATOM 5409 N N . HIS A 1 678 ? 41.588 -26.163 30.838 1.00 83.12 678 HIS A N 1
ATOM 5410 C CA . HIS A 1 678 ? 41.262 -27.586 30.683 1.00 83.12 678 HIS A CA 1
ATOM 5411 C C . HIS A 1 678 ? 39.897 -27.908 31.306 1.00 83.12 678 HIS A C 1
ATOM 5413 O O . HIS A 1 678 ? 39.685 -27.663 32.493 1.00 83.12 678 HIS A O 1
ATOM 5419 N N . ASP A 1 679 ? 38.991 -28.433 30.480 1.00 86.06 679 ASP A N 1
ATOM 5420 C CA . ASP A 1 679 ? 37.616 -28.792 30.841 1.00 86.06 679 ASP A CA 1
ATOM 5421 C C . ASP A 1 679 ? 36.754 -27.629 31.377 1.00 86.06 679 ASP A C 1
ATOM 5423 O O . ASP A 1 679 ? 35.792 -27.836 32.116 1.00 86.06 679 ASP A O 1
ATOM 5427 N N . LYS A 1 680 ? 37.080 -26.382 31.005 1.00 88.31 680 LYS A N 1
ATOM 5428 C CA . LYS A 1 680 ? 36.314 -25.188 31.391 1.00 88.31 680 LYS A CA 1
ATOM 5429 C C . LYS A 1 680 ? 35.931 -24.340 30.184 1.00 88.31 680 LYS A C 1
ATOM 5431 O O . LYS A 1 680 ? 36.782 -23.813 29.461 1.00 88.31 680 LYS A O 1
ATOM 5436 N N . TYR A 1 681 ? 34.625 -24.173 30.012 1.00 91.81 681 TYR A N 1
ATOM 5437 C CA . TYR A 1 681 ? 34.004 -23.441 28.917 1.00 91.81 681 TYR A CA 1
ATOM 5438 C C . TYR A 1 681 ? 33.124 -22.315 29.458 1.00 91.81 681 TYR A C 1
ATOM 5440 O O . TYR A 1 681 ? 32.512 -22.444 30.517 1.00 91.81 681 TYR A O 1
ATOM 5448 N N . LYS A 1 682 ? 33.045 -21.205 28.725 1.00 87.88 682 LYS A N 1
ATOM 5449 C CA . LYS A 1 682 ? 32.201 -20.053 29.056 1.00 87.88 682 LYS A CA 1
ATOM 5450 C C . LYS A 1 682 ? 31.387 -19.632 27.846 1.00 87.88 682 LYS A C 1
ATOM 5452 O O . LYS A 1 682 ? 31.968 -19.379 26.796 1.00 87.88 682 LYS A O 1
ATOM 5457 N N . LYS A 1 683 ? 30.065 -19.551 27.983 1.00 84.62 683 LYS A N 1
ATOM 5458 C CA . LYS A 1 683 ? 29.180 -19.025 26.935 1.00 84.62 683 LYS A CA 1
ATOM 5459 C C . LYS A 1 683 ? 29.362 -17.504 26.852 1.00 84.62 683 LYS A C 1
ATOM 5461 O O . LYS A 1 683 ? 29.322 -16.846 27.897 1.00 84.62 683 LYS A O 1
ATOM 5466 N N . LEU A 1 684 ? 29.653 -16.993 25.653 1.00 69.25 684 LEU A N 1
ATOM 5467 C CA . LEU A 1 684 ? 29.972 -15.581 25.405 1.00 69.25 684 LEU A CA 1
ATOM 5468 C C . LEU A 1 684 ? 28.724 -14.732 25.164 1.00 69.25 684 LEU A C 1
ATOM 5470 O O . LEU A 1 684 ? 27.776 -15.243 24.526 1.00 69.25 684 LEU A O 1
#

Foldseek 3Di:
DPPPPPVVVVVVVVPPPPPQDADDFDDFDFDDDDDPDFFDKFKDKDKDWDDQVVLQVQLQVLQAFWLDWDACPPVFRKIKIKGQDDRKHWDDAFQKTKIKTKIKMKMKGKDWDDDPNDTDIDIDIWIFIKIWIKMWGWDAFLQRWIFIFIDTPDMDTPGDTWDDDPPDTDDCVVVVVSVCVVSVVSSRVSSRVSSRPPDPRVVVVQVVLQVLQAWDQLDPVQSKIKGKAWDAKEKATWHDDPRITMIMMMIIIGMEIDTDDGDDGDDRDGDGGYHYDHDDDPDGGDGYDDDDDQVNVQVLLCVPQAQDWDDDVQFIKHFHGWGWGDHPQWIKIWTQIDTLHGYIWIKIFHFDQDPVQQKTAGPPIATDGPGDDDCCVSCVVVRVCPSVVVCRVSRIGHCPVVVVSVVVSVVCVVVVVDDDLVVLQCQLVQDWDWDQDPPPRDTDIRRGRPDDDDDDDDLVVCCVVDQALQSPSLLSDFFDDDDDDPDDDDPPPDPDPDDPVNVVVVVVVLVVVLVVVQVPDPDDAAEDEDPVLVVVLCVVLVVLLVVVCVVPNDSCNSNSVSLSVVLVVQQVVLLSVCCSVVVDRDHHRYGDPVSSVVSVVVSVVSSVRSVVSNVVHDDPPPPCPDDPLLVQLLVCQDQKFFLVRSVVSCVVSVHDSVRSVVSLVVCCVVVQWPDDDHRMIGGD

pLDDT: mean 79.36, std 14.63, range [26.88, 98.38]

Radius of gyration: 40.77 Å; chains: 1; bounding box: 93×70×163 Å